Protein AF-A0AAV2C612-F1 (afdb_monomer)

InterPro domains:
  IPR026960 Reverse transcriptase zinc-binding domain [PF13966] (334-428)

Foldseek 3Di:
DPVLDDDDDFDLDLVRLVVVVVVQVVCCVVVVDHDPQAPDEDEDDPPDDPVSQVVSCVSNVHHYDYQQDDDVRARPACDPPLCVNCVVLLVVLLVVLLVDQLQPDFLLRLLVCCVVPNVVSCLVVLLQFQRDPVSLVSSLVSSQQSSQDNGVPDRGDNLDDSLQQCDDLLNLHSVRDRSNLLSLLSLLLVLLCLVVPCPPPVVVVCCVPFPVPDDLLPTDQDDPHGRRSVSNNSSSVLQQQQKAKQDALQPPAFQQPGFHFLDVRTHHFAWDPPDDDPDTTVNVQADPPPRAGPLVVCVRTGDPVRSVRVNPRDYDPDRDDMDIFGSQDPVSDRDSVSSSVVVSVVVCVVPPDDDQPDGSVLSVQLCPQLAPSSLSVVLSCLSVQQDPQLVNCVVVVNDDDQAQPQQSPDGGGLCCLQQVPPQNVLLCVVLPLPDPSVVLVPDDSNVSSCCLRPVPPDDSLSSNLSSLSSVLSSVLSVCCRPVVDDRHNVVSNVVSVVVSVVSCVVPPPPPPPPDPPDDDDDDDDDDDDPPDDDDPDWDDDDDDPPDDPPDPDDDDDDTDDD

Secondary structure (DSSP, 8-state):
-BTTB------SSHHHHHHHHHHHHHHHHHHS----TTT-EE---TTS-HHHHHHHHHHHT-EE--TT-EETTEESS--S-HHHHTHHHHHHHHHHHHHS-GGG--HHHHHHHIIIIITTTTHHHHHHS---HHHHHHHHHHHHHHHH-SSTTS-----S-HHHHHS-GGGTS--PPPHHHHHHHHHHHHHHHHHH-TTSHHHHHHHHHH-SSS-TTT----TT--HHHHHHHHHHHHHHHHEEEE-SS-SS-BTTTS--B--SS-BPPPBPTT------BGGGGB-TTT--B-HHHHHHHB-HHHHHHHHTSPPPSS-PPPEEEETTSTTS---HHHHHHHHHHHHHHHSPPP--S--HHHHHHHHT-SS-HHHHHHHHHHHTT-S--HHHHHHTTSSS--B-TTT--SB--HHIIIIISHHHHHHHHHTT----HHHHTTS-HHHHHHIIIIIS---HHHHHHHHHHHHHHHHHHHHHHHH-----HHHHHHHHHHHHHHHHHHHS---------PPP---------------TT-------TT--TT--PPPPP-----

Sequence (562 aa):
MFADDTYLFIRASVPECAHLLHVFEEYGLTSGQQVNLQKSTICTSANVEDHEKESLANYLGVKEVGLQDKYLGLPVQVQRSKTRTFRFLEDGLAARIRSWKSKSMSLAAKETVIKSVGSASTIYAMSAFRIPATSCRRMNSQLSRFWWANQDKEKGIHWLSWPEVCHSKFEGGLGFRDFDRFNIALLAKQAWRLLQMPDSPIAVLYKARYHPSTSILTSEVGSRASWAWQGILEGRDLLARGLRWRIGNGAVVRILTDKWLPSSPPSSPSLLPTASMSYTFVSELICPQSHSWKVAVLQDLFTVESVELILSIPLPNQLIPDKLVWHYSVSGEYTVKTGYQLLSSELNRTHPPRDLPYDKRFWKFLWQLPVPPKLRVFCWRVARGFLPVRAVLHYKRLVDDNVCPICSNGIESILHSFLHCRVAVELWELAGFGLRRARLSSLSHADCWKTLFFECRLSKTDVANVVFLCWRVWKSRFWAIHKFIQYRGPTLLRQFQAQVEEWRAATSPLTLHQGPRGQGRQVPASRSGRDGLCPDRGVLVRFDGAWRQGSGGGIGLCWFLS

Radius of gyration: 32.16 Å; Cα contacts (8 Å, |Δi|>4): 637; chains: 1; bounding box: 73×76×90 Å

Structure (mmCIF, N/CA/C/O backbone):
data_AF-A0AAV2C612-F1
#
_entry.id   AF-A0AAV2C612-F1
#
loop_
_atom_site.group_PDB
_atom_site.id
_atom_site.type_symbol
_atom_site.label_atom_id
_atom_site.label_alt_id
_atom_site.label_comp_id
_atom_site.label_asym_id
_atom_site.label_entity_id
_atom_site.label_seq_id
_atom_site.pdbx_PDB_ins_code
_atom_site.Cartn_x
_atom_site.Cartn_y
_atom_site.Cartn_z
_atom_site.occupancy
_atom_site.B_iso_or_equiv
_atom_site.auth_seq_id
_atom_site.auth_comp_id
_atom_site.auth_asym_id
_atom_site.auth_atom_id
_atom_site.pdbx_PDB_model_num
ATOM 1 N N . MET A 1 1 ? -9.765 -15.614 -27.256 1.00 57.78 1 MET A N 1
ATOM 2 C CA . MET A 1 1 ? -10.663 -16.599 -26.635 1.00 57.78 1 MET A CA 1
ATOM 3 C C . MET A 1 1 ? -10.269 -16.753 -25.178 1.00 57.78 1 MET A C 1
ATOM 5 O O . MET A 1 1 ? -9.087 -16.928 -24.887 1.00 57.78 1 MET A O 1
ATOM 9 N N . PHE A 1 2 ? -11.223 -16.596 -24.274 1.00 69.62 2 PHE A N 1
ATOM 10 C CA . PHE A 1 2 ? -11.098 -16.915 -22.861 1.00 69.62 2 PHE A CA 1
ATOM 11 C C . PHE A 1 2 ? -12.313 -17.763 -22.490 1.00 69.62 2 PHE A C 1
ATOM 13 O O . PHE A 1 2 ? -13.411 -17.230 -22.410 1.00 69.62 2 PHE A O 1
ATOM 20 N N . ALA A 1 3 ? -12.112 -19.070 -22.302 1.00 79.94 3 ALA A N 1
ATOM 21 C CA . ALA A 1 3 ? -13.213 -20.035 -22.258 1.00 79.94 3 ALA A CA 1
ATOM 22 C C . ALA A 1 3 ? -14.129 -19.882 -23.494 1.00 79.94 3 ALA A C 1
ATOM 24 O O . ALA A 1 3 ? -13.630 -19.966 -24.615 1.00 79.94 3 ALA A O 1
ATOM 25 N N . ASP A 1 4 ? -15.421 -19.643 -23.293 1.00 81.00 4 ASP A N 1
ATOM 26 C CA . ASP A 1 4 ? -16.437 -19.408 -24.323 1.00 81.00 4 ASP A CA 1
ATOM 27 C C . ASP A 1 4 ? -16.433 -17.970 -24.877 1.00 81.00 4 ASP A C 1
ATOM 29 O O . ASP A 1 4 ? -16.807 -17.745 -26.030 1.00 81.00 4 ASP A O 1
ATOM 33 N N . ASP A 1 5 ? -15.933 -16.996 -24.114 1.00 80.81 5 ASP A N 1
ATOM 34 C CA . ASP A 1 5 ? -15.857 -15.598 -24.539 1.00 80.81 5 ASP A CA 1
ATOM 35 C C . ASP A 1 5 ? -14.760 -15.399 -25.606 1.00 80.81 5 ASP A C 1
ATOM 37 O O . ASP A 1 5 ? -13.557 -15.566 -25.360 1.00 80.81 5 ASP A O 1
ATOM 41 N N . THR A 1 6 ? -15.149 -14.999 -26.820 1.00 83.44 6 THR A N 1
ATOM 42 C CA . THR A 1 6 ? -14.219 -14.824 -27.950 1.00 83.44 6 THR A CA 1
ATOM 43 C C . THR A 1 6 ? -14.375 -13.468 -28.629 1.00 83.44 6 THR A C 1
ATOM 45 O O . THR A 1 6 ? -15.478 -13.022 -28.913 1.00 83.44 6 THR A O 1
ATOM 48 N N . TYR A 1 7 ? -13.234 -12.832 -28.921 1.00 84.44 7 TYR A N 1
ATOM 49 C CA . TYR A 1 7 ? -13.148 -11.662 -29.791 1.00 84.44 7 TYR A CA 1
ATOM 50 C C . TYR A 1 7 ? -12.640 -12.056 -31.165 1.00 84.44 7 TYR A C 1
ATOM 52 O O . TYR A 1 7 ? -11.578 -12.674 -31.268 1.00 84.44 7 TYR A O 1
ATOM 60 N N . LEU A 1 8 ? -13.361 -11.621 -32.192 1.00 86.44 8 LEU A N 1
ATOM 61 C CA . LEU A 1 8 ? -12.973 -11.761 -33.586 1.00 86.44 8 LEU A CA 1
ATOM 62 C C . LEU A 1 8 ? -12.850 -10.371 -34.201 1.00 86.44 8 LEU A C 1
ATOM 64 O O . LEU A 1 8 ? -13.658 -9.483 -33.928 1.00 86.44 8 LEU A O 1
ATOM 68 N N . PHE A 1 9 ? -11.814 -10.188 -35.011 1.00 85.56 9 PHE A N 1
ATOM 69 C CA . PHE A 1 9 ? -11.597 -8.969 -35.774 1.00 85.56 9 PHE A CA 1
ATOM 70 C C . PHE A 1 9 ? -11.763 -9.321 -37.243 1.00 85.56 9 PHE A C 1
ATOM 72 O O . PHE A 1 9 ? -10.976 -10.095 -37.779 1.00 85.56 9 PHE A O 1
ATOM 79 N N . ILE A 1 10 ? -12.785 -8.750 -37.868 1.00 87.56 10 ILE A N 1
ATOM 80 C CA . ILE A 1 10 ? -13.056 -8.900 -39.295 1.00 87.56 10 ILE A CA 1
ATOM 81 C C . ILE A 1 10 ? -13.090 -7.521 -39.946 1.00 87.56 10 ILE A C 1
ATOM 83 O O . ILE A 1 10 ? -13.303 -6.502 -39.277 1.00 87.56 10 ILE A O 1
ATOM 87 N N . ARG A 1 11 ? -12.862 -7.472 -41.257 1.00 87.44 11 ARG A N 1
ATOM 88 C CA . ARG A 1 11 ? -13.084 -6.245 -42.021 1.00 87.44 11 ARG A CA 1
ATOM 89 C C . ARG A 1 11 ? -14.590 -5.962 -42.052 1.00 87.44 11 ARG A C 1
ATOM 91 O O . ARG A 1 11 ? -15.393 -6.879 -42.159 1.00 87.44 11 ARG A O 1
ATOM 98 N N . ALA A 1 12 ? -14.965 -4.689 -41.933 1.00 86.81 12 ALA A N 1
ATOM 99 C CA . ALA A 1 12 ? -16.363 -4.266 -41.958 1.00 86.81 12 ALA A CA 1
ATOM 100 C C . ALA A 1 12 ? -16.926 -4.378 -43.385 1.00 86.81 12 ALA A C 1
ATOM 102 O O . ALA A 1 12 ? -16.916 -3.409 -44.139 1.00 86.81 12 ALA A O 1
ATOM 103 N N . SER A 1 13 ? -17.335 -5.581 -43.783 1.00 87.38 13 SER A N 1
ATOM 104 C CA . SER A 1 13 ? -17.983 -5.843 -45.065 1.00 87.38 13 SER A CA 1
ATOM 105 C C . SER A 1 13 ? -18.916 -7.051 -44.962 1.00 87.38 13 SER A C 1
ATOM 107 O O . SER A 1 13 ? -18.655 -8.004 -44.229 1.00 87.38 13 SER A O 1
ATOM 109 N N . VAL A 1 14 ? -20.009 -7.023 -45.726 1.00 87.38 14 VAL A N 1
ATOM 110 C CA . VAL A 1 14 ? -20.994 -8.116 -45.754 1.00 87.38 14 VAL A CA 1
ATOM 111 C C . VAL A 1 14 ? -20.377 -9.462 -46.176 1.00 87.38 14 VAL A C 1
ATOM 113 O O . VAL A 1 14 ? -20.682 -10.458 -45.521 1.00 87.38 14 VAL A O 1
ATOM 116 N N . PRO A 1 15 ? -19.473 -9.541 -47.180 1.00 90.06 15 PRO A N 1
ATOM 117 C CA . PRO A 1 15 ? -18.833 -10.809 -47.543 1.00 90.06 15 PRO A CA 1
ATOM 118 C C . PRO A 1 15 ? -18.033 -11.445 -46.400 1.00 90.06 15 PRO A C 1
ATOM 120 O O . PRO A 1 15 ? -18.066 -12.658 -46.224 1.00 90.06 15 PRO A O 1
ATOM 123 N N . GLU A 1 16 ? -17.353 -10.634 -45.588 1.00 90.75 16 GLU A N 1
ATOM 124 C CA . GLU A 1 16 ? -16.584 -11.117 -44.434 1.00 90.75 16 GLU A CA 1
ATOM 125 C C . GLU A 1 16 ? -17.510 -11.604 -43.318 1.00 90.75 16 GLU A C 1
ATOM 127 O O . GLU A 1 16 ? -17.260 -12.644 -42.711 1.00 90.75 16 GLU A O 1
ATOM 132 N N . CYS A 1 17 ? -18.625 -10.906 -43.083 1.00 89.94 17 CYS A N 1
ATOM 133 C CA . CYS A 1 17 ? -19.666 -11.377 -42.171 1.00 89.94 17 CYS A CA 1
ATOM 134 C C . CYS A 1 17 ? -20.277 -12.705 -42.637 1.00 89.94 17 CYS A C 1
ATOM 136 O O . CYS A 1 17 ? -20.484 -13.597 -41.817 1.00 89.94 17 CYS A O 1
ATOM 138 N N . ALA A 1 18 ? -20.533 -12.861 -43.939 1.00 89.81 18 ALA A N 1
ATOM 139 C CA . ALA A 1 18 ? -21.042 -14.103 -44.519 1.00 89.81 18 ALA A CA 1
ATOM 140 C C . ALA A 1 18 ? -20.060 -15.259 -44.321 1.00 89.81 18 ALA A C 1
ATOM 142 O O . ALA A 1 18 ? -20.448 -16.337 -43.874 1.00 89.81 18 ALA A O 1
ATOM 143 N N . HIS A 1 19 ? -18.779 -15.009 -44.589 1.00 92.50 19 HIS A N 1
ATOM 144 C CA . HIS A 1 19 ? -17.732 -15.994 -44.371 1.00 92.50 19 HIS A CA 1
ATOM 145 C C . HIS A 1 19 ? -17.621 -16.384 -42.892 1.00 92.50 19 HIS A C 1
ATOM 147 O O . HIS A 1 19 ? -17.532 -17.565 -42.572 1.00 92.50 19 HIS A O 1
ATOM 153 N N . LEU A 1 20 ? -17.709 -15.415 -41.977 1.00 91.38 20 LEU A N 1
ATOM 154 C CA . LEU A 1 20 ? -17.686 -15.678 -40.540 1.00 91.38 20 LEU A CA 1
ATOM 155 C C . LEU A 1 20 ? -18.855 -16.566 -40.086 1.00 91.38 20 LEU A C 1
ATOM 157 O O . LEU A 1 20 ? -18.646 -17.492 -39.306 1.00 91.38 20 LEU A O 1
ATOM 161 N N . LEU A 1 21 ? -20.071 -16.306 -40.576 1.00 90.94 21 LEU A N 1
ATOM 162 C CA . LEU A 1 21 ? -21.240 -17.137 -40.269 1.00 90.94 21 LEU A CA 1
ATOM 163 C C . LEU A 1 21 ? -21.072 -18.564 -40.797 1.00 90.94 21 LEU A C 1
ATOM 165 O O . LEU A 1 21 ? -21.394 -19.508 -40.081 1.00 90.94 21 LEU A O 1
ATOM 169 N N . HIS A 1 22 ? -20.509 -18.722 -41.995 1.00 92.25 22 HIS A N 1
ATOM 170 C CA . HIS A 1 22 ? -20.200 -20.040 -42.544 1.00 92.25 22 HIS A CA 1
ATOM 171 C C . HIS A 1 22 ? -19.180 -20.798 -41.681 1.00 92.25 22 HIS A C 1
ATOM 173 O O . HIS A 1 22 ? -19.389 -21.964 -41.359 1.00 92.25 22 HIS A O 1
ATOM 179 N N . VAL A 1 23 ? -18.125 -20.120 -41.215 1.00 92.31 23 VAL A N 1
ATOM 180 C CA . VAL A 1 23 ? -17.146 -20.705 -40.282 1.00 92.31 23 VAL A CA 1
ATOM 181 C C . VAL A 1 23 ? -17.810 -21.123 -38.967 1.00 92.31 23 VAL A C 1
ATOM 183 O O . VAL A 1 23 ? -17.477 -22.171 -38.416 1.00 92.31 23 VAL A O 1
ATOM 186 N N . PHE A 1 24 ? -18.756 -20.338 -38.445 1.00 91.56 24 PHE A N 1
ATOM 187 C CA . PHE A 1 24 ? -19.507 -20.717 -37.245 1.00 91.56 24 PHE A CA 1
ATOM 188 C C . PHE A 1 24 ? -20.418 -21.922 -37.465 1.00 91.56 24 PHE A C 1
ATOM 190 O O . PHE A 1 24 ? -20.547 -22.747 -36.560 1.00 91.56 24 PHE A O 1
ATOM 197 N N . GLU A 1 25 ? -21.033 -22.035 -38.638 1.00 92.06 25 GLU A N 1
ATOM 198 C CA . GLU A 1 25 ? -21.850 -23.187 -39.010 1.00 92.06 25 GLU A CA 1
ATOM 199 C C . GLU A 1 25 ? -20.997 -24.455 -39.117 1.00 92.06 25 GLU A C 1
ATOM 201 O O . GLU A 1 25 ? -21.299 -25.453 -38.465 1.00 92.06 25 GLU A O 1
ATOM 206 N N . GLU A 1 26 ? -19.883 -24.402 -39.848 1.00 93.81 26 GLU A N 1
ATOM 207 C CA . GLU A 1 26 ? -18.945 -25.521 -39.983 1.00 93.81 26 GLU A CA 1
ATOM 208 C C . GLU A 1 26 ? -18.367 -25.940 -38.623 1.00 93.81 26 GLU A C 1
ATOM 210 O O . GLU A 1 26 ? -18.325 -27.127 -38.277 1.00 93.81 26 GLU A O 1
ATOM 215 N N . TYR A 1 27 ? -17.989 -24.962 -37.796 1.00 90.62 27 TYR A N 1
ATOM 216 C CA . TYR A 1 27 ? -17.569 -25.208 -36.422 1.00 90.62 27 TYR A CA 1
ATOM 217 C C . TYR A 1 27 ? -18.672 -25.884 -35.606 1.00 90.62 27 TYR A C 1
ATOM 219 O O . TYR A 1 27 ? -18.392 -26.807 -34.841 1.00 90.62 27 TYR A O 1
ATOM 227 N N . GLY A 1 28 ? -19.925 -25.460 -35.755 1.00 92.00 28 GLY A N 1
ATOM 228 C CA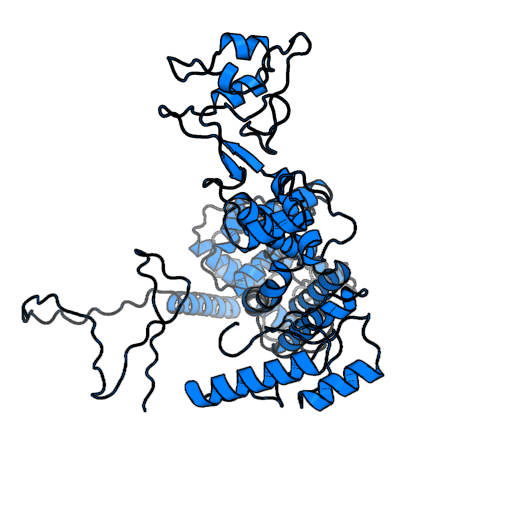 . GLY A 1 28 ? -21.035 -26.051 -35.019 1.00 92.00 28 GLY A CA 1
ATOM 229 C C . GLY A 1 28 ? -21.360 -27.475 -35.456 1.00 92.00 28 GLY A C 1
ATOM 230 O O . GLY A 1 28 ? -21.591 -28.334 -34.605 1.00 92.00 28 GLY A O 1
ATOM 231 N N . LEU A 1 29 ? -21.282 -27.755 -36.757 1.00 93.62 29 LEU A N 1
ATOM 232 C CA . LEU A 1 29 ? -21.449 -29.099 -37.316 1.00 93.62 29 LEU A CA 1
ATOM 233 C C . LEU A 1 29 ? -20.353 -30.062 -36.840 1.00 93.62 29 LEU A C 1
ATOM 235 O O . LEU A 1 29 ? -20.634 -31.229 -36.574 1.00 93.62 29 LEU A O 1
ATOM 239 N N . THR A 1 30 ? -19.116 -29.582 -36.709 1.00 93.88 30 THR A N 1
ATOM 240 C CA . THR A 1 30 ? -17.966 -30.411 -36.310 1.00 93.88 30 THR A CA 1
ATOM 241 C C . THR A 1 30 ? -17.824 -30.570 -34.796 1.00 93.88 30 THR A C 1
ATOM 243 O O . THR A 1 30 ? -17.480 -31.651 -34.322 1.00 93.88 30 THR A O 1
ATOM 246 N N . SER A 1 31 ? -18.082 -29.515 -34.020 1.00 92.69 31 SER A N 1
ATOM 247 C CA . SER A 1 31 ? -17.894 -29.509 -32.560 1.00 92.69 31 SER A CA 1
ATOM 248 C C . SER A 1 31 ? -19.154 -29.844 -31.757 1.00 92.69 31 SER A C 1
ATOM 250 O O . SER A 1 31 ? -19.051 -30.147 -30.568 1.00 92.69 31 SER A O 1
ATOM 252 N N . GLY A 1 32 ? -20.340 -29.743 -32.367 1.00 92.69 32 GLY A N 1
ATOM 253 C CA . GLY A 1 32 ? -21.632 -29.813 -31.677 1.00 92.69 32 GLY A CA 1
ATOM 254 C C . GLY A 1 32 ? -21.976 -28.566 -30.848 1.00 92.69 32 GLY A C 1
ATOM 255 O O . GLY A 1 32 ? -22.965 -28.574 -30.116 1.00 92.69 32 GLY A O 1
ATOM 256 N N . GLN A 1 33 ? -21.173 -27.499 -30.918 1.00 89.12 33 GLN A N 1
ATOM 257 C CA . GLN A 1 33 ? -21.408 -26.242 -30.200 1.00 89.12 33 GLN A CA 1
ATOM 258 C C . GLN A 1 33 ? -22.124 -25.211 -31.084 1.00 89.12 33 GLN A C 1
ATOM 260 O O . GLN A 1 33 ? -22.044 -25.258 -32.303 1.00 89.12 33 GLN A O 1
ATOM 265 N N . GLN A 1 34 ? -22.817 -24.240 -30.485 1.00 89.50 34 GLN A N 1
ATOM 266 C CA . GLN A 1 34 ? -23.463 -23.152 -31.228 1.00 89.50 34 GLN A CA 1
ATOM 267 C C . GLN A 1 34 ? -23.100 -21.788 -30.650 1.00 89.50 34 GLN A C 1
ATOM 269 O O . GLN A 1 34 ? -23.034 -21.603 -29.432 1.00 89.50 34 GLN A O 1
ATOM 274 N N . VAL A 1 35 ? -22.905 -20.812 -31.537 1.00 88.06 35 VAL A N 1
ATOM 275 C CA . VAL A 1 35 ? -22.674 -19.419 -31.151 1.00 88.06 35 VAL A CA 1
ATOM 276 C C . VAL A 1 35 ? -23.979 -18.806 -30.651 1.00 88.06 35 VAL A C 1
ATOM 278 O O . VAL A 1 35 ? -25.000 -18.813 -31.335 1.00 88.06 35 VAL A O 1
ATOM 281 N N . ASN A 1 36 ? -23.947 -18.227 -29.452 1.00 88.56 36 ASN A N 1
ATOM 282 C CA . ASN A 1 36 ? -25.102 -17.539 -28.889 1.00 88.56 36 ASN A CA 1
ATOM 283 C C . ASN A 1 36 ? -25.198 -16.101 -29.424 1.00 88.56 36 ASN A C 1
ATOM 285 O O . ASN A 1 36 ? -24.760 -15.160 -28.762 1.00 88.56 36 ASN A O 1
ATOM 289 N N . LEU A 1 37 ? -25.824 -15.929 -30.591 1.00 85.44 37 LEU A N 1
ATOM 290 C CA . LEU A 1 37 ? -25.986 -14.622 -31.247 1.00 85.44 37 LEU A CA 1
ATOM 291 C C . LEU A 1 37 ? -26.717 -13.578 -30.381 1.00 85.44 37 LEU A C 1
ATOM 293 O O . LEU A 1 37 ? -26.475 -12.384 -30.519 1.00 85.44 37 LEU A O 1
ATOM 297 N N . GLN A 1 38 ? -27.561 -14.008 -29.434 1.00 84.75 38 GLN A N 1
ATOM 298 C CA . GLN A 1 38 ? -28.262 -13.099 -28.516 1.00 84.75 38 GLN A CA 1
ATOM 299 C C . GLN A 1 38 ? -27.338 -12.480 -27.459 1.00 84.75 38 GLN A C 1
ATOM 301 O O . GLN A 1 38 ? -27.621 -11.388 -26.957 1.00 84.75 38 GLN A O 1
ATOM 306 N N . LYS A 1 39 ? -26.268 -13.190 -27.085 1.00 83.88 39 LYS A N 1
ATOM 307 C CA . LYS A 1 39 ? -25.209 -12.693 -26.195 1.00 83.88 39 LYS A CA 1
ATOM 308 C C . LYS A 1 39 ? -24.057 -12.057 -26.970 1.00 83.88 39 LYS A C 1
ATOM 310 O O . LYS A 1 39 ? -23.332 -11.249 -26.395 1.00 83.88 39 LYS A O 1
ATOM 315 N N . SER A 1 40 ? -23.878 -12.431 -28.234 1.00 87.62 40 SER A N 1
ATOM 316 C CA . SER A 1 40 ? -22.876 -11.852 -29.118 1.00 87.62 40 SER A CA 1
ATOM 317 C C . SER A 1 40 ? -23.245 -10.434 -29.523 1.00 87.62 40 SER A C 1
ATOM 319 O O . SER A 1 40 ? -24.411 -10.057 -29.645 1.00 87.62 40 SER A O 1
ATOM 321 N N . THR A 1 41 ? -22.209 -9.642 -29.751 1.00 87.44 41 THR A N 1
ATOM 322 C CA . THR A 1 41 ? -22.353 -8.247 -30.118 1.00 87.44 41 THR A CA 1
ATOM 323 C C . THR A 1 41 ? -21.332 -7.840 -31.164 1.00 87.44 41 THR A C 1
ATOM 325 O O . THR A 1 41 ? -20.235 -8.400 -31.229 1.00 87.44 41 THR A O 1
ATOM 328 N N . ILE A 1 42 ? -21.689 -6.844 -31.976 1.00 87.00 42 ILE A N 1
ATOM 329 C CA . ILE A 1 42 ? -20.767 -6.208 -32.917 1.00 87.00 42 ILE A CA 1
ATOM 330 C C . ILE A 1 42 ? -20.404 -4.806 -32.436 1.00 87.00 42 ILE A C 1
ATOM 332 O O . ILE A 1 42 ? -21.238 -4.051 -31.934 1.00 87.00 42 ILE A O 1
ATOM 336 N N . CYS A 1 43 ? -19.132 -4.462 -32.620 1.00 82.62 43 CYS A N 1
ATOM 337 C CA . CYS A 1 43 ? -18.627 -3.115 -32.439 1.00 82.62 43 CYS A CA 1
ATOM 338 C C . CYS A 1 43 ? -17.808 -2.723 -33.668 1.00 82.62 43 CYS A C 1
ATOM 340 O O . CYS A 1 43 ? -16.924 -3.465 -34.097 1.00 82.62 43 CYS A O 1
ATOM 342 N N . THR A 1 44 ? -18.103 -1.559 -34.234 1.00 80.50 44 THR A N 1
ATOM 343 C CA . THR A 1 44 ? -17.481 -1.063 -35.463 1.00 80.50 44 THR A CA 1
ATOM 344 C C . THR A 1 44 ? -16.564 0.124 -35.178 1.00 80.50 44 THR A C 1
ATOM 346 O O . THR A 1 44 ? -16.628 0.776 -34.130 1.00 80.50 44 THR A O 1
ATOM 349 N N . SER A 1 45 ? -15.651 0.401 -36.110 1.00 77.75 45 SER A N 1
ATOM 350 C CA . SER A 1 45 ? -14.784 1.574 -36.000 1.00 77.75 45 SER A CA 1
ATOM 351 C C . SER A 1 45 ? -15.580 2.866 -36.216 1.00 77.75 45 SER A C 1
ATOM 353 O O . SER A 1 45 ? -16.614 2.870 -36.877 1.00 77.75 45 SER A O 1
ATOM 355 N N . ALA A 1 46 ? -15.055 3.991 -35.723 1.00 74.62 46 ALA A N 1
ATOM 356 C CA . ALA A 1 46 ? -15.674 5.304 -35.923 1.00 74.62 46 ALA A CA 1
ATOM 357 C C . ALA A 1 46 ? -15.741 5.749 -37.399 1.00 74.62 46 ALA A C 1
ATOM 359 O O . ALA A 1 46 ? -16.404 6.737 -37.687 1.00 74.62 46 ALA A O 1
ATOM 360 N N . ASN A 1 47 ? -15.050 5.045 -38.301 1.00 82.00 47 ASN A N 1
ATOM 361 C CA . ASN A 1 47 ? -15.005 5.355 -39.728 1.00 82.00 47 ASN A CA 1
ATOM 362 C C . ASN A 1 47 ? -16.088 4.626 -40.540 1.00 82.00 47 ASN A C 1
ATOM 364 O O . ASN A 1 47 ? -16.158 4.840 -41.741 1.00 82.00 47 ASN A O 1
ATOM 368 N N . VAL A 1 48 ? -16.863 3.732 -39.918 1.00 84.00 48 VAL A N 1
ATOM 369 C CA . VAL A 1 48 ? -17.988 3.048 -40.573 1.00 84.00 48 VAL A CA 1
ATOM 370 C C . VAL A 1 48 ? -19.215 3.950 -40.467 1.00 84.00 48 VAL A C 1
ATOM 372 O O . VAL A 1 48 ? -19.457 4.516 -39.392 1.00 84.00 48 VAL A O 1
ATOM 375 N N . GLU A 1 49 ? -19.971 4.102 -41.549 1.00 86.12 49 GLU A N 1
ATOM 376 C CA . GLU A 1 49 ? -21.189 4.916 -41.540 1.00 86.12 49 GLU A CA 1
ATOM 377 C C . GLU A 1 49 ? -22.315 4.219 -40.769 1.00 86.12 49 GLU A C 1
ATOM 379 O O . GLU A 1 49 ? -22.393 2.994 -40.743 1.00 86.12 49 GLU A O 1
ATOM 384 N N . ASP A 1 50 ? -23.207 4.981 -40.129 1.00 84.56 50 ASP A N 1
ATOM 385 C CA . ASP A 1 50 ? -24.243 4.405 -39.254 1.00 84.56 50 ASP A CA 1
ATOM 386 C C . ASP A 1 50 ? -25.166 3.421 -39.996 1.00 84.56 50 ASP A C 1
ATOM 388 O O . ASP A 1 50 ? -25.512 2.374 -39.452 1.00 84.56 50 ASP A O 1
ATOM 392 N N . HIS A 1 51 ? -25.466 3.692 -41.270 1.00 86.44 51 HIS A N 1
ATOM 393 C CA . HIS A 1 51 ? -26.268 2.799 -42.109 1.00 86.44 51 HIS A CA 1
ATOM 394 C C . HIS A 1 51 ? -25.569 1.449 -42.377 1.00 86.44 51 HIS A C 1
ATOM 396 O O . HIS A 1 51 ? -26.212 0.396 -42.414 1.00 86.44 51 HIS A O 1
ATOM 402 N N . GLU A 1 52 ? -24.240 1.453 -42.528 1.00 86.31 52 GLU A N 1
ATOM 403 C CA . GLU A 1 52 ? -23.447 0.235 -42.715 1.00 86.31 52 GLU A CA 1
ATOM 404 C C . GLU A 1 52 ? -23.360 -0.565 -41.414 1.00 86.31 52 GLU A C 1
ATOM 406 O O . GLU A 1 52 ? -23.410 -1.793 -41.446 1.00 86.31 52 GLU A O 1
ATOM 411 N N . LYS A 1 53 ? -23.265 0.102 -40.256 1.00 87.12 53 LYS A N 1
ATOM 412 C CA . LYS A 1 53 ? -23.232 -0.576 -38.947 1.00 87.12 53 LYS A CA 1
ATOM 413 C C . LYS A 1 53 ? -24.498 -1.378 -38.705 1.00 87.12 53 LYS A C 1
ATOM 415 O O . LYS A 1 53 ? -24.407 -2.556 -38.360 1.00 87.12 53 LYS A O 1
ATOM 420 N N . GLU A 1 54 ? -25.650 -0.752 -38.929 1.00 86.25 54 GLU A N 1
ATOM 421 C CA . GLU A 1 54 ? -26.950 -1.394 -38.766 1.00 86.25 54 GLU A CA 1
ATOM 422 C C . GLU A 1 54 ? -27.105 -2.558 -39.753 1.00 86.25 54 GLU A C 1
ATOM 424 O O . GLU A 1 54 ? -27.512 -3.653 -39.366 1.00 86.25 54 GLU A O 1
ATOM 429 N N . SER A 1 55 ? -26.673 -2.367 -41.003 1.00 88.06 55 SER A N 1
ATOM 430 C CA . SER A 1 55 ? -26.677 -3.423 -42.022 1.00 88.06 55 SER A CA 1
ATOM 431 C C . SER A 1 55 ? -25.830 -4.634 -41.612 1.00 88.06 55 SER A C 1
ATOM 433 O O . SER A 1 55 ? -26.292 -5.770 -41.708 1.00 88.06 55 SER A O 1
ATOM 435 N N . LEU A 1 56 ? -24.610 -4.414 -41.108 1.00 90.56 56 LEU A N 1
ATOM 436 C CA . LEU A 1 56 ? -23.713 -5.485 -40.654 1.00 90.56 56 LEU A CA 1
ATOM 437 C C . LEU A 1 56 ? -24.245 -6.194 -39.400 1.00 90.56 56 LEU A C 1
ATOM 439 O O . LEU A 1 56 ? -24.156 -7.418 -39.302 1.00 90.56 56 LEU A O 1
ATOM 443 N N . ALA A 1 57 ? -24.810 -5.445 -38.449 1.00 89.19 57 ALA A N 1
ATOM 444 C CA . ALA A 1 57 ? -25.407 -6.000 -37.235 1.00 89.19 57 ALA A CA 1
ATOM 445 C C . ALA A 1 57 ? -26.622 -6.882 -37.555 1.00 89.19 57 ALA A C 1
ATOM 447 O O . ALA A 1 57 ? -26.700 -8.018 -37.080 1.00 89.19 57 ALA A O 1
ATOM 448 N N . ASN A 1 58 ? -27.513 -6.391 -38.421 1.00 88.75 58 ASN A N 1
ATOM 449 C CA . ASN A 1 58 ? -28.682 -7.130 -38.890 1.00 88.75 58 ASN A CA 1
ATOM 450 C C . ASN A 1 58 ? -28.276 -8.392 -39.654 1.00 88.75 58 ASN A C 1
ATOM 452 O O . ASN A 1 58 ? -28.841 -9.455 -39.409 1.00 88.75 58 ASN A O 1
ATOM 456 N N . TYR A 1 59 ? -27.264 -8.300 -40.521 1.00 89.06 59 TYR A N 1
ATOM 457 C CA . TYR A 1 59 ? -26.768 -9.448 -41.279 1.00 89.06 59 TYR A CA 1
ATOM 458 C C . TYR A 1 59 ? -26.204 -10.551 -40.372 1.00 89.06 59 TYR A C 1
ATOM 460 O O . TYR A 1 59 ? -26.468 -11.731 -40.582 1.00 89.06 59 TYR A O 1
ATOM 468 N N . LEU A 1 60 ? -25.449 -10.178 -39.336 1.00 89.00 60 LEU A N 1
ATOM 469 C CA . LEU A 1 60 ? -24.906 -11.122 -38.355 1.00 89.00 60 LEU A CA 1
ATOM 470 C C . LEU A 1 60 ? -25.949 -11.625 -37.341 1.00 89.00 60 LEU A C 1
ATOM 472 O O . LEU A 1 60 ? -25.660 -12.556 -36.591 1.00 89.00 60 LEU A O 1
ATOM 476 N N . GLY A 1 61 ? -27.130 -11.003 -37.272 1.00 88.06 61 GLY A N 1
ATOM 477 C CA . GLY A 1 61 ? -28.153 -11.318 -36.273 1.00 88.06 61 GLY A CA 1
ATOM 478 C C . GLY A 1 61 ? -27.740 -10.968 -34.838 1.00 88.06 61 GLY A C 1
ATOM 479 O O . GLY A 1 61 ? -28.210 -11.600 -33.891 1.00 88.06 61 GLY A O 1
ATOM 480 N N . VAL A 1 62 ? -26.849 -9.987 -34.662 1.00 89.00 62 VAL A N 1
ATOM 481 C CA . VAL A 1 62 ? -26.323 -9.566 -33.352 1.00 89.00 62 VAL A CA 1
ATOM 482 C C . VAL A 1 62 ? -26.698 -8.123 -33.049 1.00 89.00 62 VAL A C 1
ATOM 484 O O . VAL A 1 62 ? -26.967 -7.323 -33.942 1.00 89.00 62 VAL A O 1
ATOM 487 N N . LYS A 1 63 ? -26.675 -7.753 -31.767 1.00 84.56 63 LYS A N 1
ATOM 488 C CA . LYS A 1 63 ? -26.896 -6.357 -31.377 1.00 84.56 63 LYS A CA 1
ATOM 489 C C . LYS A 1 63 ? -25.652 -5.526 -31.668 1.00 84.56 63 LYS A C 1
ATOM 491 O O . LYS A 1 63 ? -24.548 -5.888 -31.250 1.00 84.56 63 LYS A O 1
ATOM 496 N N . GLU A 1 64 ? -25.844 -4.382 -32.318 1.00 78.81 64 GLU A N 1
ATOM 497 C CA . GLU A 1 64 ? -24.842 -3.326 -32.283 1.00 78.81 64 GLU A CA 1
ATOM 498 C C . GLU A 1 64 ? -24.794 -2.751 -30.867 1.00 78.81 64 GLU A C 1
ATOM 500 O O . GLU A 1 64 ? -25.811 -2.360 -30.285 1.00 78.81 64 GLU A O 1
ATOM 505 N N . VAL A 1 65 ? -23.597 -2.694 -30.299 1.00 72.12 65 VAL A N 1
ATOM 506 C CA . VAL A 1 65 ? -23.355 -2.010 -29.029 1.00 72.12 65 VAL A CA 1
ATOM 507 C C . VAL A 1 65 ? -22.309 -0.947 -29.236 1.00 72.12 65 VAL A C 1
ATOM 509 O O . VAL A 1 65 ? -21.260 -1.142 -29.855 1.00 72.12 65 VAL A O 1
ATOM 512 N N . GLY A 1 66 ? -22.590 0.201 -28.630 1.00 64.19 66 GLY A N 1
ATOM 513 C CA . GLY A 1 66 ? -21.619 1.268 -28.545 1.00 64.19 66 GLY A CA 1
ATOM 514 C C . GLY A 1 66 ? -20.361 0.829 -27.791 1.00 64.19 66 GLY A C 1
ATOM 515 O O . GLY A 1 66 ? -20.341 -0.124 -27.015 1.00 64.19 66 GLY A O 1
ATOM 516 N N . LEU A 1 67 ? -19.313 1.635 -27.941 1.00 60.44 67 LEU A N 1
ATOM 517 C CA . LEU A 1 67 ? -17.976 1.484 -27.349 1.00 60.44 67 LEU A CA 1
ATOM 518 C C . LEU A 1 67 ? -17.921 1.493 -25.797 1.00 60.44 67 LEU A C 1
ATOM 520 O O . LEU A 1 67 ? -16.878 1.816 -25.229 1.00 60.44 67 LEU A O 1
ATOM 524 N N . GLN A 1 68 ? -19.036 1.271 -25.096 1.00 59.44 68 GLN A N 1
ATOM 525 C CA . GLN A 1 68 ? -19.130 1.217 -23.629 1.00 59.44 68 GLN A CA 1
ATOM 526 C C . GLN A 1 68 ? -19.244 -0.206 -23.082 1.00 59.44 68 GLN A C 1
ATOM 528 O O . GLN A 1 68 ? -19.238 -0.379 -21.859 1.00 59.44 68 GLN A O 1
ATOM 533 N N . ASP A 1 69 ? -19.303 -1.202 -23.963 1.00 69.31 69 ASP A N 1
ATOM 534 C CA . ASP A 1 69 ? -19.342 -2.593 -23.553 1.00 69.31 69 ASP A CA 1
ATOM 535 C C . ASP A 1 69 ? -18.037 -3.059 -22.913 1.00 69.31 69 ASP A C 1
ATOM 537 O O . ASP A 1 69 ? -16.959 -2.457 -23.055 1.00 69.31 69 ASP A O 1
ATOM 541 N N . LYS A 1 70 ? -18.174 -4.121 -22.121 1.00 75.62 70 LYS A N 1
ATOM 542 C CA . LYS A 1 70 ? -17.084 -4.695 -21.345 1.00 75.62 70 LYS A CA 1
ATOM 543 C C . LYS A 1 70 ? -16.826 -6.120 -21.774 1.00 75.62 70 LYS A C 1
ATOM 545 O O . LYS A 1 70 ? -17.753 -6.905 -21.901 1.00 75.62 70 LYS A O 1
ATOM 550 N N . TYR A 1 71 ? -15.553 -6.467 -21.820 1.00 79.88 71 TYR A N 1
ATOM 551 C CA . TYR A 1 71 ? -15.094 -7.834 -21.968 1.00 79.88 71 TYR A CA 1
ATOM 552 C C . TYR A 1 71 ? -14.297 -8.241 -20.745 1.00 79.88 71 TYR A C 1
ATOM 554 O O . TYR A 1 71 ? -13.421 -7.497 -20.291 1.00 79.88 71 TYR A O 1
ATOM 562 N N . LEU A 1 72 ? -14.659 -9.384 -20.160 1.00 81.12 72 LEU A N 1
ATOM 563 C CA . LEU A 1 72 ? -14.129 -9.852 -18.875 1.00 81.12 72 LEU A CA 1
ATOM 564 C C . LEU A 1 72 ? -14.216 -8.783 -17.764 1.00 81.12 72 LEU A C 1
ATOM 566 O O . LEU A 1 72 ? -13.431 -8.764 -16.823 1.00 81.12 72 LEU A O 1
ATOM 570 N N . GLY A 1 73 ? -15.174 -7.855 -17.864 1.00 82.00 73 GLY A N 1
ATOM 571 C CA . GLY A 1 73 ? -15.351 -6.755 -16.912 1.00 82.00 73 GLY A CA 1
ATOM 572 C C . GLY A 1 73 ? -14.477 -5.515 -17.151 1.00 82.00 73 GLY A C 1
ATOM 573 O O . GLY A 1 73 ? -14.522 -4.596 -16.328 1.00 82.00 73 GLY A O 1
ATOM 574 N N . LEU A 1 74 ? -13.726 -5.441 -18.255 1.00 86.50 74 LEU A N 1
ATOM 575 C CA . LEU A 1 74 ? -12.944 -4.266 -18.664 1.00 86.50 74 LEU A CA 1
ATOM 576 C C . LEU A 1 74 ? -13.514 -3.603 -19.916 1.00 86.50 74 LEU A C 1
ATOM 578 O O . LEU A 1 74 ? -14.049 -4.298 -20.770 1.00 86.50 74 LEU A O 1
ATOM 582 N N . PRO A 1 75 ? -13.385 -2.272 -20.052 1.00 84.25 75 PRO A N 1
ATOM 583 C CA . PRO A 1 75 ? -13.837 -1.574 -21.248 1.00 84.25 75 PRO A CA 1
ATOM 584 C C . PRO A 1 75 ? -13.045 -2.042 -22.472 1.00 84.25 75 PRO A C 1
ATOM 586 O O . PRO A 1 75 ? -11.813 -2.061 -22.444 1.00 84.25 75 PRO A O 1
ATOM 589 N N . VAL A 1 76 ? -13.758 -2.364 -23.548 1.00 78.38 76 VAL A N 1
ATOM 590 C CA . VAL A 1 76 ? -13.167 -2.830 -24.816 1.00 78.38 76 VAL A CA 1
ATOM 591 C C . VAL A 1 76 ? -12.379 -1.709 -25.485 1.00 78.38 76 VAL A C 1
ATOM 593 O O . VAL A 1 76 ? -11.244 -1.898 -25.919 1.00 78.38 76 VAL A O 1
ATOM 596 N N . GLN A 1 77 ? -12.946 -0.501 -25.484 1.00 75.50 77 GLN A N 1
ATOM 597 C CA . GLN A 1 77 ? -12.283 0.701 -25.963 1.00 75.50 77 GLN A CA 1
ATOM 598 C C . GLN A 1 77 ? -12.353 1.810 -24.918 1.00 75.50 77 GLN A C 1
ATOM 600 O O . GLN A 1 77 ? -13.401 2.132 -24.360 1.00 75.50 77 GLN A O 1
ATOM 605 N N . VAL A 1 78 ? -11.212 2.452 -24.675 1.00 78.69 78 VAL A N 1
ATOM 606 C CA . VAL A 1 78 ? -11.145 3.575 -23.742 1.00 78.69 78 VAL A CA 1
ATOM 607 C C . VAL A 1 78 ? -11.482 4.873 -24.476 1.00 78.69 78 VAL A C 1
ATOM 609 O O . VAL A 1 78 ? -10.648 5.425 -25.197 1.00 78.69 78 VAL A O 1
ATOM 612 N N . GLN A 1 79 ? -12.686 5.397 -24.248 1.00 75.62 79 GLN A N 1
ATOM 613 C CA . GLN A 1 79 ? -13.218 6.590 -24.922 1.00 75.62 79 GLN A CA 1
ATOM 614 C C . GLN A 1 79 ? -12.439 7.879 -24.592 1.00 75.62 79 GLN A C 1
ATOM 616 O O . GLN A 1 79 ? -11.564 7.883 -23.722 1.00 75.62 79 GLN A O 1
ATOM 621 N N . ARG A 1 80 ? -12.768 9.004 -25.255 1.00 77.12 80 ARG A N 1
ATOM 622 C CA . ARG A 1 80 ? -12.195 10.333 -24.936 1.00 77.12 80 ARG A CA 1
ATOM 623 C C . ARG A 1 80 ? -12.381 10.678 -23.453 1.00 77.12 80 ARG A C 1
ATOM 625 O O . ARG A 1 80 ? -11.430 11.063 -22.780 1.00 77.12 80 ARG A O 1
ATOM 632 N N . SER A 1 81 ? -13.582 10.449 -22.913 1.00 83.69 81 SER A N 1
ATOM 633 C CA . SER A 1 81 ? -13.846 10.614 -21.480 1.00 83.69 81 SER A CA 1
ATOM 634 C C . SER A 1 81 ? -13.422 9.375 -20.685 1.00 83.69 81 SER A C 1
ATOM 636 O O . SER A 1 81 ? -14.185 8.418 -20.501 1.00 83.69 81 SER A O 1
ATOM 638 N N . LYS A 1 82 ? -12.192 9.407 -20.165 1.00 88.19 82 LYS A N 1
ATOM 639 C CA . LYS A 1 82 ? -11.631 8.341 -19.316 1.00 88.19 82 LYS A CA 1
ATOM 640 C C . LYS A 1 82 ? -12.436 8.161 -18.027 1.00 88.19 82 LYS A C 1
ATOM 642 O O . LYS A 1 82 ? -12.759 7.041 -17.647 1.00 88.19 82 LYS A O 1
ATOM 647 N N . THR A 1 83 ? -12.850 9.265 -17.406 1.00 87.69 83 THR A N 1
ATOM 648 C CA . THR A 1 83 ? -13.680 9.257 -16.189 1.00 87.69 83 THR A CA 1
ATOM 649 C C . THR A 1 83 ? -15.035 8.583 -16.421 1.00 87.69 83 THR A C 1
ATOM 651 O O . THR A 1 83 ? -15.515 7.863 -15.551 1.00 87.69 83 THR A O 1
ATOM 654 N N . ARG A 1 84 ? -15.661 8.777 -17.594 1.00 87.25 84 ARG A N 1
ATOM 655 C CA . ARG A 1 84 ? -16.903 8.066 -17.947 1.00 87.25 84 ARG A CA 1
ATOM 656 C C . ARG A 1 84 ? -16.640 6.574 -18.140 1.00 87.25 84 ARG A C 1
ATOM 658 O O . ARG A 1 84 ? -17.372 5.765 -17.584 1.00 87.25 84 ARG A O 1
ATOM 665 N N . THR A 1 85 ? -15.566 6.234 -18.854 1.00 86.88 85 THR A N 1
ATOM 666 C CA . THR A 1 85 ? -15.177 4.843 -19.143 1.00 86.88 85 THR A CA 1
ATOM 667 C C . THR A 1 85 ? -14.997 4.021 -17.861 1.00 86.88 85 THR A C 1
ATOM 669 O O . THR A 1 85 ? -15.472 2.895 -17.782 1.00 86.88 85 THR A O 1
ATOM 672 N N . PHE A 1 86 ? -14.356 4.582 -16.829 1.00 90.88 86 PHE A N 1
ATOM 673 C CA . PHE A 1 86 ? -14.063 3.866 -15.578 1.00 90.88 86 PHE A CA 1
ATOM 674 C C . PHE A 1 86 ? -15.099 4.069 -14.464 1.00 90.88 86 PHE A C 1
ATOM 676 O O . PHE A 1 86 ? -14.903 3.572 -13.353 1.00 90.88 86 PHE A O 1
ATOM 683 N N . ARG A 1 87 ? -16.229 4.735 -14.743 1.00 91.12 87 ARG A N 1
ATOM 684 C CA . ARG A 1 87 ? -17.282 4.986 -13.744 1.00 91.12 87 ARG A CA 1
ATOM 685 C C . ARG A 1 87 ? -17.827 3.696 -13.126 1.00 91.12 87 ARG A C 1
ATOM 687 O O . ARG A 1 87 ? -18.122 3.667 -11.938 1.00 91.12 87 ARG A O 1
ATOM 694 N N . PHE A 1 88 ? -17.847 2.600 -13.884 1.00 90.31 88 PHE A N 1
ATOM 695 C CA . PHE A 1 88 ? -18.285 1.303 -13.369 1.00 90.31 88 PHE A CA 1
ATOM 696 C C . PHE A 1 88 ? -17.475 0.795 -12.164 1.00 90.31 88 PHE A C 1
ATOM 698 O O . PHE A 1 88 ? -18.000 0.010 -11.378 1.00 90.31 88 PHE A O 1
ATOM 705 N N . LEU A 1 89 ? -16.210 1.211 -12.012 1.00 93.38 89 LEU A N 1
ATOM 706 C CA . LEU A 1 89 ? -15.408 0.876 -10.833 1.00 93.38 89 LEU A CA 1
ATOM 707 C C . LEU A 1 89 ? -15.907 1.639 -9.606 1.00 93.38 89 LEU A C 1
ATOM 709 O O . LEU A 1 89 ? -16.041 1.049 -8.536 1.00 93.38 89 LEU A O 1
ATOM 713 N N . GLU A 1 90 ? -16.224 2.927 -9.774 1.00 93.81 90 GLU A N 1
ATOM 714 C CA . GLU A 1 90 ? -16.816 3.762 -8.723 1.00 93.81 90 GLU A CA 1
ATOM 715 C C . GLU A 1 90 ? -18.176 3.201 -8.290 1.00 93.81 90 GLU A C 1
ATOM 717 O O . GLU A 1 90 ? -18.434 3.067 -7.092 1.00 93.81 90 GLU A O 1
ATOM 722 N N . ASP A 1 91 ? -19.024 2.835 -9.254 1.00 93.38 91 ASP A N 1
ATOM 723 C CA . ASP A 1 91 ? -20.368 2.310 -9.000 1.00 93.38 91 ASP A CA 1
ATOM 724 C C 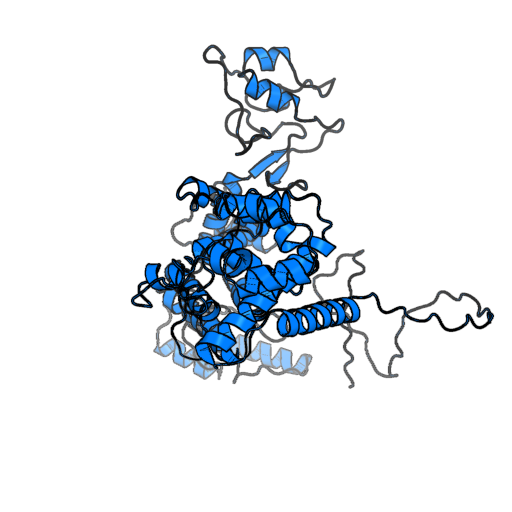. ASP A 1 91 ? -20.323 0.909 -8.384 1.00 93.38 91 ASP A C 1
ATOM 726 O O . ASP A 1 91 ? -21.043 0.625 -7.424 1.00 93.38 91 ASP A O 1
ATOM 730 N N . GLY A 1 92 ? -19.439 0.044 -8.886 1.00 92.25 92 GLY A N 1
ATOM 731 C CA . GLY A 1 92 ? -19.233 -1.302 -8.358 1.00 92.25 92 GLY A CA 1
ATOM 732 C C . GLY A 1 92 ? -18.655 -1.295 -6.943 1.00 92.25 92 GLY A C 1
ATOM 733 O O . GLY A 1 92 ? -19.057 -2.108 -6.107 1.00 92.25 92 GLY A O 1
ATOM 734 N N . LEU A 1 93 ? -17.741 -0.371 -6.632 1.00 93.50 93 LEU A N 1
ATOM 735 C CA . LEU A 1 93 ? -17.249 -0.180 -5.268 1.00 93.50 93 LEU A CA 1
ATOM 736 C C . LEU A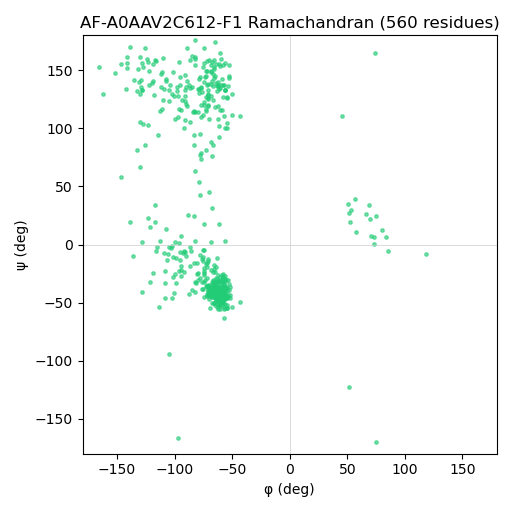 1 93 ? -18.363 0.344 -4.353 1.00 93.50 93 LEU A C 1
ATOM 738 O O . LEU A 1 93 ? -18.568 -0.201 -3.268 1.00 93.50 93 LEU A O 1
ATOM 742 N N . ALA A 1 94 ? -19.132 1.336 -4.807 1.00 92.31 94 ALA A N 1
ATOM 743 C CA . ALA A 1 94 ? -20.260 1.876 -4.056 1.00 92.31 94 ALA A CA 1
ATOM 744 C C . ALA A 1 94 ? -21.339 0.815 -3.780 1.00 92.31 94 ALA A C 1
ATOM 746 O O . ALA A 1 94 ? -21.865 0.757 -2.670 1.00 92.31 94 ALA A O 1
ATOM 747 N N . ALA A 1 95 ? -21.650 -0.047 -4.751 1.00 91.44 95 ALA A N 1
ATOM 748 C CA . ALA A 1 95 ? -22.600 -1.145 -4.584 1.00 91.44 95 ALA A CA 1
ATOM 749 C C . ALA A 1 95 ? -22.144 -2.136 -3.504 1.00 91.44 95 ALA A C 1
ATOM 751 O O . ALA A 1 95 ? -22.931 -2.490 -2.625 1.00 91.44 95 ALA A O 1
ATOM 752 N N . ARG A 1 96 ? -20.858 -2.509 -3.501 1.00 90.62 96 ARG A N 1
ATOM 753 C CA . ARG A 1 96 ? -20.283 -3.356 -2.444 1.00 90.62 96 ARG A CA 1
ATOM 754 C C . ARG A 1 96 ? -20.345 -2.673 -1.083 1.00 90.62 96 ARG A C 1
ATOM 756 O O . ARG A 1 96 ? -20.811 -3.288 -0.132 1.00 90.62 96 ARG A O 1
ATOM 763 N N . ILE A 1 97 ? -19.972 -1.396 -0.997 1.00 89.75 97 ILE A N 1
ATOM 764 C CA . ILE A 1 97 ? -20.065 -0.624 0.250 1.00 89.75 97 ILE A CA 1
ATOM 765 C C . ILE A 1 97 ? -21.503 -0.600 0.781 1.00 89.75 97 ILE A C 1
ATOM 767 O O . ILE A 1 97 ? -21.704 -0.809 1.972 1.00 89.75 97 ILE A O 1
ATOM 771 N N . ARG A 1 98 ? -22.502 -0.399 -0.089 1.00 87.12 98 ARG A N 1
ATOM 772 C CA . ARG A 1 98 ? -23.926 -0.430 0.294 1.00 87.12 98 ARG A CA 1
ATOM 773 C C . ARG A 1 98 ? -24.375 -1.795 0.814 1.00 87.12 98 ARG A C 1
ATOM 775 O O . ARG A 1 98 ? -25.240 -1.844 1.679 1.00 87.12 98 ARG A O 1
ATOM 782 N N . SER A 1 99 ? -23.799 -2.887 0.308 1.00 86.88 99 SER A N 1
ATOM 783 C CA . SER A 1 99 ? -24.101 -4.241 0.794 1.00 86.88 99 SER A CA 1
ATOM 784 C C . SER A 1 99 ? -23.530 -4.525 2.190 1.00 86.88 99 SER A C 1
ATOM 786 O O . SER A 1 99 ? -23.990 -5.434 2.880 1.00 86.88 99 SER A O 1
ATOM 788 N N . TRP A 1 100 ? -22.534 -3.753 2.634 1.00 86.94 100 TRP A N 1
ATOM 789 C CA . TRP A 1 100 ? -21.934 -3.917 3.952 1.00 86.94 100 TRP A CA 1
ATOM 790 C C . TRP A 1 100 ? -22.794 -3.215 5.001 1.00 86.94 100 TRP A C 1
ATOM 792 O O . TRP A 1 100 ? -22.887 -1.990 5.018 1.00 86.94 100 TRP A O 1
ATOM 802 N N . LYS A 1 101 ? -23.391 -3.992 5.911 1.00 72.88 101 LYS A N 1
ATOM 803 C CA . LYS A 1 101 ? -24.171 -3.478 7.048 1.00 72.88 101 LYS A CA 1
ATOM 804 C C . LYS A 1 101 ? -23.251 -2.739 8.024 1.00 72.88 101 LYS A C 1
ATOM 806 O O . LYS A 1 101 ? -22.745 -3.324 8.983 1.00 72.88 101 LYS A O 1
ATOM 811 N N . SER A 1 102 ? -22.998 -1.453 7.786 1.00 66.81 102 SER A N 1
ATOM 812 C CA . SER A 1 102 ? -22.006 -0.686 8.548 1.00 66.81 102 SER A CA 1
ATOM 813 C C . SER A 1 102 ? -22.372 -0.576 10.030 1.00 66.81 102 SER A C 1
ATOM 815 O O . SER A 1 102 ? -21.470 -0.568 10.871 1.00 66.81 102 SER A O 1
ATOM 817 N N . LYS A 1 103 ? -23.676 -0.595 10.347 1.00 60.19 103 LYS A N 1
ATOM 818 C CA . LYS A 1 103 ? -24.234 -0.540 11.708 1.00 60.19 103 LYS A CA 1
ATOM 819 C C . LYS A 1 103 ? -23.869 -1.745 12.587 1.00 60.19 103 LYS A C 1
ATOM 821 O O . LYS A 1 103 ? -23.771 -1.595 13.801 1.00 60.19 103 LYS A O 1
ATOM 826 N N . SER A 1 104 ? -23.644 -2.929 12.011 1.00 72.62 104 SER A N 1
ATOM 827 C CA . SER A 1 104 ? -23.307 -4.149 12.769 1.00 72.62 104 SER A CA 1
ATOM 828 C C . SER A 1 104 ? -21.810 -4.474 12.772 1.00 72.62 104 SER A C 1
ATOM 830 O O . SER A 1 104 ? -21.397 -5.494 13.323 1.00 72.62 104 SER A O 1
ATOM 832 N N . MET A 1 105 ? -20.974 -3.640 12.148 1.00 83.88 105 MET A N 1
ATOM 833 C CA . MET A 1 105 ? -19.554 -3.930 11.973 1.00 83.88 105 MET A CA 1
ATOM 834 C C . MET A 1 105 ? -18.686 -3.187 12.982 1.00 83.88 105 MET A C 1
ATOM 836 O O . MET A 1 105 ? -18.696 -1.961 13.077 1.00 83.88 105 MET A O 1
ATOM 840 N N . SER A 1 106 ? -17.827 -3.935 13.676 1.00 86.31 106 SER A N 1
ATOM 841 C CA . SER A 1 106 ? -16.716 -3.327 14.409 1.00 86.31 106 SER A CA 1
ATOM 842 C C . SER A 1 106 ? -15.739 -2.635 13.447 1.00 86.31 106 SER A C 1
ATOM 844 O O . SER A 1 106 ? -15.606 -3.037 12.290 1.00 86.31 106 SER A O 1
ATOM 846 N N . LEU A 1 107 ? -14.980 -1.645 13.932 1.00 88.75 107 LEU A N 1
ATOM 847 C CA . LEU A 1 107 ? -13.927 -1.003 13.130 1.00 88.75 107 LEU A CA 1
ATOM 848 C C . LEU A 1 107 ? -12.910 -2.017 12.582 1.00 88.75 107 LEU A C 1
ATOM 850 O O . LEU A 1 107 ? -12.477 -1.896 11.444 1.00 88.75 107 LEU A O 1
ATOM 854 N N . ALA A 1 108 ? -12.574 -3.060 13.347 1.00 89.00 108 ALA A N 1
ATOM 855 C CA . ALA A 1 108 ? -11.696 -4.122 12.860 1.00 89.00 108 ALA A CA 1
ATOM 856 C C . ALA A 1 108 ? -12.323 -4.908 11.694 1.00 89.00 108 ALA A C 1
ATOM 858 O O . ALA A 1 108 ? -11.638 -5.214 10.724 1.00 89.00 108 ALA A O 1
ATOM 859 N N . ALA A 1 109 ? -13.631 -5.181 11.743 1.00 90.06 109 ALA A N 1
ATOM 860 C CA . ALA A 1 109 ? -14.336 -5.819 10.632 1.00 90.06 109 ALA A CA 1
ATOM 861 C C . ALA A 1 109 ? -14.366 -4.914 9.389 1.00 90.06 109 ALA A C 1
ATOM 863 O O . ALA A 1 109 ? -14.143 -5.394 8.277 1.00 90.06 109 ALA A O 1
ATOM 864 N N . LYS A 1 110 ? -14.572 -3.599 9.565 1.00 91.81 110 LYS A N 1
ATOM 865 C CA . LYS A 1 110 ? -14.481 -2.629 8.462 1.00 91.81 110 LYS A CA 1
ATOM 866 C C . LYS A 1 110 ? -13.091 -2.618 7.834 1.00 91.81 110 LYS A C 1
ATOM 868 O O . LYS A 1 110 ? -12.984 -2.612 6.613 1.00 91.81 110 LYS A O 1
ATOM 873 N N . GLU A 1 111 ? -12.037 -2.656 8.653 1.00 92.94 111 GLU A N 1
ATOM 874 C CA . GLU A 1 111 ? -10.650 -2.706 8.176 1.00 92.94 111 GLU A CA 1
ATOM 875 C C . GLU A 1 111 ? -10.437 -3.926 7.274 1.00 92.94 111 GLU A C 1
ATOM 877 O O . GLU A 1 111 ? -9.897 -3.792 6.173 1.00 92.94 111 GLU A O 1
ATOM 882 N N . THR A 1 112 ? -10.900 -5.095 7.725 1.00 91.81 112 THR A N 1
ATOM 883 C CA . THR A 1 112 ? -10.808 -6.348 6.971 1.00 91.81 112 THR A CA 1
ATOM 884 C C . THR A 1 112 ? -11.511 -6.231 5.626 1.00 91.81 112 THR A C 1
ATOM 886 O O . THR A 1 112 ? -10.875 -6.467 4.604 1.00 91.81 112 THR A O 1
ATOM 889 N N . VAL A 1 113 ? -12.778 -5.812 5.601 1.00 92.62 113 VAL A N 1
ATOM 890 C CA . VAL A 1 113 ? -13.582 -5.777 4.369 1.00 92.62 113 VAL A CA 1
ATOM 891 C C . VAL A 1 113 ? -13.086 -4.721 3.373 1.00 92.62 113 VAL A C 1
ATOM 893 O O . VAL A 1 113 ? -13.038 -4.986 2.170 1.00 92.62 113 VAL A O 1
ATOM 896 N N . ILE A 1 114 ? -12.630 -3.556 3.848 1.00 93.94 114 ILE A N 1
ATOM 897 C CA . ILE A 1 114 ? -11.988 -2.552 2.984 1.00 93.94 114 ILE A CA 1
ATOM 898 C C . ILE A 1 114 ? -10.774 -3.162 2.279 1.00 93.94 114 ILE A C 1
ATOM 900 O O . ILE A 1 114 ? -10.618 -2.991 1.072 1.00 93.94 114 ILE A O 1
ATOM 904 N N . LYS A 1 115 ? -9.923 -3.889 3.010 1.00 91.19 115 LYS A N 1
ATOM 905 C CA . LYS A 1 115 ? -8.688 -4.460 2.458 1.00 91.19 115 LYS A CA 1
ATOM 906 C C . LYS A 1 115 ? -8.932 -5.668 1.561 1.00 91.19 115 LYS A C 1
ATOM 908 O O . LYS A 1 115 ? -8.308 -5.755 0.506 1.00 91.19 115 LYS A O 1
ATOM 913 N N . SER A 1 116 ? -9.789 -6.597 1.981 1.00 89.44 116 SER A N 1
ATOM 914 C CA . SER A 1 116 ? -9.999 -7.869 1.285 1.00 89.44 116 SER A CA 1
ATOM 915 C C . SER A 1 116 ? -10.959 -7.757 0.108 1.00 89.44 116 SER A C 1
ATOM 917 O O . SER A 1 116 ? -10.775 -8.464 -0.874 1.00 89.44 116 SER A O 1
ATOM 919 N N . VAL A 1 117 ? -11.953 -6.867 0.181 1.00 87.81 117 VAL A N 1
ATOM 920 C CA . VAL A 1 117 ? -12.989 -6.728 -0.852 1.00 87.81 117 VAL A CA 1
ATOM 921 C C . VAL A 1 117 ? -12.881 -5.382 -1.556 1.00 87.81 117 VAL A C 1
ATOM 923 O O . VAL A 1 117 ? -12.762 -5.341 -2.779 1.00 87.81 117 VAL A O 1
ATOM 926 N N . GLY A 1 118 ? -12.882 -4.279 -0.800 1.00 88.44 118 GLY A N 1
ATOM 927 C CA . GLY A 1 118 ? -12.886 -2.924 -1.362 1.00 88.44 118 GLY A CA 1
ATOM 928 C C . GLY A 1 118 ? -11.697 -2.681 -2.288 1.00 88.44 118 GLY A C 1
ATOM 929 O O . GLY A 1 118 ? -11.867 -2.512 -3.495 1.00 88.44 118 GLY A O 1
ATOM 930 N N . SER A 1 119 ? -10.485 -2.742 -1.736 1.00 86.69 119 SER A N 1
ATOM 931 C CA . SER A 1 119 ? -9.250 -2.549 -2.496 1.00 86.69 119 SER A CA 1
ATOM 932 C C . SER A 1 119 ? -8.990 -3.652 -3.520 1.00 86.69 119 SER A C 1
ATOM 934 O O . SER A 1 119 ? -8.366 -3.374 -4.536 1.00 86.69 119 SER A O 1
ATOM 936 N N . ALA A 1 120 ? -9.433 -4.889 -3.271 1.00 88.88 120 ALA A N 1
ATOM 937 C CA . ALA A 1 120 ? -9.200 -6.003 -4.189 1.00 88.88 120 ALA A CA 1
ATOM 938 C C . ALA A 1 120 ? -10.044 -5.900 -5.466 1.00 88.88 120 ALA A C 1
ATOM 940 O O . ALA A 1 120 ? -9.564 -6.215 -6.552 1.00 88.88 120 ALA A O 1
ATOM 941 N N . SER A 1 121 ? -11.274 -5.394 -5.347 1.00 88.44 121 SER A N 1
ATOM 942 C CA . SER A 1 121 ? -12.229 -5.323 -6.455 1.00 88.44 121 SER A CA 1
ATOM 943 C C . SER A 1 121 ? -11.806 -4.425 -7.621 1.00 88.44 121 SER A C 1
ATOM 945 O O . SER A 1 121 ? -12.318 -4.580 -8.726 1.00 88.44 121 SER A O 1
ATOM 947 N N . THR A 1 122 ? -10.870 -3.503 -7.394 1.00 92.00 122 THR A N 1
ATOM 948 C CA . THR A 1 122 ? -10.359 -2.584 -8.419 1.00 92.00 122 THR A CA 1
ATOM 949 C C . THR A 1 122 ? -9.031 -3.041 -9.024 1.00 92.00 122 THR A C 1
ATOM 951 O O . THR A 1 122 ? -8.618 -2.487 -10.043 1.00 92.00 122 THR A O 1
ATOM 954 N N . ILE A 1 123 ? -8.366 -4.051 -8.436 1.00 94.19 123 ILE A N 1
ATOM 955 C CA . ILE A 1 123 ? -7.016 -4.490 -8.833 1.00 94.19 123 ILE A CA 1
ATOM 956 C C . ILE A 1 123 ? -6.977 -4.882 -10.303 1.00 94.19 123 ILE A C 1
ATOM 958 O O . ILE A 1 123 ? -6.059 -4.473 -11.005 1.00 94.19 123 ILE A O 1
ATOM 962 N N . TYR A 1 124 ? -7.965 -5.650 -10.765 1.00 93.00 124 TYR A N 1
ATOM 963 C CA . TYR A 1 124 ? -7.991 -6.168 -12.130 1.00 93.00 124 TYR A CA 1
ATOM 964 C C . TYR A 1 124 ? -7.895 -5.038 -13.165 1.00 93.00 124 TYR A C 1
ATOM 966 O O . TYR A 1 124 ? -6.937 -4.992 -13.934 1.00 93.00 124 TYR A O 1
ATOM 974 N N . ALA A 1 125 ? -8.782 -4.043 -13.084 1.00 94.00 125 ALA A N 1
ATOM 975 C CA . ALA A 1 125 ? -8.742 -2.874 -13.959 1.00 94.00 125 ALA A CA 1
ATOM 976 C C . ALA A 1 125 ? -7.501 -1.993 -13.751 1.00 94.00 125 ALA A C 1
ATOM 978 O O . ALA A 1 125 ? -6.868 -1.591 -14.725 1.00 94.00 125 ALA A O 1
ATOM 979 N N . MET A 1 126 ? -7.109 -1.732 -12.500 1.00 96.06 126 MET A N 1
ATOM 980 C CA . MET A 1 126 ? -5.922 -0.924 -12.180 1.00 96.06 126 MET A CA 1
ATOM 981 C C . MET A 1 126 ? -4.606 -1.583 -12.612 1.00 96.06 126 MET A C 1
ATOM 983 O O . MET A 1 126 ? -3.588 -0.912 -12.745 1.00 96.06 126 MET A O 1
ATOM 987 N N . SER A 1 127 ? -4.592 -2.897 -12.808 1.00 95.31 127 SER A N 1
ATOM 988 C CA . SER A 1 127 ? -3.418 -3.609 -13.309 1.00 95.31 127 SER A CA 1
ATOM 989 C C . SER A 1 127 ? -3.247 -3.522 -14.822 1.00 95.31 127 SER A C 1
ATOM 991 O O . SER A 1 127 ? -2.155 -3.816 -15.303 1.00 95.31 127 SER A O 1
ATOM 993 N N . ALA A 1 128 ? -4.296 -3.126 -15.549 1.00 92.88 128 ALA A N 1
ATOM 994 C CA . ALA A 1 128 ? -4.303 -3.018 -17.005 1.00 92.88 128 ALA A CA 1
ATOM 995 C C . ALA A 1 128 ? -4.310 -1.559 -17.484 1.00 92.88 128 ALA A C 1
ATOM 997 O O . ALA A 1 128 ? -3.719 -1.243 -18.513 1.00 92.88 128 ALA A O 1
ATOM 998 N N . PHE A 1 129 ? -4.957 -0.661 -16.735 1.00 94.88 129 PHE A N 1
ATOM 999 C CA . PHE A 1 129 ? -5.149 0.729 -17.136 1.00 94.88 129 PHE A CA 1
ATOM 1000 C C . PHE A 1 129 ? -4.793 1.714 -16.032 1.00 94.88 129 PHE A C 1
ATOM 1002 O O . PHE A 1 129 ? -4.998 1.456 -14.841 1.00 94.88 129 PHE A O 1
ATOM 1009 N N . ARG A 1 130 ? -4.356 2.908 -16.441 1.00 96.25 130 ARG A N 1
ATOM 1010 C CA . ARG A 1 130 ? -4.317 4.063 -15.550 1.00 96.25 130 ARG A CA 1
ATOM 1011 C C . ARG A 1 130 ? -5.731 4.575 -15.302 1.00 96.25 130 ARG A C 1
ATOM 1013 O O . ARG A 1 130 ? -6.410 5.049 -16.206 1.00 96.25 130 ARG A O 1
ATOM 1020 N N . ILE A 1 131 ? -6.202 4.482 -14.071 1.00 96.00 131 ILE A N 1
ATOM 1021 C CA . ILE A 1 131 ? -7.484 5.041 -13.662 1.00 96.00 131 ILE A CA 1
ATOM 1022 C C . ILE A 1 131 ? -7.308 6.548 -13.436 1.00 96.00 131 ILE A C 1
ATOM 1024 O O . ILE A 1 131 ? -6.349 6.944 -12.771 1.00 96.00 131 ILE A O 1
ATOM 1028 N N . PRO A 1 132 ? -8.214 7.402 -13.950 1.00 95.81 132 PRO A N 1
ATOM 1029 C CA . PRO A 1 132 ? -8.133 8.842 -13.742 1.00 95.81 132 PRO A CA 1
ATOM 1030 C C . PRO A 1 132 ? -8.038 9.210 -12.259 1.00 95.81 132 PRO A C 1
ATOM 1032 O O . PRO A 1 132 ? -8.806 8.708 -11.434 1.00 95.81 132 PRO A O 1
ATOM 1035 N N . ALA A 1 133 ? -7.156 10.154 -11.923 1.00 94.75 133 ALA A N 1
ATOM 1036 C CA . ALA A 1 133 ? -6.950 10.597 -10.543 1.00 94.75 133 ALA A CA 1
ATOM 1037 C C . ALA A 1 133 ? -8.247 11.105 -9.878 1.00 94.75 133 ALA A C 1
ATOM 1039 O O . ALA A 1 133 ? -8.450 10.959 -8.672 1.00 94.75 133 ALA A O 1
ATOM 1040 N N . THR A 1 134 ? -9.169 11.684 -10.653 1.00 95.81 134 THR A N 1
ATOM 1041 C CA . THR A 1 134 ? -10.521 12.059 -10.199 1.00 95.81 134 THR A CA 1
ATOM 1042 C C . THR A 1 134 ? -11.323 10.850 -9.714 1.00 95.81 134 THR A C 1
ATOM 1044 O O . THR A 1 134 ? -11.873 10.897 -8.613 1.00 95.81 134 THR A O 1
ATOM 1047 N N . SER A 1 135 ? -11.343 9.759 -10.479 1.00 95.94 135 SER A N 1
ATOM 1048 C CA . SER A 1 135 ? -11.993 8.500 -10.106 1.00 95.94 135 SER A CA 1
ATOM 1049 C C . SER A 1 135 ? -11.325 7.849 -8.895 1.00 95.94 135 SER A C 1
ATOM 1051 O O . SER A 1 135 ? -12.015 7.456 -7.953 1.00 95.94 135 SER A O 1
ATOM 1053 N N . CYS A 1 136 ? -9.988 7.823 -8.841 1.00 96.56 136 CYS A N 1
ATOM 1054 C CA . CYS A 1 136 ? -9.243 7.353 -7.666 1.00 96.56 136 CYS A CA 1
ATOM 1055 C C . CYS A 1 136 ? -9.626 8.131 -6.397 1.00 96.56 136 CYS A C 1
ATOM 1057 O O . CYS A 1 136 ? -9.943 7.529 -5.369 1.00 96.56 136 CYS A O 1
ATOM 1059 N N . ARG A 1 137 ? -9.680 9.470 -6.471 1.00 95.81 137 ARG A N 1
ATOM 1060 C CA . ARG A 1 137 ? -10.108 10.332 -5.354 1.00 95.81 137 ARG A CA 1
ATOM 1061 C C . ARG A 1 137 ? -11.544 10.048 -4.915 1.00 95.81 137 ARG A C 1
ATOM 1063 O O . ARG A 1 137 ? -11.806 9.991 -3.713 1.00 95.81 137 ARG A O 1
ATOM 1070 N N . ARG A 1 138 ? -12.469 9.827 -5.854 1.00 96.25 138 ARG A N 1
ATOM 1071 C CA . ARG A 1 138 ? -13.863 9.469 -5.538 1.00 96.25 138 ARG A CA 1
ATOM 1072 C C . ARG A 1 138 ? -13.959 8.121 -4.828 1.00 96.25 138 ARG A C 1
ATOM 1074 O O . ARG A 1 138 ? -14.602 8.050 -3.783 1.00 96.25 138 ARG A O 1
ATOM 1081 N N . MET A 1 139 ? -13.271 7.091 -5.317 1.00 95.94 139 MET A N 1
ATOM 1082 C CA . MET A 1 139 ? -13.236 5.771 -4.671 1.00 95.94 139 MET A CA 1
ATOM 1083 C C . MET A 1 139 ? -12.601 5.825 -3.272 1.00 95.94 139 MET A C 1
ATOM 1085 O O . MET A 1 139 ? -13.154 5.281 -2.317 1.00 95.94 139 MET A O 1
ATOM 1089 N N . ASN A 1 140 ? -11.490 6.553 -3.113 1.00 96.12 140 ASN A N 1
ATOM 1090 C CA . ASN A 1 140 ? -10.883 6.815 -1.805 1.00 96.12 140 ASN A CA 1
ATOM 1091 C C . ASN A 1 140 ? -11.875 7.508 -0.852 1.00 96.12 140 ASN A C 1
ATOM 1093 O O . ASN A 1 140 ? -11.983 7.141 0.317 1.00 96.12 140 ASN A O 1
ATOM 1097 N N . SER A 1 141 ? -12.642 8.486 -1.348 1.00 94.69 141 SER A N 1
ATOM 1098 C CA . SER A 1 141 ? -13.673 9.178 -0.565 1.00 94.69 141 SER A CA 1
ATOM 1099 C C . SER A 1 141 ? -14.802 8.238 -0.129 1.00 94.69 141 SER A C 1
ATOM 1101 O O . SER A 1 141 ? -15.232 8.306 1.022 1.00 94.69 141 SER A O 1
ATOM 1103 N N . GLN A 1 142 ? -15.251 7.328 -1.000 1.00 93.81 142 GLN A N 1
ATOM 1104 C CA . GLN A 1 142 ? -16.251 6.313 -0.651 1.00 93.81 142 GLN A CA 1
ATOM 1105 C C . GLN A 1 142 ? -15.760 5.404 0.490 1.00 93.81 142 GLN A C 1
ATOM 1107 O O . GLN A 1 142 ? -16.477 5.228 1.477 1.00 93.81 142 GLN A O 1
ATOM 1112 N N . LEU A 1 143 ? -14.525 4.889 0.405 1.00 94.00 143 LEU A N 1
ATOM 1113 C CA . LEU A 1 143 ? -13.925 4.075 1.472 1.00 94.00 143 LEU A CA 1
ATOM 1114 C C . LEU A 1 143 ? -13.747 4.863 2.774 1.00 94.00 143 LEU A C 1
ATOM 1116 O O . LEU A 1 143 ? -14.037 4.343 3.849 1.00 94.00 143 LEU A O 1
ATOM 1120 N N . SER A 1 144 ? -13.323 6.124 2.677 1.00 94.12 144 SER A N 1
ATOM 1121 C CA . SER A 1 144 ? -13.167 7.021 3.825 1.00 94.12 144 SER A CA 1
ATOM 1122 C C . SER A 1 144 ? -14.487 7.254 4.552 1.00 94.12 144 SER A C 1
ATOM 1124 O O . SER A 1 144 ? -14.560 7.095 5.771 1.00 94.12 144 SER A O 1
ATOM 1126 N N . ARG A 1 145 ? -15.562 7.545 3.810 1.00 92.06 145 ARG A N 1
ATOM 1127 C CA . ARG A 1 145 ? -16.909 7.702 4.377 1.00 92.06 145 ARG A CA 1
ATOM 1128 C C . ARG A 1 145 ? -17.382 6.419 5.053 1.00 92.06 145 ARG A C 1
ATOM 1130 O O . ARG A 1 145 ? -17.864 6.477 6.178 1.00 92.06 145 ARG A O 1
ATOM 1137 N N . PHE A 1 146 ? -17.201 5.265 4.410 1.00 91.50 146 PHE A N 1
ATOM 1138 C CA . PHE A 1 146 ? -17.575 3.975 4.995 1.00 91.50 146 PHE A CA 1
ATOM 1139 C C . PHE A 1 146 ? -16.793 3.660 6.281 1.00 91.50 146 PHE A C 1
ATOM 1141 O O . PHE A 1 146 ? -17.377 3.212 7.274 1.00 91.50 146 PHE A O 1
ATOM 1148 N N . TRP A 1 147 ? -15.481 3.914 6.277 1.00 92.50 147 TRP A N 1
ATOM 1149 C CA . TRP A 1 147 ? -14.608 3.699 7.428 1.00 92.50 147 TRP A CA 1
ATOM 1150 C C . TRP A 1 147 ? -15.073 4.506 8.644 1.00 92.50 147 TRP A C 1
ATOM 1152 O O . TRP A 1 147 ? -15.227 3.942 9.730 1.00 92.50 147 TRP A O 1
ATOM 1162 N N . TRP A 1 148 ? -15.351 5.797 8.449 1.00 91.00 148 TRP A N 1
ATOM 1163 C CA . TRP A 1 148 ? -15.727 6.703 9.533 1.00 91.00 148 TRP A CA 1
ATOM 1164 C C . TRP A 1 148 ? -17.210 6.668 9.913 1.00 91.00 148 TRP A C 1
ATOM 1166 O O . TRP A 1 148 ? -17.547 7.145 10.994 1.00 91.00 148 TRP A O 1
ATOM 1176 N N . ALA A 1 149 ? -18.092 6.106 9.080 1.00 87.38 149 ALA A N 1
ATOM 1177 C CA . ALA A 1 149 ? -19.523 6.002 9.375 1.00 87.38 149 ALA A CA 1
ATOM 1178 C C . ALA A 1 149 ? -19.790 5.251 10.693 1.00 87.38 149 ALA A C 1
ATOM 1180 O O . ALA A 1 149 ? -19.187 4.210 10.949 1.00 87.38 149 ALA A O 1
ATOM 1181 N N . ASN A 1 150 ? -20.722 5.736 11.513 1.00 72.81 150 ASN A N 1
ATOM 1182 C CA . ASN A 1 150 ? -21.157 5.037 12.730 1.00 72.81 150 ASN A CA 1
ATOM 1183 C C . ASN A 1 150 ? -22.482 4.280 12.531 1.00 72.81 150 ASN A C 1
ATOM 1185 O O . ASN A 1 150 ? -22.717 3.289 13.218 1.00 72.81 150 ASN A O 1
ATOM 1189 N N . GLN A 1 151 ? -23.317 4.710 11.578 1.00 64.62 151 GLN A N 1
ATOM 1190 C CA . GLN A 1 151 ? -24.576 4.068 11.194 1.00 64.62 151 GLN A CA 1
ATOM 1191 C C . GLN A 1 151 ? -24.774 4.131 9.678 1.00 64.62 151 GLN A C 1
ATOM 1193 O O . GLN A 1 151 ? -24.174 4.967 8.994 1.00 64.62 151 GLN A O 1
ATOM 1198 N N . ASP A 1 152 ? -25.649 3.268 9.159 1.00 57.91 152 ASP A N 1
ATOM 1199 C CA . ASP A 1 152 ? -26.047 3.314 7.757 1.00 57.91 152 ASP A CA 1
ATOM 1200 C C . ASP A 1 152 ? -26.742 4.662 7.485 1.00 57.91 152 ASP A C 1
ATOM 1202 O O . ASP A 1 152 ? -27.773 4.956 8.082 1.00 57.91 152 ASP A O 1
ATOM 1206 N N . LYS A 1 153 ? -26.170 5.463 6.570 1.00 56.88 153 LYS A N 1
ATOM 1207 C CA . LYS A 1 153 ? -26.626 6.796 6.099 1.00 56.88 153 LYS A CA 1
ATOM 1208 C C . LYS A 1 153 ? -26.198 8.033 6.912 1.00 56.88 153 LYS A C 1
ATOM 1210 O O . LYS A 1 153 ? -26.400 9.141 6.420 1.00 56.88 153 LYS A O 1
ATOM 1215 N N . GLU A 1 154 ? -25.531 7.898 8.059 1.00 64.38 154 GLU A N 1
ATOM 1216 C CA . GLU A 1 154 ? -25.003 9.059 8.803 1.00 64.38 154 GLU A CA 1
ATOM 1217 C C . GLU A 1 154 ? -23.576 9.440 8.374 1.00 64.38 154 GLU A C 1
ATOM 1219 O O . GLU A 1 154 ? -22.711 8.584 8.155 1.00 64.38 154 GLU A O 1
ATOM 1224 N N . LYS A 1 155 ? -23.297 10.751 8.299 1.00 71.94 155 LYS A N 1
ATOM 1225 C CA . LYS A 1 155 ? -21.929 11.255 8.113 1.00 71.94 155 LYS A CA 1
ATOM 1226 C C . LYS A 1 155 ? -21.134 11.009 9.395 1.00 71.94 155 LYS A C 1
ATOM 1228 O O . LYS A 1 155 ? -21.346 11.663 10.409 1.00 71.94 155 LYS A O 1
ATOM 1233 N N . GLY A 1 156 ? -20.207 10.061 9.336 1.00 81.50 156 GLY A N 1
ATOM 1234 C CA . GLY A 1 156 ? -19.273 9.795 10.423 1.00 81.50 156 GLY A CA 1
ATOM 1235 C C . GLY A 1 156 ? -18.258 10.918 10.644 1.00 81.50 156 GLY A C 1
ATOM 1236 O O . GLY A 1 156 ? -17.911 11.652 9.717 1.00 81.50 156 GLY A O 1
ATOM 1237 N N . ILE A 1 157 ? -17.737 11.028 11.868 1.00 88.69 157 ILE A N 1
ATOM 1238 C CA . ILE A 1 157 ? -16.691 12.004 12.199 1.00 88.69 157 ILE A CA 1
ATOM 1239 C C . ILE A 1 157 ? -15.357 11.530 11.614 1.00 88.69 157 ILE A C 1
ATOM 1241 O O . ILE A 1 157 ? -14.833 10.478 11.987 1.00 88.69 157 ILE A O 1
ATOM 1245 N N . HIS A 1 158 ? -14.775 12.340 10.731 1.00 91.12 158 HIS A N 1
ATOM 1246 C CA . HIS A 1 158 ? -13.430 12.123 10.206 1.00 91.12 158 HIS A CA 1
ATOM 1247 C C . HIS A 1 158 ? -12.390 12.561 11.247 1.00 91.12 158 HIS A C 1
ATOM 1249 O O . HIS A 1 158 ? -12.030 13.738 11.360 1.00 91.12 158 HIS A O 1
ATOM 1255 N N . TRP A 1 159 ? -11.919 11.602 12.044 1.00 91.69 159 TRP A N 1
ATOM 1256 C CA . TRP A 1 159 ? -10.940 11.872 13.099 1.00 91.69 159 TRP A CA 1
ATOM 1257 C C . TRP A 1 159 ? -9.540 12.160 12.557 1.00 91.69 159 TRP A C 1
ATOM 1259 O O . TRP A 1 159 ? -8.852 13.020 13.099 1.00 91.69 159 TRP A O 1
ATOM 1269 N N . LEU A 1 160 ? -9.160 11.477 11.474 1.00 90.75 160 LEU A N 1
ATOM 1270 C CA . LEU A 1 160 ? -7.914 11.669 10.731 1.00 90.75 160 LEU A CA 1
ATOM 1271 C C . LEU A 1 160 ? -8.204 11.847 9.241 1.00 90.75 160 LEU A C 1
ATOM 1273 O O . LEU A 1 160 ? -9.223 11.359 8.732 1.00 90.75 160 LEU A O 1
ATOM 1277 N N . SER A 1 161 ? -7.281 12.498 8.537 1.00 90.56 161 SER A N 1
ATOM 1278 C CA . SER A 1 161 ? -7.345 12.590 7.079 1.00 90.56 161 SER A CA 1
ATOM 1279 C C . SER A 1 161 ? -7.164 11.206 6.435 1.00 90.56 161 SER A C 1
ATOM 1281 O O . SER A 1 161 ? -6.507 10.322 6.985 1.00 90.56 161 SER A O 1
ATOM 1283 N N . TRP A 1 162 ? -7.755 10.980 5.256 1.00 92.06 162 TRP A N 1
ATOM 1284 C CA . TRP A 1 162 ? -7.609 9.690 4.563 1.00 92.06 162 TRP A CA 1
ATOM 1285 C C . TRP A 1 162 ? -6.147 9.336 4.227 1.00 92.06 162 TRP A C 1
ATOM 1287 O O . TRP A 1 162 ? -5.776 8.181 4.449 1.00 92.06 162 TRP A O 1
ATOM 1297 N N . PRO A 1 163 ? -5.293 10.282 3.773 1.00 89.31 163 PRO A N 1
ATOM 1298 C CA . PRO A 1 163 ? -3.868 10.017 3.587 1.00 89.31 163 PRO A CA 1
ATOM 1299 C C . PRO A 1 163 ? -3.182 9.509 4.859 1.00 89.31 163 PRO A C 1
ATOM 1301 O O . PRO A 1 163 ? -2.454 8.521 4.786 1.00 89.31 163 PRO A O 1
ATOM 1304 N N . GLU A 1 164 ? -3.492 10.090 6.025 1.00 88.44 164 GLU A N 1
ATOM 1305 C CA . GLU A 1 164 ? -2.922 9.636 7.298 1.00 88.44 164 GLU A CA 1
ATOM 1306 C C . GLU A 1 164 ? -3.346 8.208 7.660 1.00 88.44 164 GLU A C 1
ATOM 1308 O O . GLU A 1 164 ? -2.547 7.406 8.143 1.00 88.44 164 GLU A O 1
ATOM 1313 N N . VAL A 1 165 ? -4.607 7.857 7.395 1.00 91.88 165 VAL A N 1
ATOM 1314 C CA . VAL A 1 165 ? -5.108 6.489 7.603 1.00 91.88 165 VAL A CA 1
ATOM 1315 C C . VAL A 1 165 ? -4.427 5.496 6.649 1.00 91.88 165 VAL A C 1
ATOM 1317 O O . VAL A 1 165 ? -4.220 4.333 7.007 1.00 91.88 165 VAL A O 1
ATOM 1320 N N . CYS A 1 166 ? -4.043 5.936 5.449 1.00 91.69 166 CYS A N 1
ATOM 1321 C CA . CYS A 1 166 ? -3.363 5.109 4.452 1.00 91.69 166 CYS A CA 1
ATOM 1322 C C . CYS A 1 166 ? -1.879 4.844 4.761 1.00 91.69 166 CYS A C 1
ATOM 1324 O O . CYS A 1 166 ? -1.306 3.935 4.153 1.00 91.69 166 CYS A O 1
ATOM 1326 N N . HIS A 1 167 ? -1.248 5.570 5.696 1.00 88.38 167 HIS A N 1
ATOM 1327 C CA . HIS A 1 167 ? 0.125 5.257 6.112 1.00 88.38 167 HIS A CA 1
ATOM 1328 C C . HIS A 1 167 ? 0.252 3.817 6.598 1.00 88.38 167 HIS A C 1
ATOM 1330 O O . HIS A 1 167 ? -0.718 3.185 7.032 1.00 88.38 167 HIS A O 1
ATOM 1336 N N . SER A 1 168 ? 1.469 3.281 6.531 1.00 89.06 168 SER A N 1
ATOM 1337 C CA . SER A 1 168 ? 1.708 1.920 6.982 1.00 89.06 168 SER A CA 1
ATOM 1338 C C . SER A 1 168 ? 1.370 1.770 8.467 1.00 89.06 168 SER A C 1
ATOM 1340 O O . SER A 1 168 ? 1.461 2.712 9.256 1.00 89.06 168 SER A O 1
ATOM 1342 N N . LYS A 1 169 ? 1.018 0.547 8.878 1.00 90.88 169 LYS A N 1
ATOM 1343 C CA . LYS A 1 169 ? 0.799 0.243 10.298 1.00 90.88 169 LYS A CA 1
ATOM 1344 C C . LYS A 1 169 ? 2.019 0.571 11.158 1.00 90.88 169 LYS A C 1
ATOM 1346 O O . LYS A 1 169 ? 1.843 0.937 12.310 1.00 90.88 169 LYS A O 1
ATOM 1351 N N . PHE A 1 170 ? 3.224 0.483 10.596 1.00 87.81 170 PHE A N 1
ATOM 1352 C CA . PHE A 1 170 ? 4.482 0.803 11.276 1.00 87.81 170 PHE A CA 1
ATOM 1353 C C . PHE A 1 170 ? 4.758 2.309 11.387 1.00 87.81 170 PHE A C 1
ATOM 1355 O O . PHE A 1 170 ? 5.685 2.695 12.084 1.00 87.81 170 PHE A O 1
ATOM 1362 N N . GLU A 1 171 ? 3.960 3.146 10.728 1.00 86.00 171 GLU A N 1
ATOM 1363 C CA . GLU A 1 171 ? 4.050 4.613 10.742 1.00 86.00 171 GLU A CA 1
ATOM 1364 C C . GLU A 1 171 ? 2.778 5.236 11.341 1.00 86.00 171 GLU A C 1
ATOM 1366 O O . GLU A 1 171 ? 2.468 6.399 11.111 1.00 86.00 171 GLU A O 1
ATOM 1371 N N . GLY A 1 172 ? 1.995 4.453 12.091 1.00 88.06 172 GLY A N 1
ATOM 1372 C CA . GLY A 1 172 ? 0.806 4.947 12.785 1.00 88.06 172 GLY A CA 1
ATOM 1373 C C . GLY A 1 172 ? -0.451 5.099 11.929 1.00 88.06 172 GLY A C 1
ATOM 1374 O O . GLY A 1 172 ? -1.423 5.684 12.407 1.00 88.06 172 GLY A O 1
ATOM 1375 N N . GLY A 1 173 ? -0.478 4.558 10.709 1.00 91.75 173 GLY A N 1
ATOM 1376 C CA . GLY A 1 173 ? -1.700 4.415 9.910 1.00 91.75 173 GLY A CA 1
ATOM 1377 C C . GLY A 1 173 ? -2.332 3.021 10.022 1.00 91.75 173 GLY A C 1
ATOM 1378 O O . GLY A 1 173 ? -1.984 2.214 10.887 1.00 91.75 173 GLY A O 1
ATOM 1379 N N . LEU A 1 174 ? -3.269 2.713 9.122 1.00 92.69 174 LEU A N 1
ATOM 1380 C CA . LEU A 1 174 ? -3.913 1.397 9.006 1.00 92.69 174 LEU A CA 1
ATOM 1381 C C . LEU A 1 174 ? -3.425 0.593 7.800 1.00 92.69 174 LEU A C 1
ATOM 1383 O O . LEU A 1 174 ? -3.741 -0.594 7.686 1.00 92.69 174 LEU A O 1
ATOM 1387 N N . GLY A 1 175 ? -2.637 1.192 6.911 1.00 91.12 175 GLY A N 1
ATOM 1388 C CA . GLY A 1 175 ? -2.152 0.563 5.686 1.00 91.12 175 GLY A CA 1
ATOM 1389 C C . GLY A 1 175 ? -3.264 0.320 4.670 1.00 91.12 175 GLY A C 1
ATOM 1390 O O . GLY A 1 175 ? -3.255 -0.710 3.992 1.00 91.12 175 GLY A O 1
ATOM 1391 N N . PHE A 1 176 ? -4.257 1.212 4.608 1.00 93.88 176 PHE A N 1
ATOM 1392 C CA . PHE A 1 176 ? -5.151 1.269 3.454 1.00 93.88 176 PHE A CA 1
ATOM 1393 C C . PHE A 1 176 ? -4.388 1.763 2.228 1.00 93.88 176 PHE A C 1
ATOM 1395 O O . PHE A 1 176 ? -3.417 2.509 2.332 1.00 93.88 176 PHE A O 1
ATOM 1402 N N . ARG A 1 177 ? -4.803 1.285 1.057 1.00 92.50 177 ARG A N 1
ATOM 1403 C CA . ARG A 1 177 ? -4.161 1.630 -0.206 1.00 92.50 177 ARG A CA 1
ATOM 1404 C C . ARG A 1 177 ? -4.848 2.853 -0.780 1.00 92.50 177 ARG A C 1
ATOM 1406 O O . ARG A 1 177 ? -6.051 2.823 -1.019 1.00 92.50 177 ARG A O 1
ATOM 1413 N N . ASP A 1 178 ? -4.069 3.890 -1.027 1.00 94.00 178 ASP A N 1
ATOM 1414 C CA . ASP A 1 178 ? -4.493 5.002 -1.854 1.00 94.00 178 ASP A CA 1
ATOM 1415 C C . ASP A 1 178 ? -4.557 4.541 -3.312 1.00 94.00 178 ASP A C 1
ATOM 1417 O O . ASP A 1 178 ? -3.554 4.082 -3.862 1.00 94.00 178 ASP A O 1
ATOM 1421 N N . PHE A 1 179 ? -5.739 4.625 -3.923 1.00 96.00 179 PHE A N 1
ATOM 1422 C CA . PHE A 1 179 ? -5.974 4.027 -5.237 1.00 96.00 179 PHE A CA 1
ATOM 1423 C C . PHE A 1 179 ? -5.091 4.590 -6.347 1.00 96.00 179 PHE A C 1
ATOM 1425 O O . PHE A 1 179 ? -4.732 3.845 -7.254 1.00 96.00 179 PHE A O 1
ATOM 1432 N N . ASP A 1 180 ? -4.713 5.864 -6.268 1.00 95.25 180 ASP A N 1
ATOM 1433 C CA . ASP A 1 180 ? -3.901 6.498 -7.300 1.00 95.25 180 ASP A CA 1
ATOM 1434 C C . ASP A 1 180 ? -2.469 5.946 -7.305 1.00 95.25 180 ASP A C 1
ATOM 1436 O O . ASP A 1 180 ? -2.016 5.356 -8.288 1.00 95.25 180 ASP A O 1
ATOM 1440 N N . ARG A 1 181 ? -1.799 6.000 -6.149 1.00 95.38 181 ARG A N 1
ATOM 1441 C CA . ARG A 1 181 ? -0.453 5.429 -5.977 1.00 95.38 181 ARG A CA 1
ATOM 1442 C C . ARG A 1 181 ? -0.436 3.917 -6.164 1.00 95.38 181 ARG A C 1
ATOM 1444 O O . ARG A 1 181 ? 0.518 3.355 -6.702 1.00 95.38 181 ARG A O 1
ATOM 1451 N N . PHE A 1 182 ? -1.489 3.237 -5.721 1.00 96.50 182 PHE A N 1
ATOM 1452 C CA . PHE A 1 182 ? -1.606 1.792 -5.875 1.00 96.50 182 PHE A CA 1
ATOM 1453 C C . PHE A 1 182 ? -1.757 1.375 -7.341 1.00 96.50 182 PHE A C 1
ATOM 1455 O O . PHE A 1 182 ? -1.157 0.383 -7.749 1.00 96.50 182 PHE A O 1
ATOM 1462 N N . ASN A 1 183 ? -2.480 2.154 -8.145 1.00 97.94 183 ASN A N 1
ATOM 1463 C CA . ASN A 1 183 ? -2.608 1.931 -9.578 1.00 97.94 183 ASN A CA 1
ATOM 1464 C C . ASN A 1 183 ? -1.267 2.099 -10.311 1.00 97.94 183 ASN A C 1
ATOM 1466 O O . ASN A 1 183 ? -0.900 1.206 -11.070 1.00 97.94 183 ASN A O 1
ATOM 1470 N N . ILE A 1 184 ? -0.486 3.144 -10.011 1.00 98.12 184 ILE A N 1
ATOM 1471 C CA . ILE A 1 184 ? 0.868 3.314 -10.577 1.00 98.12 184 ILE A CA 1
ATOM 1472 C C . ILE A 1 184 ? 1.772 2.128 -10.199 1.00 98.12 184 ILE A C 1
ATOM 1474 O O . ILE A 1 184 ? 2.462 1.573 -11.052 1.00 98.12 184 ILE A O 1
ATOM 1478 N N . ALA A 1 185 ? 1.734 1.674 -8.941 1.00 98.06 185 ALA A N 1
ATOM 1479 C CA . ALA A 1 185 ? 2.517 0.516 -8.499 1.00 98.06 185 ALA A CA 1
ATOM 1480 C C . ALA A 1 185 ? 2.097 -0.804 -9.183 1.00 98.06 185 ALA A C 1
ATOM 1482 O O . ALA A 1 185 ? 2.925 -1.685 -9.422 1.00 98.06 185 ALA A O 1
ATOM 1483 N N . LEU A 1 186 ? 0.815 -0.968 -9.521 1.00 98.19 186 LEU A N 1
ATOM 1484 C CA . LEU A 1 186 ? 0.346 -2.112 -10.308 1.00 98.19 186 LEU A CA 1
ATOM 1485 C C . LEU A 1 186 ? 0.846 -2.044 -11.757 1.00 98.19 186 LEU A C 1
ATOM 1487 O O . LEU A 1 186 ? 1.327 -3.049 -12.279 1.00 98.19 186 LEU A O 1
ATOM 1491 N N . LEU A 1 187 ? 0.795 -0.869 -12.383 1.00 98.38 187 LEU A N 1
ATOM 1492 C CA . LEU A 1 187 ? 1.272 -0.659 -13.754 1.00 98.38 187 LEU A CA 1
ATOM 1493 C C . LEU A 1 187 ? 2.791 -0.835 -13.861 1.00 98.38 187 LEU A C 1
ATOM 1495 O O . LEU A 1 187 ? 3.280 -1.462 -14.799 1.00 98.38 187 LEU A O 1
ATOM 1499 N N . ALA A 1 188 ? 3.536 -0.413 -12.841 1.00 98.31 188 ALA A N 1
ATOM 1500 C CA . ALA A 1 188 ? 4.960 -0.699 -12.715 1.00 98.31 188 ALA A CA 1
ATOM 1501 C C . ALA A 1 188 ? 5.250 -2.210 -12.673 1.00 98.31 188 ALA A C 1
ATOM 1503 O O . ALA A 1 188 ? 6.249 -2.659 -13.226 1.00 98.31 188 ALA A O 1
ATOM 1504 N N . LYS A 1 189 ? 4.361 -3.045 -12.109 1.00 97.88 189 LYS A N 1
ATOM 1505 C CA . LYS A 1 189 ? 4.528 -4.508 -12.194 1.00 97.88 189 LYS A CA 1
ATOM 1506 C C . LYS A 1 189 ? 4.399 -5.018 -13.632 1.00 97.88 189 LYS A C 1
ATOM 1508 O O . LYS A 1 189 ? 5.084 -5.981 -13.971 1.00 97.88 189 LYS A O 1
ATOM 1513 N N . GLN A 1 190 ? 3.562 -4.397 -14.464 1.00 96.94 190 GLN A N 1
ATOM 1514 C CA . GLN A 1 190 ? 3.478 -4.747 -15.886 1.00 96.94 190 GLN A CA 1
ATOM 1515 C C . GLN A 1 190 ? 4.729 -4.303 -16.637 1.00 96.94 190 GLN A C 1
ATOM 1517 O O . GLN A 1 190 ? 5.332 -5.124 -17.318 1.00 96.94 190 GLN A O 1
ATOM 1522 N N . ALA A 1 191 ? 5.188 -3.066 -16.433 1.00 97.19 191 ALA A N 1
ATOM 1523 C CA . ALA A 1 191 ? 6.448 -2.595 -17.009 1.00 97.19 191 ALA A CA 1
ATOM 1524 C C . ALA A 1 191 ? 7.636 -3.499 -16.611 1.00 97.19 191 ALA A C 1
ATOM 1526 O O . ALA A 1 191 ? 8.477 -3.824 -17.444 1.00 97.19 191 ALA A O 1
ATOM 1527 N N . TRP A 1 192 ? 7.660 -4.002 -15.370 1.00 97.50 192 TRP A N 1
ATOM 1528 C CA . TRP A 1 192 ? 8.682 -4.943 -14.896 1.00 97.50 192 TRP A CA 1
ATOM 1529 C C . TRP A 1 192 ? 8.628 -6.270 -15.651 1.00 97.50 192 TRP A C 1
ATOM 1531 O O . TRP A 1 192 ? 9.665 -6.824 -15.995 1.00 97.50 192 TRP A O 1
ATOM 1541 N N . ARG A 1 193 ? 7.424 -6.782 -15.936 1.00 96.06 193 ARG A N 1
ATOM 1542 C CA . ARG A 1 193 ? 7.249 -8.006 -16.730 1.00 96.06 193 ARG A CA 1
ATOM 1543 C C . ARG A 1 193 ? 7.731 -7.821 -18.164 1.00 96.06 193 ARG A C 1
ATOM 1545 O O . ARG A 1 193 ? 8.415 -8.705 -18.656 1.00 96.06 193 ARG A O 1
ATOM 1552 N N . LEU A 1 194 ? 7.419 -6.687 -18.794 1.00 95.44 194 LEU A N 1
ATOM 1553 C CA . LEU A 1 194 ? 7.904 -6.375 -20.142 1.00 95.44 194 LEU A CA 1
ATOM 1554 C C . LEU A 1 194 ? 9.436 -6.281 -20.184 1.00 95.44 194 LEU A C 1
ATOM 1556 O O . LEU A 1 194 ? 10.048 -6.728 -21.146 1.00 95.44 194 LEU A O 1
ATOM 1560 N N . LEU A 1 195 ? 10.051 -5.749 -19.123 1.00 94.25 195 LEU A N 1
ATOM 1561 C CA . LEU A 1 195 ? 11.505 -5.652 -18.999 1.00 94.25 195 LEU A CA 1
ATOM 1562 C C . LEU A 1 195 ? 12.178 -7.018 -18.774 1.00 94.25 195 LEU A C 1
ATOM 1564 O O . LEU A 1 195 ? 13.211 -7.290 -19.372 1.00 94.25 195 LEU A O 1
ATOM 1568 N N . GLN A 1 196 ? 11.624 -7.862 -17.897 1.00 93.62 196 GLN A N 1
ATOM 1569 C CA . GLN A 1 196 ? 12.241 -9.142 -17.512 1.00 93.62 196 GLN A CA 1
ATOM 1570 C C . GLN A 1 196 ? 11.881 -10.311 -18.440 1.00 93.62 196 GLN A C 1
ATOM 1572 O O . GLN A 1 196 ? 12.553 -11.336 -18.406 1.00 93.62 196 GLN A O 1
ATOM 1577 N N . MET A 1 197 ? 10.808 -10.197 -19.229 1.00 94.44 197 MET A N 1
ATOM 1578 C CA . MET A 1 197 ? 10.329 -11.244 -20.141 1.00 94.44 197 MET A CA 1
ATOM 1579 C C . MET A 1 197 ? 10.087 -10.663 -21.545 1.00 94.44 197 MET A C 1
ATOM 1581 O O . MET A 1 197 ? 8.931 -10.587 -21.987 1.00 94.44 197 MET A O 1
ATOM 1585 N N . PRO A 1 198 ? 11.159 -10.239 -22.241 1.00 93.06 198 PRO A N 1
ATOM 1586 C CA . PRO A 1 198 ? 11.060 -9.583 -23.545 1.00 93.06 198 PRO A CA 1
ATOM 1587 C C . PRO A 1 198 ? 10.446 -10.482 -24.630 1.00 93.06 198 PRO A C 1
ATOM 1589 O O . PRO A 1 198 ? 9.798 -9.968 -25.537 1.00 93.06 198 PRO A O 1
ATOM 1592 N N . ASP A 1 199 ? 10.574 -11.804 -24.492 1.00 94.69 199 ASP A N 1
ATOM 1593 C CA . ASP A 1 199 ? 10.068 -12.787 -25.463 1.00 94.69 199 ASP A CA 1
ATOM 1594 C C . ASP A 1 199 ? 8.604 -13.182 -25.223 1.00 94.69 199 ASP A C 1
ATOM 1596 O O . ASP A 1 199 ? 8.026 -13.977 -25.963 1.00 94.69 199 ASP A O 1
ATOM 1600 N N . SER A 1 200 ? 7.969 -12.648 -24.174 1.00 95.50 200 SER A N 1
ATOM 1601 C CA . SER A 1 200 ? 6.544 -12.897 -23.956 1.00 95.50 200 SER A CA 1
ATOM 1602 C C . SER A 1 200 ? 5.712 -12.288 -25.098 1.00 95.50 200 SER A C 1
ATOM 1604 O O . SER A 1 200 ? 6.036 -11.190 -25.556 1.00 95.50 200 SER A O 1
ATOM 1606 N N . PRO A 1 201 ? 4.596 -12.915 -25.527 1.00 94.19 201 PRO A N 1
ATOM 1607 C CA . PRO A 1 201 ? 3.799 -12.410 -26.653 1.00 94.19 201 PRO A CA 1
ATOM 1608 C C . PRO A 1 201 ? 3.366 -10.950 -26.488 1.00 94.19 201 PRO A C 1
ATOM 1610 O O . PRO A 1 201 ? 3.372 -10.168 -27.436 1.00 94.19 201 PRO A O 1
ATOM 1613 N N . ILE A 1 202 ? 3.041 -10.557 -25.252 1.00 91.62 202 ILE A N 1
ATOM 1614 C CA . ILE A 1 202 ? 2.692 -9.177 -24.928 1.00 91.62 202 ILE A CA 1
ATOM 1615 C C . ILE A 1 202 ? 3.896 -8.238 -25.087 1.00 91.62 202 ILE A C 1
ATOM 1617 O O . ILE A 1 202 ? 3.741 -7.165 -25.658 1.00 91.62 202 ILE A O 1
ATOM 1621 N N . ALA A 1 203 ? 5.097 -8.627 -24.652 1.00 94.75 203 ALA A N 1
ATOM 1622 C CA . ALA A 1 203 ? 6.294 -7.804 -24.808 1.00 94.75 203 ALA A CA 1
ATOM 1623 C C . ALA A 1 203 ? 6.698 -7.638 -26.274 1.00 94.75 203 ALA A C 1
ATOM 1625 O O . ALA A 1 203 ? 6.970 -6.512 -26.692 1.00 94.75 203 ALA A O 1
ATOM 1626 N N . VAL A 1 204 ? 6.627 -8.708 -27.068 1.00 95.94 204 VAL A N 1
ATOM 1627 C CA . VAL A 1 204 ? 6.856 -8.653 -28.519 1.00 95.94 204 VAL A CA 1
ATOM 1628 C C . VAL A 1 204 ? 5.857 -7.705 -29.189 1.00 95.94 204 VAL A C 1
ATOM 1630 O O . VAL A 1 204 ? 6.261 -6.824 -29.949 1.00 95.94 204 VAL A O 1
ATOM 1633 N N . LEU A 1 205 ? 4.567 -7.811 -28.851 1.00 94.06 205 LEU A N 1
ATOM 1634 C CA . LEU A 1 205 ? 3.521 -6.936 -29.387 1.00 94.06 205 LEU A CA 1
ATOM 1635 C C . LEU A 1 205 ? 3.740 -5.462 -29.011 1.00 94.06 205 LEU A C 1
ATOM 1637 O O . LEU A 1 205 ? 3.663 -4.588 -29.876 1.00 94.06 205 LEU A O 1
ATOM 1641 N N . TYR A 1 206 ? 4.003 -5.167 -27.734 1.00 94.25 206 TYR A N 1
ATOM 1642 C CA . TYR A 1 206 ? 4.237 -3.793 -27.275 1.00 94.25 206 TYR A CA 1
ATOM 1643 C C . TYR A 1 206 ? 5.508 -3.201 -27.892 1.00 94.25 206 TYR A C 1
ATOM 1645 O O . TYR A 1 206 ? 5.481 -2.040 -28.306 1.00 94.25 206 TYR A O 1
ATOM 1653 N N . LYS A 1 207 ? 6.572 -4.000 -28.035 1.00 94.69 207 LYS A N 1
ATOM 1654 C CA . LYS A 1 207 ? 7.798 -3.590 -28.723 1.00 94.69 207 LYS A CA 1
ATOM 1655 C C . LYS A 1 207 ? 7.516 -3.236 -30.173 1.00 94.69 207 LYS A C 1
ATOM 1657 O O . LYS A 1 207 ? 7.775 -2.105 -30.565 1.00 94.69 207 LYS A O 1
ATOM 1662 N N . ALA A 1 208 ? 6.912 -4.144 -30.937 1.00 94.69 208 ALA A N 1
ATOM 1663 C CA . ALA A 1 208 ? 6.598 -3.914 -32.346 1.00 94.69 208 ALA A CA 1
ATOM 1664 C C . ALA A 1 208 ? 5.708 -2.677 -32.556 1.00 94.69 208 ALA A C 1
ATOM 1666 O O . ALA A 1 208 ? 5.921 -1.910 -33.491 1.00 94.69 208 ALA A O 1
ATOM 1667 N N . ARG A 1 209 ? 4.724 -2.462 -31.673 1.00 93.44 209 ARG A N 1
ATOM 1668 C CA . ARG A 1 209 ? 3.744 -1.381 -31.824 1.00 93.44 209 ARG A CA 1
ATOM 1669 C C . ARG A 1 209 ? 4.222 -0.017 -31.333 1.00 93.44 209 ARG A C 1
ATOM 1671 O O . ARG A 1 209 ? 3.866 0.988 -31.944 1.00 93.44 209 ARG A O 1
ATOM 1678 N N . TYR A 1 210 ? 4.917 0.040 -30.200 1.00 94.00 210 TYR A N 1
ATOM 1679 C CA . TYR A 1 210 ? 5.161 1.303 -29.493 1.00 94.00 210 TYR A CA 1
ATOM 1680 C C . TYR A 1 210 ? 6.631 1.672 -29.352 1.00 94.00 210 TYR A C 1
ATOM 1682 O O . TYR A 1 210 ? 6.931 2.851 -29.189 1.00 94.00 210 TYR A O 1
ATOM 1690 N N . HIS A 1 211 ? 7.544 0.704 -29.396 1.00 92.12 211 HIS A N 1
ATOM 1691 C CA . HIS A 1 211 ? 8.971 0.967 -29.219 1.00 92.12 211 HIS A CA 1
ATOM 1692 C C . HIS A 1 211 ? 9.846 0.016 -30.060 1.00 92.12 211 HIS A C 1
ATOM 1694 O O . HIS A 1 211 ? 10.683 -0.708 -29.517 1.00 92.12 211 HIS A O 1
ATOM 1700 N N . PRO A 1 212 ? 9.674 -0.014 -31.398 1.00 93.00 212 PRO A N 1
ATOM 1701 C CA . PRO A 1 212 ? 10.305 -1.025 -32.250 1.00 93.00 212 PRO A CA 1
ATOM 1702 C C . PRO A 1 212 ? 11.836 -0.937 -32.239 1.00 93.00 212 PRO A C 1
ATOM 1704 O O . PRO A 1 212 ? 12.514 -1.964 -32.236 1.00 93.00 212 PRO A O 1
ATOM 1707 N N . SER A 1 213 ? 12.372 0.284 -32.175 1.00 92.25 213 SER A N 1
ATOM 1708 C CA . SER A 1 213 ? 13.806 0.588 -32.207 1.00 92.25 213 SER A CA 1
ATOM 1709 C C . SER A 1 213 ? 14.396 0.970 -30.846 1.00 92.25 213 SER A C 1
ATOM 1711 O O . SER A 1 213 ? 15.599 1.200 -30.748 1.00 92.25 213 SER A O 1
ATOM 1713 N N . THR A 1 214 ? 13.587 1.043 -29.784 1.00 91.62 214 THR A N 1
ATOM 1714 C CA . THR A 1 214 ? 14.036 1.502 -28.461 1.00 91.62 214 THR A CA 1
ATOM 1715 C C . THR A 1 214 ? 13.729 0.487 -27.361 1.00 91.62 214 THR A C 1
ATOM 1717 O O . THR A 1 214 ? 13.002 -0.495 -27.539 1.00 91.62 214 THR A O 1
ATOM 1720 N N . SER A 1 215 ? 14.294 0.725 -26.177 1.00 91.00 215 SER A N 1
ATOM 1721 C CA . SER A 1 215 ? 13.940 -0.025 -24.972 1.00 91.00 215 SER A CA 1
ATOM 1722 C C . SER A 1 215 ? 12.664 0.535 -24.338 1.00 91.00 215 SER A C 1
ATOM 1724 O O . SER A 1 215 ? 12.338 1.706 -24.526 1.00 91.00 215 SER A O 1
ATOM 1726 N N . ILE A 1 216 ? 11.988 -0.262 -23.507 1.00 93.12 216 ILE A N 1
ATOM 1727 C CA . ILE A 1 216 ? 10.870 0.221 -22.678 1.00 93.12 216 ILE A CA 1
ATOM 1728 C C . ILE A 1 216 ? 11.289 1.353 -21.724 1.00 93.12 216 ILE A C 1
ATOM 1730 O O . ILE A 1 216 ? 10.491 2.222 -21.384 1.00 93.12 216 ILE A O 1
ATOM 1734 N N . LEU A 1 217 ? 12.547 1.365 -21.270 1.00 93.50 217 LEU A N 1
ATOM 1735 C CA . LEU A 1 217 ? 13.023 2.385 -20.336 1.00 93.50 217 LEU A CA 1
ATOM 1736 C C . LEU A 1 217 ? 13.148 3.751 -21.013 1.00 93.50 217 LEU A C 1
ATOM 1738 O O . LEU A 1 217 ? 12.837 4.762 -20.390 1.00 93.50 217 LEU A O 1
ATOM 1742 N N . THR A 1 218 ? 13.533 3.767 -22.288 1.00 92.19 218 THR A N 1
ATOM 1743 C CA . THR A 1 218 ? 13.774 4.983 -23.075 1.00 92.19 218 THR A CA 1
ATOM 1744 C C . THR A 1 218 ? 12.636 5.334 -24.031 1.00 92.19 218 THR A C 1
ATOM 1746 O O . THR A 1 218 ? 12.719 6.338 -24.725 1.00 92.19 218 THR A O 1
ATOM 1749 N N . SER A 1 219 ? 11.573 4.529 -24.092 1.00 91.94 219 SER A N 1
ATOM 1750 C CA . SER A 1 219 ? 10.455 4.771 -25.002 1.00 91.94 219 SER A CA 1
ATOM 1751 C C . SER A 1 219 ? 9.617 5.979 -24.589 1.00 91.94 219 SER A C 1
ATOM 1753 O O . SER A 1 219 ? 9.255 6.136 -23.415 1.00 91.94 219 SER A O 1
ATOM 1755 N N . GLU A 1 220 ? 9.232 6.771 -25.582 1.00 91.31 220 GLU A N 1
ATOM 1756 C CA . GLU A 1 220 ? 8.278 7.866 -25.443 1.00 91.31 220 GLU A CA 1
ATOM 1757 C C . GLU A 1 220 ? 6.835 7.391 -25.678 1.00 91.31 220 GLU A C 1
ATOM 1759 O O . GLU A 1 220 ? 6.578 6.270 -26.121 1.00 91.31 220 GLU A O 1
ATOM 1764 N N . VAL A 1 221 ? 5.861 8.247 -25.362 1.00 90.12 221 VAL A N 1
ATOM 1765 C CA . VAL A 1 221 ? 4.434 7.920 -25.505 1.00 90.12 221 VAL A CA 1
ATOM 1766 C C . VAL A 1 221 ? 4.053 7.698 -26.974 1.00 90.12 221 VAL A C 1
ATOM 1768 O O . VAL A 1 221 ? 3.344 6.740 -27.281 1.00 90.12 221 VAL A O 1
ATOM 1771 N N . GLY A 1 222 ? 4.541 8.551 -27.881 1.00 87.50 222 GLY A N 1
ATOM 1772 C CA . GLY A 1 222 ? 4.151 8.562 -29.293 1.00 87.50 222 GLY A CA 1
ATOM 1773 C C . GLY A 1 222 ? 2.746 9.140 -29.539 1.00 87.50 222 GLY A C 1
ATOM 1774 O O . GLY A 1 222 ? 1.929 9.282 -28.630 1.00 87.50 222 GLY A O 1
ATOM 1775 N N . SER A 1 223 ? 2.435 9.476 -30.794 1.00 81.81 223 SER A N 1
ATOM 1776 C CA . SER A 1 223 ? 1.204 10.202 -31.165 1.00 81.81 223 SER A CA 1
ATOM 1777 C C . SER A 1 223 ? -0.082 9.360 -31.125 1.00 81.81 223 SER A C 1
ATOM 1779 O O . SER A 1 223 ? -1.167 9.896 -30.913 1.00 81.81 223 SER A O 1
ATOM 1781 N N . ARG A 1 224 ? 0.014 8.034 -31.303 1.00 83.75 224 ARG A N 1
ATOM 1782 C CA . ARG A 1 224 ? -1.131 7.092 -31.346 1.00 83.75 224 ARG A CA 1
ATOM 1783 C C . ARG A 1 224 ? -1.102 6.065 -30.206 1.00 83.75 224 ARG A C 1
ATOM 1785 O O . ARG A 1 224 ? -1.483 4.903 -30.373 1.00 83.75 224 ARG A O 1
ATOM 1792 N N . ALA A 1 225 ? -0.618 6.489 -29.042 1.00 88.88 225 ALA A N 1
ATOM 1793 C CA . ALA A 1 225 ? -0.508 5.652 -27.853 1.00 88.88 225 ALA A CA 1
ATOM 1794 C C . ALA A 1 225 ? -1.877 5.155 -27.366 1.00 88.88 225 ALA A C 1
ATOM 1796 O O . ALA A 1 225 ? -2.833 5.927 -27.270 1.00 88.88 225 ALA A O 1
ATOM 1797 N N . SER A 1 226 ? -1.972 3.876 -26.988 1.00 90.69 226 SER A N 1
ATOM 1798 C CA . SER A 1 226 ? -3.158 3.420 -26.258 1.00 90.69 226 SER A CA 1
ATOM 1799 C C . SER A 1 226 ? -3.116 3.919 -24.816 1.00 90.69 226 SER A C 1
ATOM 1801 O O . SER A 1 226 ? -2.054 4.156 -24.243 1.00 90.69 226 SER A O 1
ATOM 1803 N N . TRP A 1 227 ? -4.290 4.013 -24.192 1.00 91.31 227 TRP A N 1
ATOM 1804 C CA . TRP A 1 227 ? -4.392 4.369 -22.777 1.00 91.31 227 TRP A CA 1
ATOM 1805 C C . TRP A 1 227 ? -3.702 3.348 -21.854 1.00 91.31 227 TRP A C 1
ATOM 1807 O O . TRP A 1 227 ? -3.151 3.714 -20.819 1.00 91.31 227 TRP A O 1
ATOM 1817 N N . ALA A 1 228 ? -3.702 2.067 -22.240 1.00 92.19 228 ALA A N 1
ATOM 1818 C CA . ALA A 1 228 ? -2.958 1.027 -21.532 1.00 92.19 228 ALA A CA 1
ATOM 1819 C C . ALA A 1 228 ? -1.445 1.286 -21.598 1.00 92.19 228 ALA A C 1
ATOM 1821 O O . ALA A 1 228 ? -0.785 1.284 -20.561 1.00 92.19 228 ALA A O 1
ATOM 1822 N N . TRP A 1 229 ? -0.912 1.588 -22.791 1.00 94.62 229 TRP A N 1
ATOM 1823 C CA . TRP A 1 229 ? 0.508 1.905 -22.974 1.00 94.62 229 TRP A CA 1
ATOM 1824 C C . TRP A 1 229 ? 0.942 3.129 -22.166 1.00 94.62 229 TRP A C 1
ATOM 1826 O O . TRP A 1 229 ? 1.929 3.062 -21.441 1.00 94.62 229 TRP A O 1
ATOM 1836 N N . GLN A 1 230 ? 0.162 4.212 -22.213 1.00 95.00 230 GLN A N 1
ATOM 1837 C CA . GLN A 1 230 ? 0.418 5.410 -21.406 1.00 95.00 230 GLN A CA 1
ATOM 1838 C C . GLN A 1 230 ? 0.506 5.082 -19.909 1.00 95.00 230 GLN A C 1
ATOM 1840 O O . GLN A 1 230 ? 1.441 5.505 -19.236 1.00 95.00 230 GLN A O 1
ATOM 1845 N N . GLY A 1 231 ? -0.411 4.252 -19.399 1.00 95.88 231 GLY A N 1
ATOM 1846 C CA . GLY A 1 231 ? -0.358 3.801 -18.010 1.00 95.88 231 GLY A CA 1
ATOM 1847 C C . GLY A 1 231 ? 0.875 2.950 -17.688 1.00 95.88 231 GLY A C 1
ATOM 1848 O O . GLY A 1 231 ? 1.471 3.104 -16.622 1.00 95.88 231 GLY A O 1
ATOM 1849 N N . ILE A 1 232 ? 1.290 2.066 -18.599 1.00 96.81 232 ILE A N 1
ATOM 1850 C CA . ILE A 1 232 ? 2.523 1.282 -18.439 1.00 96.81 232 ILE A CA 1
ATOM 1851 C C . ILE A 1 232 ? 3.745 2.206 -18.378 1.00 96.81 232 ILE A C 1
ATOM 1853 O O . ILE A 1 232 ? 4.617 1.969 -17.543 1.00 96.81 232 ILE A O 1
ATOM 1857 N N . LEU A 1 233 ? 3.790 3.272 -19.184 1.00 97.00 233 LEU A N 1
ATOM 1858 C CA . LEU A 1 233 ? 4.871 4.262 -19.152 1.00 97.00 233 LEU A CA 1
ATOM 1859 C C . LEU A 1 233 ? 4.935 5.029 -17.821 1.00 97.00 233 LEU A C 1
ATOM 1861 O O . LEU A 1 233 ? 6.023 5.171 -17.265 1.00 97.00 233 LEU A O 1
ATOM 1865 N N . GLU A 1 234 ? 3.795 5.404 -17.232 1.00 96.94 234 GLU A N 1
ATOM 1866 C CA . GLU A 1 234 ? 3.772 5.962 -15.866 1.00 96.94 234 GLU A CA 1
ATOM 1867 C C . GLU A 1 234 ? 4.324 4.960 -14.830 1.00 96.94 234 GLU A C 1
ATOM 1869 O O . GLU A 1 234 ? 5.072 5.311 -13.913 1.00 96.94 234 GLU A O 1
ATOM 1874 N N . GLY A 1 235 ? 3.983 3.675 -14.974 1.00 97.56 235 GLY A N 1
ATOM 1875 C CA . GLY A 1 235 ? 4.550 2.601 -14.157 1.00 97.56 235 GLY A CA 1
ATOM 1876 C C . GLY A 1 235 ? 6.061 2.427 -14.363 1.00 97.56 235 GLY A C 1
ATOM 1877 O O . GLY A 1 235 ? 6.804 2.203 -13.404 1.00 97.56 235 GLY A O 1
ATOM 1878 N N . ARG A 1 236 ? 6.537 2.563 -15.601 1.00 97.12 236 ARG A N 1
ATOM 1879 C CA . ARG A 1 236 ? 7.959 2.545 -15.968 1.00 97.12 236 ARG A CA 1
ATOM 1880 C C . ARG A 1 236 ? 8.714 3.707 -15.328 1.00 97.12 236 ARG A C 1
ATOM 1882 O O . ARG A 1 236 ? 9.824 3.483 -14.855 1.00 97.12 236 ARG A O 1
ATOM 1889 N N . ASP A 1 237 ? 8.116 4.891 -15.206 1.00 97.12 237 ASP A N 1
ATOM 1890 C CA . A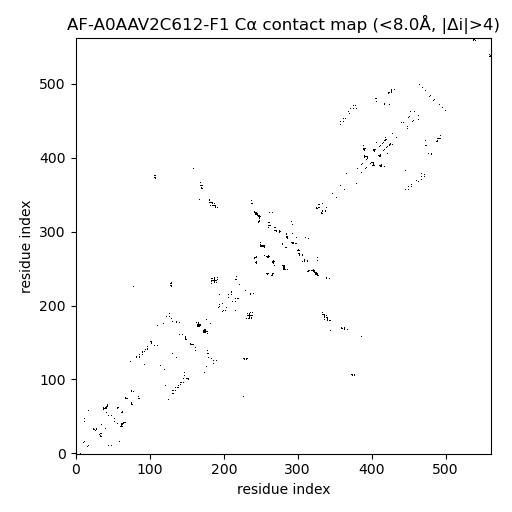SP A 1 237 ? 8.733 6.037 -14.512 1.00 97.12 237 ASP A CA 1
ATOM 1891 C C . ASP A 1 237 ? 8.925 5.760 -13.014 1.00 97.12 237 ASP A C 1
ATOM 1893 O O . ASP A 1 237 ? 9.927 6.140 -12.404 1.00 97.12 237 ASP A O 1
ATOM 1897 N N . LEU A 1 238 ? 7.984 5.040 -12.391 1.00 97.38 238 LEU A N 1
ATOM 1898 C CA . LEU A 1 238 ? 8.194 4.502 -11.046 1.00 97.38 238 LEU A CA 1
ATOM 1899 C C . LEU A 1 238 ? 9.335 3.484 -11.005 1.00 97.38 238 LEU A C 1
ATOM 1901 O O . LEU A 1 238 ? 10.162 3.542 -10.094 1.00 97.38 238 LEU A O 1
ATOM 1905 N N . LEU A 1 239 ? 9.402 2.562 -11.966 1.00 96.19 239 LEU A N 1
ATOM 1906 C CA . LEU A 1 239 ? 10.491 1.589 -12.005 1.00 96.19 239 LEU A CA 1
ATOM 1907 C C . LEU A 1 239 ? 11.855 2.263 -12.141 1.00 96.19 239 LEU A C 1
ATOM 1909 O O . LEU A 1 239 ? 12.745 1.974 -11.349 1.00 96.19 239 LEU A O 1
ATOM 1913 N N . ALA A 1 240 ? 12.017 3.194 -13.079 1.00 95.69 240 ALA A N 1
ATOM 1914 C CA . ALA A 1 240 ? 13.285 3.872 -13.351 1.00 95.69 240 ALA A CA 1
ATOM 1915 C C . ALA A 1 240 ? 13.889 4.569 -12.114 1.00 95.69 240 ALA A C 1
ATOM 1917 O O . ALA A 1 240 ? 15.111 4.702 -11.996 1.00 95.69 240 ALA A O 1
ATOM 1918 N N . ARG A 1 241 ? 13.050 4.977 -11.153 1.00 95.19 241 ARG A N 1
ATOM 1919 C CA . ARG A 1 241 ? 13.492 5.538 -9.867 1.00 95.19 241 ARG A CA 1
ATOM 1920 C C . ARG A 1 241 ? 14.160 4.514 -8.948 1.00 95.19 241 ARG A C 1
ATOM 1922 O O . ARG A 1 241 ? 15.092 4.879 -8.243 1.00 95.19 241 ARG A O 1
ATOM 1929 N N . GLY A 1 242 ? 13.712 3.259 -8.963 1.00 95.69 242 GLY A N 1
ATOM 1930 C CA . GLY A 1 242 ? 14.222 2.194 -8.090 1.00 95.69 242 GLY A CA 1
ATOM 1931 C C . GLY A 1 242 ? 14.990 1.073 -8.791 1.00 95.69 242 GLY A C 1
ATOM 1932 O O . GLY A 1 242 ? 15.377 0.108 -8.133 1.00 95.69 242 GLY A O 1
ATOM 1933 N N . LEU A 1 243 ? 15.196 1.162 -10.105 1.00 96.88 243 LEU A N 1
ATOM 1934 C CA . LEU A 1 243 ? 16.061 0.252 -10.849 1.00 96.88 243 LEU A CA 1
ATOM 1935 C C . LEU A 1 243 ? 17.535 0.569 -10.581 1.00 96.88 243 LEU A C 1
ATOM 1937 O O . LEU A 1 243 ? 17.935 1.733 -10.542 1.00 96.88 243 LEU A O 1
ATOM 1941 N N . ARG A 1 244 ? 18.336 -0.488 -10.451 1.00 96.25 244 ARG A N 1
ATOM 1942 C CA . ARG A 1 244 ? 19.797 -0.426 -10.524 1.00 96.25 244 ARG A CA 1
ATOM 1943 C C . ARG A 1 244 ? 20.346 -1.638 -11.258 1.00 96.25 244 ARG A C 1
ATOM 1945 O O . ARG A 1 244 ? 19.720 -2.698 -11.258 1.00 96.25 244 ARG A O 1
ATOM 1952 N N . TRP A 1 245 ? 21.535 -1.511 -11.816 1.00 96.81 245 TRP A N 1
ATOM 1953 C CA . TRP A 1 245 ? 22.303 -2.642 -12.303 1.00 96.81 245 TRP A CA 1
ATOM 1954 C C . TRP A 1 245 ? 22.947 -3.388 -11.142 1.00 96.81 245 TRP A C 1
ATOM 1956 O O . TRP A 1 245 ? 23.514 -2.800 -10.220 1.00 96.81 245 TRP A O 1
ATOM 1966 N N . ARG A 1 246 ? 22.838 -4.711 -11.189 1.00 95.56 246 ARG A N 1
ATOM 1967 C CA . ARG A 1 246 ? 23.685 -5.626 -10.439 1.00 95.56 246 ARG A CA 1
ATOM 1968 C C . ARG A 1 246 ? 24.820 -6.035 -11.366 1.00 95.56 246 ARG A C 1
ATOM 1970 O O . ARG A 1 246 ? 24.554 -6.663 -12.391 1.00 95.56 246 ARG A O 1
ATOM 1977 N N . ILE A 1 247 ? 26.036 -5.656 -10.985 1.00 96.00 247 ILE A N 1
ATOM 1978 C CA . ILE A 1 247 ? 27.242 -5.904 -11.770 1.00 96.00 247 ILE A CA 1
ATOM 1979 C C . ILE A 1 247 ? 27.520 -7.407 -11.819 1.00 96.00 247 ILE A C 1
ATOM 1981 O O . ILE A 1 247 ? 27.566 -8.076 -10.785 1.00 96.00 247 ILE A O 1
ATOM 1985 N N . GLY A 1 248 ? 27.629 -7.919 -13.038 1.00 93.81 248 GLY A N 1
ATOM 1986 C CA . GLY A 1 248 ? 28.154 -9.230 -13.374 1.00 93.81 248 GLY A CA 1
ATOM 1987 C C . GLY A 1 248 ? 29.549 -9.057 -13.962 1.00 93.81 248 GLY A C 1
ATOM 1988 O O . GLY A 1 248 ? 30.518 -8.939 -13.219 1.00 93.81 248 GLY A O 1
ATOM 1989 N N . ASN A 1 249 ? 29.635 -8.988 -15.291 1.00 92.06 249 ASN A N 1
ATOM 1990 C CA . ASN A 1 249 ? 30.875 -8.726 -16.025 1.00 92.06 249 ASN A CA 1
ATOM 1991 C C . ASN A 1 249 ? 31.144 -7.229 -16.281 1.00 92.06 249 ASN A C 1
ATOM 1993 O O . ASN A 1 249 ? 32.236 -6.882 -16.724 1.00 92.06 249 ASN A O 1
ATOM 1997 N N . GLY A 1 250 ? 30.175 -6.345 -16.020 1.00 94.38 250 GLY A N 1
ATOM 1998 C CA . GLY A 1 250 ? 30.298 -4.895 -16.176 1.00 94.38 250 GLY A CA 1
ATOM 1999 C C . GLY A 1 250 ? 30.369 -4.404 -17.625 1.00 94.38 250 GLY A C 1
ATOM 2000 O O . GLY A 1 250 ? 30.620 -3.218 -17.840 1.00 94.38 250 GLY A O 1
ATOM 2001 N N . ALA A 1 251 ? 30.173 -5.283 -18.610 1.00 94.62 251 ALA A N 1
ATOM 2002 C CA . ALA A 1 251 ? 30.453 -5.003 -20.018 1.00 94.62 251 ALA A CA 1
ATOM 2003 C C . ALA A 1 251 ? 29.421 -4.076 -20.674 1.00 94.62 251 ALA A C 1
ATOM 2005 O O . ALA A 1 251 ? 29.715 -3.450 -21.689 1.00 94.62 251 ALA A O 1
ATOM 2006 N N . VAL A 1 252 ? 28.205 -3.995 -20.122 1.00 94.75 252 VAL A N 1
ATOM 2007 C CA . VAL A 1 252 ? 27.109 -3.192 -20.702 1.00 94.75 252 VAL A CA 1
ATOM 2008 C C . VAL A 1 252 ? 26.678 -2.025 -19.816 1.00 94.75 252 VAL A C 1
ATOM 2010 O O . VAL A 1 252 ? 25.799 -1.256 -20.205 1.00 94.75 252 VAL A O 1
ATOM 2013 N N . VAL A 1 253 ? 27.282 -1.882 -18.633 1.00 97.00 253 VAL A N 1
ATOM 2014 C CA . VAL A 1 253 ? 26.938 -0.843 -17.654 1.00 97.00 253 VAL A CA 1
ATOM 2015 C C . VAL A 1 253 ? 27.883 0.338 -17.816 1.00 97.00 253 VAL A C 1
ATOM 2017 O O . VAL A 1 253 ? 29.088 0.210 -17.591 1.00 97.00 253 VAL A O 1
ATOM 2020 N N . ARG A 1 254 ? 27.344 1.503 -18.180 1.00 96.94 254 ARG A N 1
ATOM 2021 C CA . ARG A 1 254 ? 28.114 2.747 -18.269 1.00 96.94 254 ARG A CA 1
ATOM 2022 C C . ARG A 1 254 ? 28.329 3.342 -16.889 1.00 96.94 254 ARG A C 1
ATOM 2024 O O . ARG A 1 254 ? 27.383 3.512 -16.121 1.00 96.94 254 ARG A O 1
ATOM 2031 N N . ILE A 1 255 ? 29.563 3.744 -16.612 1.00 97.19 255 ILE A N 1
ATOM 2032 C CA . ILE A 1 255 ? 29.998 4.102 -15.260 1.00 97.19 255 ILE A CA 1
ATOM 2033 C C . ILE A 1 255 ? 29.210 5.287 -14.690 1.00 97.19 255 ILE A C 1
ATOM 2035 O O . ILE A 1 255 ? 28.704 5.185 -13.578 1.00 97.19 255 ILE A O 1
ATOM 2039 N N . LEU A 1 256 ? 29.081 6.387 -15.439 1.00 95.31 256 LEU A N 1
ATOM 2040 C CA . LEU A 1 256 ? 28.521 7.647 -14.921 1.00 95.31 256 LEU A CA 1
ATOM 2041 C C . LEU A 1 256 ? 27.022 7.833 -15.184 1.00 95.31 256 LEU A C 1
ATOM 2043 O O . LEU A 1 256 ? 26.366 8.606 -14.486 1.00 95.31 256 LEU A O 1
ATOM 2047 N N . THR A 1 257 ? 26.473 7.145 -16.187 1.00 93.38 257 THR A N 1
ATOM 2048 C CA . THR A 1 257 ? 25.082 7.355 -16.632 1.00 93.38 257 THR A CA 1
ATOM 2049 C C . THR A 1 257 ? 24.113 6.325 -16.068 1.00 93.38 257 THR A C 1
ATOM 2051 O O . THR A 1 257 ? 22.963 6.660 -15.785 1.00 93.38 257 THR A O 1
ATOM 2054 N N . ASP A 1 258 ? 24.559 5.084 -15.871 1.00 96.00 258 ASP A N 1
ATOM 2055 C CA . ASP A 1 258 ? 23.704 4.024 -15.359 1.00 96.00 258 ASP A CA 1
ATOM 2056 C C . ASP A 1 258 ? 23.777 3.959 -13.824 1.00 96.00 258 ASP A C 1
ATOM 2058 O O . ASP A 1 258 ? 24.812 4.197 -13.210 1.00 96.00 258 ASP A O 1
ATOM 2062 N N . LYS A 1 259 ? 22.662 3.621 -13.168 1.00 97.06 259 LYS A N 1
ATOM 2063 C CA . LYS A 1 259 ? 22.612 3.478 -11.703 1.00 97.06 259 LYS A CA 1
ATOM 2064 C C . LYS A 1 259 ? 23.077 2.084 -11.317 1.00 97.06 259 LYS A C 1
ATOM 2066 O O . LYS A 1 259 ? 22.374 1.121 -11.618 1.00 97.06 259 LYS A O 1
ATOM 2071 N N . TRP A 1 260 ? 24.204 1.952 -10.631 1.00 96.88 260 TRP A N 1
ATOM 2072 C CA . TRP A 1 260 ? 24.729 0.643 -10.218 1.00 96.88 260 TRP A CA 1
ATOM 2073 C C . TRP A 1 260 ? 25.243 0.602 -8.775 1.00 96.88 260 TRP A C 1
ATOM 2075 O O . TRP A 1 260 ? 25.420 -0.490 -8.226 1.00 96.88 260 TRP A O 1
ATOM 2085 N N . LEU A 1 261 ? 25.365 1.754 -8.107 1.00 97.00 261 LEU A N 1
ATOM 2086 C CA . LEU A 1 261 ? 25.744 1.795 -6.699 1.00 97.00 261 LEU A CA 1
ATOM 2087 C C . LEU A 1 261 ? 24.594 1.342 -5.782 1.00 97.00 261 LEU A C 1
ATOM 2089 O O . LEU A 1 261 ? 23.420 1.631 -6.050 1.00 97.00 261 LEU A O 1
ATOM 2093 N N . PRO A 1 262 ? 24.896 0.641 -4.673 1.00 93.12 262 PRO A N 1
ATOM 2094 C CA . PRO A 1 262 ? 23.916 0.237 -3.667 1.00 93.12 262 PRO A CA 1
ATOM 2095 C C . PRO A 1 262 ? 23.523 1.392 -2.720 1.00 93.12 262 PRO A C 1
ATOM 2097 O O . PRO A 1 262 ? 23.371 1.191 -1.519 1.00 93.12 262 PRO A O 1
ATOM 2100 N N . SER A 1 263 ? 23.318 2.594 -3.254 1.00 93.94 263 SER A N 1
ATOM 2101 C CA . SER A 1 263 ? 22.831 3.777 -2.535 1.00 93.94 263 SER A CA 1
ATOM 2102 C C . SER A 1 263 ? 21.297 3.824 -2.491 1.00 93.94 263 SER A C 1
ATOM 2104 O O . SER A 1 263 ? 20.619 3.195 -3.303 1.00 93.94 263 SER A O 1
ATOM 2106 N N . SER A 1 264 ? 20.723 4.564 -1.534 1.00 90.44 264 SER A N 1
ATOM 2107 C CA . SER A 1 264 ? 19.273 4.797 -1.442 1.00 90.44 264 SER A CA 1
ATOM 2108 C C . SER A 1 264 ? 18.979 6.305 -1.461 1.00 90.44 264 SER A C 1
ATOM 2110 O O . SER A 1 264 ? 19.115 6.951 -0.418 1.00 90.44 264 SER A O 1
ATOM 2112 N N . PRO A 1 265 ? 18.518 6.877 -2.591 1.00 92.69 265 PRO A N 1
ATOM 2113 C CA . PRO A 1 265 ? 18.135 6.202 -3.839 1.00 92.69 265 PRO A CA 1
ATOM 2114 C C . PRO A 1 265 ? 19.338 5.655 -4.632 1.00 92.69 265 PRO A C 1
ATOM 2116 O O . PRO A 1 265 ? 20.443 6.161 -4.445 1.00 92.69 265 PRO A O 1
ATOM 2119 N N . PRO A 1 266 ? 19.130 4.663 -5.525 1.00 95.19 266 PRO A N 1
ATOM 2120 C CA . PRO A 1 266 ? 20.203 4.114 -6.352 1.00 95.19 266 PRO A CA 1
ATOM 2121 C C . PRO A 1 266 ? 20.784 5.180 -7.285 1.00 95.19 266 PRO A C 1
ATOM 2123 O O . PRO A 1 266 ? 20.036 5.929 -7.923 1.00 95.19 266 PRO A O 1
ATOM 2126 N N . SER A 1 267 ? 22.112 5.218 -7.393 1.00 96.56 267 SER A N 1
ATOM 2127 C CA . SER A 1 267 ? 22.857 6.245 -8.130 1.00 96.56 267 SER A CA 1
ATOM 2128 C C . SER A 1 267 ? 24.024 5.672 -8.944 1.00 96.56 267 SER A C 1
ATOM 2130 O O . SER A 1 267 ? 24.373 4.492 -8.830 1.00 96.56 267 SER A O 1
ATOM 2132 N N . SER A 1 268 ? 24.606 6.516 -9.795 1.00 96.25 268 SER A N 1
ATOM 2133 C CA . SER A 1 268 ? 25.963 6.356 -10.325 1.00 96.25 268 SER A CA 1
ATOM 2134 C C . SER A 1 268 ? 26.992 6.952 -9.342 1.00 96.25 268 SER A C 1
ATOM 2136 O O . SER A 1 268 ? 26.600 7.694 -8.432 1.00 96.25 268 SER A O 1
ATOM 2138 N N . PRO A 1 269 ? 28.282 6.589 -9.459 1.00 96.31 269 PRO A N 1
ATOM 2139 C CA . PRO A 1 269 ? 29.368 7.203 -8.697 1.00 96.31 269 PRO A CA 1
ATOM 2140 C C . PRO A 1 269 ? 29.599 8.672 -9.062 1.00 96.31 269 PRO A C 1
ATOM 2142 O O . PRO A 1 269 ? 29.362 9.092 -10.196 1.00 96.31 269 PRO A O 1
ATOM 2145 N N . SER A 1 270 ? 30.119 9.425 -8.094 1.00 95.25 270 SER A N 1
ATOM 2146 C CA . SER A 1 270 ? 30.535 10.820 -8.251 1.00 95.25 270 SER A CA 1
ATOM 2147 C C . SER A 1 270 ? 32.041 10.905 -8.488 1.00 95.25 270 SER A C 1
ATOM 2149 O O . SER A 1 270 ? 32.816 10.290 -7.753 1.00 95.25 270 SER A O 1
ATOM 2151 N N . LEU A 1 271 ? 32.454 11.681 -9.492 1.00 94.94 271 LEU A N 1
ATOM 2152 C CA . LEU A 1 271 ? 33.866 11.942 -9.781 1.00 94.94 271 LEU A CA 1
ATOM 2153 C C . LEU A 1 271 ? 34.480 12.923 -8.776 1.00 94.94 271 LEU A C 1
ATOM 2155 O O . LEU A 1 271 ? 33.788 13.796 -8.245 1.00 94.94 271 LEU A O 1
ATOM 2159 N N . LEU A 1 272 ? 35.792 12.820 -8.571 1.00 93.00 272 LEU A N 1
ATOM 2160 C CA . LEU A 1 272 ? 36.569 13.897 -7.962 1.00 93.00 272 LEU A CA 1
ATOM 2161 C C . LEU A 1 272 ? 36.600 15.115 -8.906 1.00 93.00 272 LEU A C 1
ATOM 2163 O O . LEU A 1 272 ? 36.661 14.933 -10.122 1.00 93.00 272 LEU A O 1
ATOM 2167 N N . PRO A 1 273 ? 36.624 16.359 -8.390 1.00 89.81 273 PRO A N 1
ATOM 2168 C CA . PRO A 1 273 ? 36.659 17.560 -9.233 1.00 89.81 273 PRO A CA 1
ATOM 2169 C C . PRO A 1 273 ? 37.851 17.624 -10.200 1.00 89.81 273 PRO A C 1
ATOM 2171 O O . PRO A 1 273 ? 37.762 18.251 -11.250 1.00 89.81 273 PRO A O 1
ATOM 2174 N N . THR A 1 274 ? 38.966 16.988 -9.839 1.00 86.62 274 THR A N 1
ATOM 2175 C CA . THR A 1 274 ? 40.213 16.937 -10.614 1.00 86.62 274 THR A CA 1
ATOM 2176 C C . THR A 1 274 ? 40.310 15.720 -11.534 1.00 86.62 274 THR A C 1
ATOM 2178 O O . THR A 1 274 ? 41.264 15.622 -12.303 1.00 86.62 274 THR A O 1
ATOM 2181 N N . ALA A 1 275 ? 39.368 14.777 -11.450 1.00 85.94 275 ALA A N 1
ATOM 2182 C CA . ALA A 1 275 ? 39.428 13.541 -12.217 1.00 85.94 275 ALA A CA 1
ATOM 2183 C C . ALA A 1 275 ? 39.027 13.771 -13.679 1.00 85.94 275 ALA A C 1
ATOM 2185 O O . ALA A 1 275 ? 38.013 14.403 -13.979 1.00 85.94 275 ALA A O 1
ATOM 2186 N N . SER A 1 276 ? 39.801 13.185 -14.592 1.00 84.56 276 SER A N 1
ATOM 2187 C CA . SER A 1 276 ? 39.446 13.070 -16.006 1.00 84.56 276 SER A CA 1
ATOM 2188 C C . SER A 1 276 ? 39.030 11.632 -16.298 1.00 84.56 276 SER A C 1
ATOM 2190 O O . SER A 1 276 ? 39.781 10.696 -16.020 1.00 84.56 276 SER A O 1
ATOM 2192 N N . MET A 1 277 ? 37.820 11.444 -16.830 1.00 87.25 277 MET A N 1
ATOM 2193 C CA . MET A 1 277 ? 37.262 10.114 -17.053 1.00 87.25 277 MET A CA 1
ATOM 2194 C C . MET A 1 277 ? 37.606 9.590 -18.448 1.00 87.25 277 MET A C 1
ATOM 2196 O O . MET A 1 277 ? 37.018 10.020 -19.437 1.00 87.25 277 MET A O 1
ATOM 2200 N N . SER A 1 278 ? 38.523 8.626 -18.516 1.00 88.75 278 SER A N 1
ATOM 2201 C CA . SER A 1 278 ? 38.872 7.904 -19.749 1.00 88.75 278 SER A CA 1
ATOM 2202 C C . SER A 1 278 ? 38.119 6.580 -19.926 1.00 88.75 278 SER A C 1
ATOM 2204 O O . SER A 1 278 ? 38.125 6.021 -21.019 1.00 88.75 278 SER A O 1
ATOM 2206 N N . TYR A 1 279 ? 37.456 6.087 -18.876 1.00 92.62 279 TYR A N 1
ATOM 2207 C CA . TYR A 1 279 ? 36.727 4.818 -18.890 1.00 92.62 279 TYR A CA 1
ATOM 2208 C C . TYR A 1 279 ? 35.242 5.029 -19.193 1.00 92.62 279 TYR A C 1
ATOM 2210 O O . TYR A 1 279 ? 34.626 5.994 -18.735 1.00 92.62 279 TYR A O 1
ATOM 2218 N N . THR A 1 280 ? 34.633 4.099 -19.923 1.00 95.12 280 THR A N 1
ATOM 2219 C CA . THR A 1 280 ? 33.210 4.163 -20.286 1.00 95.12 280 THR A CA 1
ATOM 2220 C C . THR A 1 280 ? 32.386 3.129 -19.524 1.00 95.12 280 THR A C 1
ATOM 2222 O O . THR A 1 280 ? 31.325 3.464 -18.981 1.00 95.12 280 THR A O 1
ATOM 2225 N N . PHE A 1 281 ? 32.866 1.886 -19.453 1.00 97.31 281 PHE A N 1
ATOM 2226 C CA . PHE A 1 281 ? 32.131 0.736 -18.923 1.00 97.31 281 PHE A CA 1
ATOM 2227 C C . PHE A 1 281 ? 32.721 0.206 -17.618 1.00 97.31 281 PHE A C 1
ATOM 2229 O O . PHE A 1 281 ? 33.933 0.205 -17.413 1.00 97.31 281 PHE A O 1
ATOM 2236 N N . VAL A 1 282 ? 31.857 -0.304 -16.735 1.00 96.44 282 VAL A N 1
ATOM 2237 C CA . VAL A 1 282 ? 32.257 -0.824 -15.415 1.00 96.44 282 VAL A CA 1
ATOM 2238 C C . VAL A 1 282 ? 33.278 -1.961 -15.531 1.00 96.44 282 VAL A C 1
ATOM 2240 O O . VAL A 1 282 ? 34.146 -2.079 -14.669 1.00 96.44 282 VAL A O 1
ATOM 2243 N N . SER A 1 283 ? 33.242 -2.745 -16.613 1.00 95.62 283 SER A N 1
ATOM 2244 C CA . SER A 1 283 ? 34.237 -3.785 -16.905 1.00 95.62 283 SER A CA 1
ATOM 2245 C C . SER A 1 283 ? 35.676 -3.266 -16.899 1.00 95.62 283 SER A C 1
ATOM 2247 O O . SER A 1 283 ? 36.590 -3.997 -16.530 1.00 95.62 283 SER A O 1
ATOM 2249 N N . GLU A 1 284 ? 35.901 -2.002 -17.264 1.00 96.38 284 GLU A N 1
ATOM 2250 C CA . GLU A 1 284 ? 37.238 -1.401 -17.310 1.00 96.38 284 GLU A CA 1
ATOM 2251 C C . GLU A 1 284 ? 37.796 -1.088 -15.911 1.00 96.38 284 GLU A C 1
ATOM 2253 O O . GLU A 1 284 ? 39.015 -1.009 -15.730 1.00 96.38 284 GLU A O 1
ATOM 2258 N N . LEU A 1 285 ? 36.919 -0.991 -14.905 1.00 95.75 285 LEU A N 1
ATOM 2259 C CA . LEU A 1 285 ? 37.266 -0.831 -13.489 1.00 95.75 285 LEU A CA 1
ATOM 2260 C C . LEU A 1 285 ? 37.535 -2.176 -12.788 1.00 95.75 285 LEU A C 1
ATOM 2262 O O . LEU A 1 285 ? 37.947 -2.197 -11.625 1.00 95.75 285 LEU A O 1
ATOM 2266 N N . ILE A 1 286 ? 37.310 -3.296 -13.481 1.00 94.69 286 ILE A N 1
ATOM 2267 C CA . ILE A 1 286 ? 37.493 -4.659 -12.974 1.00 94.69 286 ILE A CA 1
ATOM 2268 C C . ILE A 1 286 ? 38.782 -5.243 -13.563 1.00 94.69 286 ILE A C 1
ATOM 2270 O O . ILE A 1 286 ? 39.101 -5.059 -14.738 1.00 94.69 286 ILE A O 1
ATOM 2274 N N . CYS A 1 287 ? 39.565 -5.932 -12.736 1.00 92.12 287 CYS A N 1
ATOM 2275 C CA . CYS A 1 287 ? 40.741 -6.672 -13.174 1.00 92.12 287 CYS A CA 1
ATOM 2276 C C . CYS A 1 287 ? 40.316 -8.002 -13.833 1.00 92.12 287 CYS A C 1
ATOM 2278 O O . CYS A 1 287 ? 39.703 -8.828 -13.148 1.00 92.12 287 CYS A O 1
ATOM 2280 N N . PRO A 1 288 ? 40.646 -8.249 -15.118 1.00 85.56 288 PRO A N 1
ATOM 2281 C CA . PRO A 1 288 ? 40.204 -9.452 -15.830 1.00 85.56 288 PRO A CA 1
ATOM 2282 C C . PRO A 1 288 ? 40.705 -10.768 -15.226 1.00 85.56 288 PRO A C 1
ATOM 2284 O O . PRO A 1 288 ? 40.018 -11.776 -15.317 1.00 85.56 288 PRO A O 1
ATOM 2287 N N . GLN A 1 289 ? 41.896 -10.778 -14.619 1.00 84.81 289 GLN A N 1
ATOM 2288 C CA . GLN A 1 289 ? 42.525 -12.000 -14.106 1.00 84.81 289 GLN A CA 1
ATOM 2289 C C . GLN A 1 289 ? 42.085 -12.327 -12.678 1.00 84.81 289 GLN A C 1
ATOM 2291 O O . GLN A 1 289 ? 41.829 -13.482 -12.358 1.00 84.81 289 GLN A O 1
ATOM 2296 N N . SER A 1 290 ? 42.006 -11.316 -11.809 1.00 86.94 290 SER A N 1
ATOM 2297 C CA . SER A 1 290 ? 41.706 -11.505 -10.384 1.00 86.94 290 SER A CA 1
ATOM 2298 C C . SER A 1 290 ? 40.229 -11.327 -10.033 1.00 86.94 290 SER A C 1
ATOM 2300 O O . SER A 1 290 ? 39.865 -11.550 -8.881 1.00 86.94 290 SER A O 1
ATOM 2302 N N . HIS A 1 291 ? 39.388 -10.899 -10.986 1.00 88.25 291 HIS A N 1
ATOM 2303 C CA . HIS A 1 291 ? 37.969 -10.582 -10.763 1.00 88.25 291 HIS A CA 1
ATOM 2304 C C . HIS A 1 291 ? 37.762 -9.624 -9.574 1.00 88.25 291 HIS A C 1
ATOM 2306 O O . HIS A 1 291 ? 36.788 -9.710 -8.829 1.00 88.25 291 HIS A O 1
ATOM 2312 N N . SER A 1 292 ? 38.706 -8.699 -9.389 1.00 92.44 292 SER A N 1
ATOM 2313 C CA . SER A 1 292 ? 38.709 -7.723 -8.302 1.00 92.44 292 SER A CA 1
ATOM 2314 C C . SER A 1 292 ? 38.650 -6.300 -8.844 1.00 92.44 292 SER A C 1
ATOM 2316 O O . SER A 1 292 ? 39.059 -6.023 -9.972 1.00 92.44 292 SER A O 1
ATOM 2318 N N . TRP A 1 293 ? 38.147 -5.376 -8.030 1.00 96.12 293 TRP A N 1
ATOM 2319 C CA . TRP A 1 293 ? 38.147 -3.954 -8.356 1.00 96.12 293 TRP A CA 1
ATOM 2320 C C . TRP A 1 293 ? 39.577 -3.405 -8.458 1.00 96.12 293 TRP A C 1
ATOM 2322 O O . TRP A 1 293 ? 40.433 -3.723 -7.628 1.00 96.12 293 TRP A O 1
ATOM 2332 N N . LYS A 1 294 ? 39.837 -2.542 -9.446 1.00 96.06 294 LYS A N 1
ATOM 2333 C CA . LYS A 1 294 ? 41.103 -1.803 -9.581 1.00 96.06 294 LYS A CA 1
ATOM 2334 C C . LYS A 1 294 ? 41.141 -0.638 -8.585 1.00 96.06 294 LYS A C 1
ATOM 2336 O O . LYS A 1 294 ? 40.893 0.504 -8.954 1.00 96.06 294 LYS A O 1
ATOM 2341 N N . VAL A 1 295 ? 41.430 -0.935 -7.317 1.00 96.31 295 VAL A N 1
ATOM 2342 C CA . VAL A 1 295 ? 41.294 0.011 -6.189 1.00 96.31 295 VAL A CA 1
ATOM 2343 C C . VAL A 1 295 ? 42.003 1.349 -6.426 1.00 96.31 295 VAL A C 1
ATOM 2345 O O . VAL A 1 295 ? 41.379 2.383 -6.222 1.00 96.31 295 VAL A O 1
ATOM 2348 N N . ALA A 1 296 ? 43.248 1.341 -6.913 1.00 95.38 296 ALA A N 1
ATOM 2349 C CA . ALA A 1 296 ? 43.995 2.573 -7.188 1.00 95.38 296 ALA A CA 1
ATOM 2350 C C . ALA A 1 296 ? 43.272 3.470 -8.212 1.00 95.38 296 ALA A C 1
ATOM 2352 O O . ALA A 1 296 ? 43.033 4.642 -7.956 1.00 95.38 296 ALA A O 1
ATOM 2353 N N . VAL A 1 297 ? 42.797 2.878 -9.315 1.00 95.25 297 VAL A N 1
ATOM 2354 C CA . VAL A 1 297 ? 42.023 3.594 -10.343 1.00 95.25 297 VAL A CA 1
ATOM 2355 C C . VAL A 1 297 ? 40.730 4.169 -9.762 1.00 95.25 297 VAL A C 1
ATOM 2357 O O . VAL A 1 297 ? 40.337 5.277 -10.105 1.00 95.25 297 VAL A O 1
ATOM 2360 N N . LEU A 1 298 ? 40.054 3.437 -8.871 1.00 96.19 298 LEU A N 1
ATOM 2361 C CA . LEU A 1 298 ? 38.839 3.938 -8.226 1.00 96.19 298 LEU A CA 1
ATOM 2362 C C . LEU A 1 298 ? 39.120 5.153 -7.333 1.00 96.19 298 LEU A C 1
ATOM 2364 O O . LEU A 1 298 ? 38.342 6.103 -7.357 1.00 96.19 298 LEU A O 1
ATOM 2368 N N . GLN A 1 299 ? 40.211 5.112 -6.565 1.00 96.00 299 GLN A N 1
ATOM 2369 C CA . GLN A 1 299 ? 40.624 6.188 -5.657 1.00 96.00 299 GLN A CA 1
ATOM 2370 C C . GLN A 1 299 ? 41.041 7.459 -6.405 1.00 96.00 299 GLN A C 1
ATOM 2372 O O . GLN A 1 299 ? 40.765 8.552 -5.919 1.00 96.00 299 GLN A O 1
ATOM 2377 N N . ASP A 1 300 ? 41.628 7.323 -7.595 1.00 94.56 300 ASP A N 1
ATOM 2378 C CA . ASP A 1 300 ? 42.009 8.462 -8.439 1.00 94.56 300 ASP A CA 1
ATOM 2379 C C . ASP A 1 300 ? 40.805 9.126 -9.132 1.00 94.56 300 ASP A C 1
ATOM 2381 O O . ASP A 1 300 ? 40.860 10.300 -9.502 1.00 94.56 300 ASP A O 1
ATOM 2385 N N . LEU A 1 301 ? 39.710 8.382 -9.336 1.00 95.56 301 LEU A N 1
ATOM 2386 C CA . LEU A 1 301 ? 38.560 8.841 -10.122 1.00 95.56 301 LEU A CA 1
ATOM 2387 C C . LEU A 1 301 ? 37.384 9.338 -9.281 1.00 95.56 301 LEU A C 1
ATOM 2389 O O . LEU A 1 301 ? 36.741 10.317 -9.664 1.00 95.56 301 LEU A O 1
ATOM 2393 N N . PHE A 1 302 ? 37.047 8.657 -8.184 1.00 96.88 302 PHE A N 1
ATOM 2394 C CA . PHE A 1 302 ? 35.766 8.840 -7.494 1.00 96.88 302 PHE A CA 1
ATOM 2395 C C . PHE A 1 302 ? 35.916 9.380 -6.072 1.00 96.88 302 PHE A C 1
ATOM 2397 O O . PHE A 1 302 ? 36.948 9.214 -5.427 1.00 96.88 302 PHE A O 1
ATOM 2404 N N . THR A 1 303 ? 34.851 10.001 -5.553 1.00 96.75 303 THR A N 1
ATOM 2405 C CA . THR A 1 303 ? 34.814 10.424 -4.143 1.00 96.75 303 THR A CA 1
ATOM 2406 C C . THR A 1 303 ? 34.933 9.225 -3.202 1.00 96.75 303 THR A C 1
ATOM 2408 O O . THR A 1 303 ? 34.538 8.111 -3.556 1.00 96.75 303 THR A O 1
ATOM 2411 N N . VAL A 1 304 ? 35.417 9.456 -1.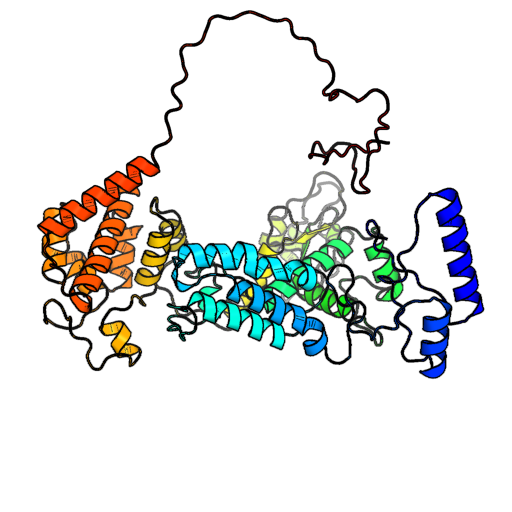979 1.00 96.50 304 VAL A N 1
ATOM 2412 C CA . VAL A 1 304 ? 35.604 8.399 -0.969 1.00 96.50 304 VAL A CA 1
ATOM 2413 C C . VAL A 1 304 ? 34.311 7.610 -0.743 1.00 96.50 304 VAL A C 1
ATOM 2415 O O . VAL A 1 304 ? 34.330 6.382 -0.773 1.00 96.50 304 VAL A O 1
ATOM 2418 N N . GLU A 1 305 ? 33.166 8.290 -0.647 1.00 96.56 305 GLU A N 1
ATOM 2419 C CA . GLU A 1 305 ? 31.858 7.650 -0.457 1.00 96.56 305 GLU A CA 1
ATOM 2420 C C . GLU A 1 305 ? 31.477 6.758 -1.647 1.00 96.56 305 GLU A C 1
ATOM 2422 O O . GLU A 1 305 ? 30.886 5.689 -1.479 1.00 96.56 305 GLU A O 1
ATOM 2427 N N . SER A 1 306 ? 31.816 7.183 -2.868 1.00 96.69 306 SER A N 1
ATOM 2428 C CA . SER A 1 306 ? 31.573 6.392 -4.076 1.00 96.69 306 SER A CA 1
ATOM 2429 C C . SER A 1 306 ? 32.472 5.157 -4.107 1.00 96.69 306 SER A C 1
ATOM 2431 O O . SER A 1 306 ? 31.984 4.069 -4.406 1.00 96.69 306 SER A O 1
ATOM 2433 N N . VAL A 1 307 ? 33.755 5.296 -3.757 1.00 97.62 307 VAL A N 1
ATOM 2434 C CA . VAL A 1 307 ? 34.706 4.176 -3.683 1.00 97.62 307 VAL A CA 1
ATOM 2435 C C . VAL A 1 307 ? 34.253 3.148 -2.649 1.00 97.62 307 VAL A C 1
ATOM 2437 O O . VAL A 1 307 ? 34.193 1.962 -2.968 1.00 97.62 307 VAL A O 1
ATOM 2440 N N . GLU A 1 308 ? 33.859 3.577 -1.449 1.00 97.44 308 GLU A N 1
ATOM 2441 C CA . GLU A 1 308 ? 33.335 2.684 -0.406 1.00 97.44 308 GLU A CA 1
ATOM 2442 C C . GLU A 1 308 ? 32.119 1.885 -0.894 1.00 97.44 308 GLU A C 1
ATOM 2444 O O . GLU A 1 308 ? 32.047 0.663 -0.722 1.00 97.44 308 GLU A O 1
ATOM 2449 N N . LEU A 1 309 ? 31.180 2.553 -1.571 1.00 97.50 309 LEU A N 1
ATOM 2450 C CA . LEU A 1 309 ? 30.012 1.895 -2.152 1.00 97.50 309 LEU A CA 1
ATOM 2451 C C . LEU A 1 309 ? 30.392 0.918 -3.268 1.00 97.50 309 LEU A C 1
ATOM 2453 O O . LEU A 1 309 ? 29.810 -0.166 -3.318 1.00 97.50 309 LEU A O 1
ATOM 2457 N N . ILE A 1 310 ? 31.349 1.258 -4.135 1.00 97.81 310 ILE A N 1
ATOM 2458 C CA . ILE A 1 310 ? 31.830 0.369 -5.205 1.00 97.81 310 ILE A CA 1
ATOM 2459 C C . ILE A 1 310 ? 32.474 -0.882 -4.605 1.00 97.81 310 ILE A C 1
ATOM 2461 O O . ILE A 1 310 ? 32.108 -1.997 -4.975 1.00 97.81 310 ILE A O 1
ATOM 2465 N N . LEU A 1 311 ? 33.373 -0.712 -3.634 1.00 97.12 311 LEU A N 1
ATOM 2466 C CA . LEU A 1 311 ? 34.074 -1.820 -2.981 1.00 97.12 311 LEU A CA 1
ATOM 2467 C C . LEU A 1 311 ? 33.128 -2.728 -2.180 1.00 97.12 311 LEU A C 1
ATOM 2469 O O . LEU A 1 311 ? 33.420 -3.908 -2.004 1.00 97.12 311 LEU A O 1
ATOM 2473 N N . SER A 1 312 ? 31.968 -2.219 -1.750 1.00 96.31 312 SER A N 1
ATOM 2474 C CA . SER A 1 312 ? 30.921 -3.034 -1.117 1.00 96.31 312 SER A CA 1
ATOM 2475 C C . SER A 1 312 ? 30.190 -3.982 -2.083 1.00 96.31 312 SER A C 1
ATOM 2477 O O . SER A 1 312 ? 29.450 -4.863 -1.635 1.00 96.31 312 SER A O 1
ATOM 2479 N N . ILE A 1 313 ? 30.358 -3.816 -3.402 1.00 95.38 313 ILE A N 1
ATOM 2480 C CA . ILE A 1 313 ? 29.727 -4.665 -4.417 1.00 95.38 313 ILE A CA 1
ATOM 2481 C C . ILE A 1 313 ? 30.581 -5.927 -4.611 1.00 95.38 313 ILE A C 1
ATOM 2483 O O . ILE A 1 313 ? 31.698 -5.828 -5.128 1.00 95.38 313 ILE A O 1
ATOM 2487 N N . PRO A 1 314 ? 30.064 -7.122 -4.264 1.00 92.00 314 PRO A N 1
ATOM 2488 C CA . PRO A 1 314 ? 30.778 -8.362 -4.520 1.00 92.00 314 PRO A CA 1
ATOM 2489 C C . PRO A 1 314 ? 30.794 -8.656 -6.022 1.00 92.00 314 PRO A C 1
ATOM 2491 O O . PRO A 1 314 ? 29.743 -8.658 -6.670 1.00 92.00 314 PRO A O 1
ATOM 2494 N N . LEU A 1 315 ? 31.982 -8.937 -6.556 1.00 92.56 315 LEU A N 1
ATOM 2495 C CA . LEU A 1 315 ? 32.150 -9.396 -7.929 1.00 92.56 315 LEU A CA 1
ATOM 2496 C C . LEU A 1 315 ? 32.001 -10.924 -7.986 1.00 92.56 315 LEU A C 1
ATOM 2498 O O . LEU A 1 315 ? 32.532 -11.629 -7.127 1.00 92.56 315 LEU A O 1
ATOM 2502 N N . PRO A 1 316 ? 31.246 -11.461 -8.955 1.00 86.94 316 PRO A N 1
ATOM 2503 C CA . PRO A 1 316 ? 31.086 -12.898 -9.095 1.00 86.94 316 PRO A CA 1
ATOM 2504 C C . PRO A 1 316 ? 32.380 -13.547 -9.611 1.00 86.94 316 PRO A C 1
ATOM 2506 O O . PRO A 1 316 ? 32.998 -13.087 -10.570 1.00 86.94 316 PRO A O 1
ATOM 2509 N N . ASN A 1 317 ? 32.747 -14.692 -9.028 1.00 83.06 317 ASN A N 1
ATOM 2510 C CA . ASN A 1 317 ? 33.885 -15.496 -9.501 1.00 83.06 317 ASN A CA 1
ATOM 2511 C C . ASN A 1 317 ? 33.648 -16.087 -10.905 1.00 83.06 317 ASN A C 1
ATOM 2513 O O . ASN A 1 317 ? 34.586 -16.507 -11.571 1.00 83.06 317 ASN A O 1
ATOM 2517 N N . GLN A 1 318 ? 32.391 -16.135 -11.354 1.00 83.00 318 GLN A N 1
ATOM 2518 C CA . GLN A 1 318 ? 32.000 -16.574 -12.690 1.00 83.00 318 GLN A CA 1
ATOM 2519 C C . GLN A 1 318 ? 31.558 -15.376 -13.532 1.00 83.00 318 GLN A C 1
ATOM 2521 O O . GLN A 1 318 ? 30.873 -14.481 -13.036 1.00 83.00 318 GLN A O 1
ATOM 2526 N N . LEU A 1 319 ? 31.893 -15.398 -14.824 1.00 82.19 319 LEU A N 1
ATOM 2527 C CA . LEU A 1 319 ? 31.441 -14.413 -15.807 1.00 82.19 319 LEU A CA 1
ATOM 2528 C C . LEU A 1 319 ? 29.933 -14.562 -16.055 1.00 82.19 319 LEU A C 1
ATOM 2530 O O . LEU A 1 319 ? 29.495 -15.295 -16.938 1.00 82.19 319 LEU A O 1
ATOM 2534 N N . ILE A 1 320 ? 29.137 -13.863 -15.250 1.00 91.50 320 ILE A N 1
ATOM 2535 C CA . ILE A 1 320 ? 27.686 -13.749 -15.420 1.00 91.50 320 ILE A CA 1
ATOM 2536 C C . ILE A 1 320 ? 27.332 -12.397 -16.053 1.00 91.50 320 ILE A C 1
ATOM 2538 O O . ILE A 1 320 ? 28.024 -11.408 -15.806 1.00 91.50 320 ILE A O 1
ATOM 2542 N N . PRO A 1 321 ? 26.260 -12.316 -16.857 1.00 93.56 321 PRO A N 1
ATOM 2543 C CA . PRO A 1 321 ? 25.840 -11.055 -17.452 1.00 93.56 321 PRO A CA 1
ATOM 2544 C C . PRO A 1 321 ? 25.311 -10.077 -16.396 1.00 93.56 321 PRO A C 1
ATOM 2546 O O . PRO A 1 321 ? 24.710 -10.477 -15.390 1.00 93.56 321 PRO A O 1
ATOM 2549 N N . ASP A 1 322 ? 25.492 -8.784 -16.660 1.00 94.94 322 ASP A N 1
ATOM 2550 C CA . ASP A 1 322 ? 24.879 -7.713 -15.875 1.00 94.94 322 ASP A CA 1
ATOM 2551 C C . ASP A 1 322 ? 23.348 -7.836 -15.883 1.00 94.94 322 ASP A C 1
ATOM 2553 O O . ASP A 1 322 ? 22.731 -8.181 -16.895 1.00 94.94 322 ASP A O 1
ATOM 2557 N N . LYS A 1 323 ? 22.702 -7.536 -14.749 1.00 94.00 323 LYS A N 1
ATOM 2558 C CA . LYS A 1 323 ? 21.238 -7.640 -14.628 1.00 94.00 323 LYS A CA 1
ATOM 2559 C C . LYS A 1 323 ? 20.628 -6.400 -13.991 1.00 94.00 323 LYS A C 1
ATOM 2561 O O . LYS A 1 323 ? 21.039 -5.989 -12.909 1.00 94.00 323 LYS A O 1
ATOM 2566 N N . LEU A 1 324 ? 19.566 -5.869 -14.596 1.00 94.81 324 LEU A N 1
ATOM 2567 C CA . LEU A 1 324 ? 18.711 -4.872 -13.952 1.00 94.81 324 LEU A CA 1
ATOM 2568 C C . LEU A 1 324 ? 17.884 -5.503 -12.830 1.00 94.81 324 LEU A C 1
ATOM 2570 O O . LEU A 1 324 ? 17.138 -6.465 -13.041 1.00 94.81 324 LEU A O 1
ATOM 2574 N N . VAL A 1 325 ? 17.992 -4.920 -11.641 1.00 96.44 325 VAL A N 1
ATOM 2575 C CA . VAL A 1 325 ? 17.301 -5.350 -10.427 1.00 96.44 325 VAL A CA 1
ATOM 2576 C C . VAL A 1 325 ? 16.542 -4.191 -9.789 1.00 96.44 325 VAL A C 1
ATOM 2578 O O . VAL A 1 325 ? 16.902 -3.020 -9.911 1.00 96.44 325 VAL A O 1
ATOM 2581 N N . TRP A 1 326 ? 15.481 -4.523 -9.066 1.00 97.69 326 TRP A N 1
ATOM 2582 C CA . TRP A 1 326 ? 14.765 -3.595 -8.207 1.00 97.69 326 TRP A CA 1
ATOM 2583 C C . TRP A 1 326 ? 15.508 -3.414 -6.878 1.00 97.69 326 TRP A C 1
ATOM 2585 O O . TRP A 1 326 ? 15.590 -4.346 -6.077 1.00 97.69 326 TRP A O 1
ATOM 2595 N N . HIS A 1 327 ? 16.025 -2.209 -6.625 1.00 96.25 327 HIS A N 1
ATOM 2596 C CA . HIS A 1 327 ? 16.876 -1.898 -5.471 1.00 96.25 327 HIS A CA 1
ATOM 2597 C C . HIS A 1 327 ? 16.186 -2.163 -4.121 1.00 96.25 327 HIS A C 1
ATOM 2599 O O . HIS A 1 327 ? 16.804 -2.688 -3.201 1.00 96.25 327 HIS A O 1
ATOM 2605 N N . TYR A 1 328 ? 14.886 -1.874 -4.005 1.00 95.31 328 TYR A N 1
ATOM 2606 C CA . TYR A 1 328 ? 14.144 -1.973 -2.738 1.00 95.31 328 TYR A CA 1
ATOM 2607 C C . TYR A 1 328 ? 13.643 -3.395 -2.409 1.00 95.31 328 TYR A C 1
ATOM 2609 O O . TYR A 1 328 ? 12.640 -3.556 -1.710 1.00 95.31 328 TYR A O 1
ATOM 2617 N N . SER A 1 329 ? 14.288 -4.434 -2.942 1.00 94.25 329 SER A N 1
ATOM 2618 C CA . SER A 1 329 ? 13.985 -5.843 -2.668 1.00 94.25 329 SER A CA 1
ATOM 2619 C C . SER A 1 329 ? 15.273 -6.653 -2.591 1.00 94.25 329 SER A C 1
ATOM 2621 O O . SER A 1 329 ? 16.113 -6.566 -3.480 1.00 94.25 329 SER A O 1
ATOM 2623 N N . VAL A 1 330 ? 15.396 -7.502 -1.568 1.00 90.69 330 VAL A N 1
ATOM 2624 C CA . VAL A 1 330 ? 16.570 -8.378 -1.379 1.00 90.69 330 VAL A CA 1
ATOM 2625 C C . VAL A 1 330 ? 16.756 -9.327 -2.568 1.00 90.69 330 VAL A C 1
ATOM 2627 O O . VAL A 1 330 ? 17.869 -9.551 -3.023 1.00 90.69 330 VAL A O 1
ATOM 2630 N N . SER A 1 331 ? 15.653 -9.838 -3.118 1.00 93.62 331 SER A N 1
ATOM 2631 C CA . SER A 1 331 ? 15.671 -10.700 -4.310 1.00 93.62 331 SER A CA 1
ATOM 2632 C C . SER A 1 331 ? 16.032 -9.964 -5.607 1.00 93.62 331 SER A C 1
ATOM 2634 O O . SER A 1 331 ? 16.272 -10.605 -6.626 1.00 93.62 331 SER A O 1
ATOM 2636 N N . GLY A 1 332 ? 16.012 -8.628 -5.605 1.00 94.88 332 GLY A N 1
ATOM 2637 C CA . GLY A 1 332 ? 16.073 -7.823 -6.822 1.00 94.88 332 GLY A CA 1
ATOM 2638 C C . GLY A 1 332 ? 14.782 -7.834 -7.650 1.00 94.88 332 GLY A C 1
ATOM 2639 O O . GLY A 1 332 ? 14.729 -7.178 -8.685 1.00 94.88 332 GLY A O 1
ATOM 2640 N N . GLU A 1 333 ? 13.730 -8.536 -7.214 1.00 97.06 333 GLU A N 1
ATOM 2641 C CA . GLU A 1 333 ? 12.443 -8.572 -7.911 1.00 97.06 333 GLU A CA 1
ATOM 2642 C C . GLU A 1 333 ? 11.523 -7.431 -7.477 1.00 97.06 333 GLU A C 1
ATOM 2644 O O . GLU A 1 333 ? 11.347 -7.153 -6.282 1.00 97.06 333 GLU A O 1
ATOM 2649 N N . TYR A 1 334 ? 10.861 -6.811 -8.454 1.00 98.12 334 TYR A N 1
ATOM 2650 C CA . TYR A 1 334 ? 9.842 -5.808 -8.182 1.00 98.12 334 TYR A CA 1
ATOM 2651 C C . TYR A 1 334 ? 8.575 -6.448 -7.603 1.00 98.12 334 TYR A C 1
ATOM 2653 O O . TYR A 1 334 ? 7.994 -7.382 -8.170 1.00 98.12 334 TYR A O 1
ATOM 2661 N N . THR A 1 335 ? 8.057 -5.864 -6.524 1.00 97.69 335 THR A N 1
ATOM 2662 C CA . THR A 1 335 ? 6.710 -6.153 -6.026 1.00 97.69 335 THR A CA 1
ATOM 2663 C C . THR A 1 335 ? 5.880 -4.876 -5.974 1.00 97.69 335 THR A C 1
ATOM 2665 O O . THR A 1 335 ? 6.390 -3.793 -5.693 1.00 97.69 335 THR A O 1
ATOM 2668 N N . VAL A 1 336 ? 4.565 -5.008 -6.163 1.00 96.69 336 VAL A N 1
ATOM 2669 C CA . VAL A 1 336 ? 3.627 -3.876 -6.038 1.00 96.69 336 VAL A CA 1
ATOM 2670 C C . VAL A 1 336 ? 3.739 -3.230 -4.651 1.00 96.69 336 VAL A C 1
ATOM 2672 O O . VAL A 1 336 ? 3.636 -2.017 -4.512 1.00 96.69 336 VAL A O 1
ATOM 2675 N N . LYS A 1 337 ? 4.008 -4.037 -3.614 1.00 94.38 337 LYS A N 1
ATOM 2676 C CA . LYS A 1 337 ? 4.224 -3.561 -2.243 1.00 94.38 337 LYS A CA 1
ATOM 2677 C C . LYS A 1 337 ? 5.421 -2.612 -2.156 1.00 94.38 337 LYS A C 1
ATOM 2679 O O . LYS A 1 337 ? 5.267 -1.519 -1.621 1.00 94.38 337 LYS A O 1
ATOM 2684 N N . THR A 1 338 ? 6.582 -3.015 -2.669 1.00 95.81 338 THR A N 1
ATOM 2685 C CA . THR A 1 338 ? 7.814 -2.214 -2.590 1.00 95.81 338 THR A CA 1
ATOM 2686 C C . THR A 1 338 ? 7.728 -0.958 -3.454 1.00 95.81 338 THR A C 1
ATOM 2688 O O . THR A 1 338 ? 8.170 0.101 -3.022 1.00 95.81 338 THR A O 1
ATOM 2691 N N . GLY A 1 339 ? 7.087 -1.023 -4.626 1.00 97.00 339 GLY A N 1
ATOM 2692 C CA . GLY A 1 339 ? 6.839 0.176 -5.433 1.00 97.00 339 GLY A CA 1
ATOM 2693 C C . GLY A 1 339 ? 5.855 1.155 -4.789 1.00 97.00 339 GLY A C 1
ATOM 2694 O O . GLY A 1 339 ? 6.092 2.360 -4.790 1.00 97.00 339 GLY A O 1
ATOM 2695 N N . TYR A 1 340 ? 4.783 0.653 -4.170 1.00 95.38 340 TYR A N 1
ATOM 2696 C CA . TYR A 1 340 ? 3.851 1.496 -3.419 1.00 95.38 340 TYR A CA 1
ATOM 2697 C C . TYR A 1 340 ? 4.521 2.156 -2.205 1.00 95.38 340 TYR A C 1
ATOM 2699 O O . TYR A 1 340 ? 4.226 3.306 -1.881 1.00 95.38 340 TYR A O 1
ATOM 2707 N N . GLN A 1 341 ? 5.428 1.444 -1.530 1.00 92.94 341 GLN A N 1
ATOM 2708 C CA . GLN A 1 341 ? 6.213 1.992 -0.422 1.00 92.94 341 GLN A CA 1
ATOM 2709 C C . GLN A 1 341 ? 7.131 3.123 -0.885 1.00 92.94 341 GLN A C 1
ATOM 2711 O O . GLN A 1 341 ? 7.166 4.146 -0.208 1.00 92.94 341 GLN A O 1
ATOM 2716 N N . LEU A 1 342 ? 7.790 2.984 -2.042 1.00 94.12 342 LEU A N 1
ATOM 2717 C CA . LEU A 1 342 ? 8.604 4.052 -2.628 1.00 94.12 342 LEU A CA 1
ATOM 2718 C C . LEU A 1 342 ? 7.771 5.323 -2.857 1.00 94.12 342 LEU A C 1
ATOM 2720 O O . LEU A 1 342 ? 8.070 6.353 -2.257 1.00 94.12 342 LEU A O 1
ATOM 2724 N N . LEU A 1 343 ? 6.655 5.218 -3.592 1.00 93.94 343 LEU A N 1
ATOM 2725 C CA . LEU A 1 343 ? 5.733 6.344 -3.823 1.00 93.94 343 LEU A CA 1
ATOM 2726 C C . LEU A 1 343 ? 5.227 6.976 -2.521 1.00 93.94 343 LEU A C 1
ATOM 2728 O O . LEU A 1 343 ? 5.041 8.187 -2.423 1.00 93.94 343 LEU A O 1
ATOM 2732 N N . SER A 1 344 ? 4.956 6.145 -1.516 1.00 89.31 344 SER A N 1
ATOM 2733 C CA . SER A 1 344 ? 4.472 6.624 -0.222 1.00 89.31 344 SER A CA 1
ATOM 2734 C C . SER A 1 344 ? 5.563 7.362 0.550 1.00 89.31 344 SER A C 1
ATOM 2736 O O . SER A 1 344 ? 5.278 8.388 1.156 1.00 89.31 344 SER A O 1
ATOM 2738 N N . SER A 1 345 ? 6.803 6.870 0.507 1.00 86.25 345 SER A N 1
ATOM 2739 C CA . SER A 1 345 ? 7.947 7.499 1.172 1.00 86.25 345 SER A CA 1
ATOM 2740 C C . SER A 1 345 ? 8.337 8.837 0.543 1.00 86.25 345 SER A C 1
ATOM 2742 O O . SER A 1 345 ? 8.654 9.775 1.267 1.00 86.25 345 SER A O 1
ATOM 2744 N N . GLU A 1 346 ? 8.248 8.959 -0.782 1.00 86.44 346 GLU A N 1
ATOM 2745 C CA . GLU A 1 346 ? 8.490 10.217 -1.494 1.00 86.44 346 GLU A CA 1
ATOM 2746 C C . GLU A 1 346 ? 7.434 11.264 -1.142 1.00 86.44 346 GLU A C 1
ATOM 2748 O O . GLU A 1 346 ? 7.782 12.397 -0.816 1.00 86.44 346 GLU A O 1
ATOM 2753 N N . LEU A 1 347 ? 6.154 10.873 -1.103 1.00 82.25 347 LEU A N 1
ATOM 2754 C CA . LEU A 1 347 ? 5.090 11.776 -0.668 1.00 82.25 347 LEU A CA 1
ATOM 2755 C C . LEU A 1 347 ? 5.297 12.231 0.780 1.00 82.25 347 LEU A C 1
ATOM 2757 O O . LEU A 1 347 ? 5.072 13.393 1.093 1.00 82.25 347 LEU A O 1
ATOM 2761 N N . ASN A 1 348 ? 5.755 11.337 1.658 1.00 78.75 348 ASN A N 1
ATOM 2762 C CA . ASN A 1 348 ? 6.080 11.700 3.035 1.00 78.75 348 ASN A CA 1
ATOM 2763 C C . ASN A 1 348 ? 7.290 12.647 3.119 1.00 78.75 348 ASN A C 1
ATOM 2765 O O . ASN A 1 348 ? 7.418 13.359 4.103 1.00 78.75 348 ASN A O 1
ATOM 2769 N N . ARG A 1 349 ? 8.192 12.674 2.129 1.00 79.62 349 ARG A N 1
ATOM 2770 C CA . ARG A 1 349 ? 9.278 13.668 2.088 1.00 79.62 349 ARG A CA 1
ATOM 2771 C C . ARG A 1 349 ? 8.772 15.046 1.673 1.00 79.62 349 ARG A C 1
ATOM 2773 O O . ARG A 1 349 ? 9.249 16.038 2.208 1.00 79.62 349 ARG A O 1
ATOM 2780 N N . THR A 1 350 ? 7.829 15.116 0.735 1.00 77.31 350 THR A N 1
ATOM 2781 C CA . THR A 1 350 ? 7.262 16.394 0.262 1.00 77.31 350 THR A CA 1
ATOM 2782 C C . THR A 1 350 ? 6.184 16.937 1.198 1.00 77.31 350 THR A C 1
ATOM 2784 O O . THR A 1 350 ? 6.028 18.144 1.349 1.00 77.31 350 THR A O 1
ATOM 2787 N N . HIS A 1 351 ? 5.435 16.042 1.835 1.00 73.94 351 HIS A N 1
ATOM 2788 C CA . HIS A 1 351 ? 4.374 16.332 2.789 1.00 73.94 351 HIS A CA 1
ATOM 2789 C C . HIS A 1 351 ? 4.569 15.439 4.015 1.00 73.94 351 HIS A C 1
ATOM 2791 O O . HIS A 1 351 ? 3.934 14.380 4.108 1.00 73.94 351 HIS A O 1
ATOM 2797 N N . PRO A 1 352 ? 5.473 15.824 4.934 1.00 69.50 352 PRO A N 1
ATOM 2798 C CA . PRO A 1 352 ? 5.729 15.038 6.124 1.00 69.50 352 PRO A CA 1
ATOM 2799 C C . PRO A 1 352 ? 4.430 14.814 6.896 1.00 69.50 352 PRO A C 1
ATOM 2801 O O . PRO A 1 352 ? 3.644 15.752 7.078 1.00 69.50 352 PRO A O 1
ATOM 2804 N N . PRO A 1 353 ? 4.158 13.566 7.323 1.00 67.12 353 PRO A N 1
ATOM 2805 C CA . PRO A 1 353 ? 3.058 13.326 8.235 1.00 67.12 353 PRO A CA 1
ATOM 2806 C C . PRO A 1 353 ? 3.275 14.157 9.495 1.00 67.12 353 PRO A C 1
ATOM 2808 O O . PRO A 1 353 ? 4.404 14.471 9.863 1.00 67.12 353 PRO A O 1
ATOM 2811 N N . ARG A 1 354 ? 2.178 14.480 10.183 1.00 69.50 354 ARG A N 1
ATOM 2812 C CA . ARG A 1 354 ? 2.251 15.129 11.492 1.00 69.50 354 ARG A CA 1
ATOM 2813 C C . ARG A 1 354 ? 3.218 14.353 12.384 1.00 69.50 354 ARG A C 1
ATOM 2815 O O . ARG A 1 354 ? 3.038 13.137 12.506 1.00 69.50 354 ARG A O 1
ATOM 2822 N N . ASP A 1 355 ? 4.172 15.053 13.002 1.00 66.75 355 ASP A N 1
ATOM 2823 C CA . ASP A 1 355 ? 5.166 14.434 13.876 1.00 66.75 355 ASP A CA 1
ATOM 2824 C C . ASP A 1 355 ? 4.471 13.548 14.902 1.00 66.75 355 ASP A C 1
ATOM 2826 O O . ASP A 1 355 ? 3.697 13.987 15.761 1.00 66.75 355 ASP A O 1
ATOM 2830 N N . LEU A 1 356 ? 4.692 12.250 14.729 1.00 72.50 356 LEU A N 1
ATOM 2831 C CA . LEU A 1 356 ? 4.225 11.240 15.645 1.00 72.50 356 LEU A CA 1
ATOM 2832 C C . LEU A 1 356 ? 5.330 11.015 16.665 1.00 72.50 356 LEU A C 1
ATOM 2834 O O . LEU A 1 356 ? 6.440 10.664 16.275 1.00 72.50 356 LEU A O 1
ATOM 2838 N N . PRO A 1 357 ? 5.027 11.086 17.965 1.00 81.00 357 PRO A N 1
ATOM 2839 C CA . PRO A 1 357 ? 6.024 10.883 19.012 1.00 81.00 357 PRO A CA 1
ATOM 2840 C C . PRO A 1 357 ? 6.413 9.398 19.188 1.00 81.00 357 PRO A C 1
ATOM 2842 O O . PRO A 1 357 ? 6.954 9.007 20.218 1.00 81.00 357 PRO A O 1
ATOM 2845 N N . TYR A 1 358 ? 6.119 8.544 18.199 1.00 87.75 358 TYR A N 1
ATOM 2846 C CA . TYR A 1 358 ? 6.303 7.097 18.265 1.00 87.75 358 TYR A CA 1
ATOM 2847 C C . TYR A 1 358 ? 7.085 6.575 17.062 1.00 87.75 358 TYR A C 1
ATOM 2849 O O . TYR A 1 358 ? 6.740 6.855 15.912 1.00 87.75 358 TYR A O 1
ATOM 2857 N N . ASP A 1 359 ? 8.085 5.736 17.334 1.00 88.69 359 ASP A N 1
ATOM 2858 C CA . ASP A 1 359 ? 8.903 5.092 16.311 1.00 88.69 359 ASP A CA 1
ATOM 2859 C C . ASP A 1 359 ? 8.237 3.829 15.717 1.00 88.69 359 ASP A C 1
ATOM 2861 O O . ASP A 1 359 ? 7.178 3.357 16.151 1.00 88.69 359 ASP A O 1
ATOM 2865 N N . LYS A 1 360 ? 8.883 3.230 14.707 1.00 88.62 360 LYS A N 1
ATOM 2866 C CA . LYS A 1 360 ? 8.393 1.996 14.064 1.00 88.62 360 LYS A CA 1
ATOM 2867 C C . LYS A 1 360 ? 8.292 0.814 15.039 1.00 88.62 360 LYS A C 1
ATOM 2869 O O . LYS A 1 360 ? 7.474 -0.085 14.815 1.00 88.62 360 LYS A O 1
ATOM 2874 N N . ARG A 1 361 ? 9.111 0.786 16.101 1.00 90.31 361 ARG A N 1
ATOM 2875 C CA . ARG A 1 361 ? 9.132 -0.298 17.099 1.00 90.31 361 ARG A CA 1
ATOM 2876 C C . ARG A 1 361 ? 7.886 -0.248 17.974 1.00 90.31 361 ARG A C 1
ATOM 2878 O O . ARG A 1 361 ? 7.246 -1.289 18.135 1.00 90.31 361 ARG A O 1
ATOM 2885 N N . PHE A 1 362 ? 7.490 0.939 18.428 1.00 91.44 362 PHE A N 1
ATOM 2886 C CA . PHE A 1 362 ? 6.247 1.147 19.170 1.00 91.44 362 PHE A CA 1
ATOM 2887 C C . PHE A 1 362 ? 5.031 0.645 18.383 1.00 91.44 362 PHE A C 1
ATOM 2889 O O . PHE A 1 362 ? 4.250 -0.173 18.874 1.00 91.44 362 PHE A O 1
ATOM 2896 N N . TRP A 1 363 ? 4.889 1.067 17.122 1.00 92.50 363 TRP A N 1
ATOM 2897 C CA . TRP A 1 363 ? 3.748 0.654 16.304 1.00 92.50 363 TRP A CA 1
ATOM 2898 C C . TRP A 1 363 ? 3.738 -0.849 16.029 1.00 92.50 363 TRP A C 1
ATOM 2900 O O . TRP A 1 363 ? 2.691 -1.492 16.133 1.00 92.50 363 TRP A O 1
ATOM 2910 N N . LYS A 1 364 ? 4.901 -1.434 15.709 1.00 92.19 364 LYS A N 1
ATOM 2911 C CA . LYS A 1 364 ? 5.035 -2.887 15.533 1.00 92.19 364 LYS A CA 1
ATOM 2912 C C . LYS A 1 364 ? 4.582 -3.631 16.787 1.00 92.19 364 LYS A C 1
ATOM 2914 O O . LYS A 1 364 ? 3.834 -4.599 16.664 1.00 92.19 364 LYS A O 1
ATOM 2919 N N . PHE A 1 365 ? 4.999 -3.167 17.962 1.00 91.81 365 PHE A N 1
ATOM 2920 C CA . PHE A 1 365 ? 4.599 -3.742 19.238 1.00 91.81 365 PHE A CA 1
ATOM 2921 C C . PHE A 1 365 ? 3.076 -3.660 19.446 1.00 91.81 365 PHE A C 1
ATOM 2923 O O . PHE A 1 365 ? 2.441 -4.695 19.653 1.00 91.81 365 PHE A O 1
ATOM 2930 N N . LEU A 1 366 ? 2.473 -2.474 19.288 1.00 93.06 366 LEU A N 1
ATOM 2931 C CA . LEU A 1 366 ? 1.030 -2.249 19.464 1.00 93.06 366 LEU A CA 1
ATOM 2932 C C . LEU A 1 366 ? 0.190 -3.184 18.581 1.00 93.06 366 LEU A C 1
ATOM 2934 O O . LEU A 1 366 ? -0.761 -3.815 19.049 1.00 93.06 366 LEU A O 1
ATOM 2938 N N . TRP A 1 367 ? 0.548 -3.323 17.302 1.00 93.06 367 TRP A N 1
ATOM 2939 C CA . TRP A 1 367 ? -0.194 -4.176 16.365 1.00 93.06 367 TRP A CA 1
ATOM 2940 C C . TRP A 1 367 ? -0.007 -5.681 16.599 1.00 93.06 367 TRP A C 1
ATOM 2942 O O . TRP A 1 367 ? -0.814 -6.472 16.096 1.00 93.06 367 TRP A O 1
ATOM 2952 N N . GLN A 1 368 ? 1.019 -6.076 17.355 1.00 92.31 368 GLN A N 1
ATOM 2953 C CA . GLN A 1 368 ? 1.321 -7.462 17.727 1.00 92.31 368 GLN A CA 1
ATOM 2954 C C . GLN A 1 368 ? 0.785 -7.856 19.111 1.00 92.31 368 GLN A C 1
ATOM 2956 O O . GLN A 1 368 ? 0.986 -8.996 19.528 1.00 92.31 368 GLN A O 1
ATOM 2961 N N . LEU A 1 369 ? 0.096 -6.955 19.820 1.00 92.44 369 LEU A N 1
ATOM 2962 C CA . LEU A 1 369 ? -0.473 -7.256 21.134 1.00 92.44 369 LEU A CA 1
ATOM 2963 C C . LEU A 1 369 ? -1.446 -8.451 21.079 1.00 92.44 369 LEU A C 1
ATOM 2965 O O . LEU A 1 369 ? -2.288 -8.510 20.169 1.00 92.44 369 LEU A O 1
ATOM 2969 N N . PRO A 1 370 ? -1.397 -9.377 22.060 1.00 92.31 370 PRO A N 1
ATOM 2970 C CA . PRO A 1 370 ? -2.254 -10.563 22.118 1.00 92.31 370 PRO A CA 1
ATOM 2971 C C . PRO A 1 370 ? -3.667 -10.219 22.628 1.00 92.31 370 PRO A C 1
ATOM 2973 O O . PRO A 1 370 ? -4.173 -10.788 23.588 1.00 92.31 370 PRO A O 1
ATOM 2976 N N . VAL A 1 371 ? -4.307 -9.250 21.977 1.00 93.62 371 VAL A N 1
ATOM 2977 C CA . VAL A 1 371 ? -5.662 -8.760 22.258 1.00 93.62 371 VAL A CA 1
ATOM 2978 C C . VAL A 1 371 ? -6.529 -8.868 20.998 1.00 93.62 371 VAL A C 1
ATOM 2980 O O . VAL A 1 371 ? -5.981 -8.894 19.886 1.00 93.62 371 VAL A O 1
ATOM 2983 N N . PRO A 1 372 ? -7.871 -8.865 21.126 1.00 93.19 372 PRO A N 1
ATOM 2984 C CA . PRO A 1 372 ? -8.769 -8.858 19.979 1.00 93.19 372 PRO A CA 1
ATOM 2985 C C . PRO A 1 372 ? -8.437 -7.721 18.998 1.00 93.19 372 PRO A C 1
ATOM 2987 O O . PRO A 1 372 ? -8.129 -6.610 19.443 1.00 93.19 372 PRO A O 1
ATOM 2990 N N . PRO A 1 373 ? -8.596 -7.911 17.673 1.00 92.38 373 PRO A N 1
ATOM 2991 C CA . PRO A 1 373 ? -8.298 -6.877 16.676 1.00 92.38 373 PRO A CA 1
ATOM 2992 C C . PRO A 1 373 ? -8.970 -5.521 16.948 1.00 92.38 373 PRO A C 1
ATOM 2994 O O . PRO A 1 373 ? -8.352 -4.471 16.771 1.00 92.38 373 PRO A O 1
ATOM 2997 N N . LYS A 1 374 ? -10.209 -5.527 17.466 1.00 91.69 374 LYS A N 1
ATOM 2998 C CA . LYS A 1 374 ? -10.931 -4.305 17.869 1.00 91.69 374 LYS A CA 1
ATOM 2999 C C . LYS A 1 374 ? -10.198 -3.496 18.946 1.00 91.69 374 LYS A C 1
ATOM 3001 O O . LYS A 1 374 ? -10.259 -2.270 18.918 1.00 91.69 374 LYS A O 1
ATOM 3006 N N . LEU A 1 375 ? -9.489 -4.163 19.862 1.00 94.44 375 LEU A N 1
ATOM 3007 C CA . LEU A 1 375 ? -8.724 -3.498 20.916 1.00 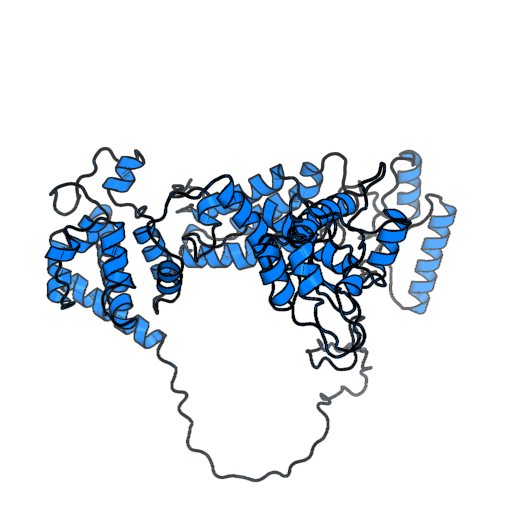94.44 375 LEU A CA 1
ATOM 3008 C C . LEU A 1 375 ? -7.423 -2.903 20.383 1.00 94.44 375 LEU A C 1
ATOM 3010 O O . LEU A 1 375 ? -7.044 -1.824 20.815 1.00 94.44 375 LEU A O 1
ATOM 3014 N N . ARG A 1 376 ? -6.795 -3.519 19.373 1.00 94.94 376 ARG A N 1
ATOM 3015 C CA . ARG A 1 376 ? -5.637 -2.913 18.691 1.00 94.94 376 ARG A CA 1
ATOM 3016 C C . ARG A 1 376 ? -6.022 -1.607 17.997 1.00 94.94 376 ARG A C 1
ATOM 3018 O O . ARG A 1 376 ? -5.317 -0.613 18.124 1.00 94.94 376 ARG A O 1
ATOM 3025 N N . VAL A 1 377 ? -7.177 -1.584 17.321 1.00 94.06 377 VAL A N 1
ATOM 3026 C CA . VAL A 1 377 ? -7.720 -0.348 16.731 1.00 94.06 377 VAL A CA 1
ATOM 3027 C C . VAL A 1 377 ? -8.032 0.680 17.821 1.00 94.06 377 VAL A C 1
ATOM 3029 O O . VAL A 1 377 ? -7.705 1.848 17.655 1.00 94.06 377 VAL A O 1
ATOM 3032 N N . PHE A 1 378 ? -8.609 0.272 18.954 1.00 94.88 378 PHE A N 1
ATOM 3033 C CA . PHE A 1 378 ? -8.814 1.165 20.100 1.00 94.88 378 PHE A CA 1
ATOM 3034 C C . PHE A 1 378 ? -7.496 1.773 20.614 1.00 94.88 378 PHE A C 1
ATOM 3036 O O . PHE A 1 378 ? -7.406 2.995 20.715 1.00 94.88 378 PHE A O 1
ATOM 3043 N N . CYS A 1 379 ? -6.455 0.965 20.840 1.00 94.62 379 CYS A N 1
ATOM 3044 C CA . CYS A 1 379 ? -5.126 1.441 21.236 1.00 94.62 379 CYS A CA 1
ATOM 3045 C C . CYS A 1 379 ? -4.522 2.398 20.208 1.00 94.62 379 CYS A C 1
ATOM 3047 O O . CYS A 1 379 ? -3.933 3.404 20.583 1.00 94.62 379 CYS A O 1
ATOM 3049 N N . TRP A 1 380 ? -4.702 2.129 18.914 1.00 94.44 380 TRP A N 1
ATOM 3050 C CA . TRP A 1 380 ? -4.278 3.041 17.854 1.00 94.44 380 TRP A CA 1
ATOM 3051 C C . TRP A 1 380 ? -4.957 4.414 17.970 1.00 94.44 380 TRP A C 1
ATOM 3053 O O . TRP A 1 380 ? -4.275 5.432 17.877 1.00 94.44 380 TRP A O 1
ATOM 3063 N N . ARG A 1 381 ? -6.267 4.469 18.256 1.00 94.25 381 ARG A N 1
ATOM 3064 C CA . ARG A 1 381 ? -6.994 5.737 18.485 1.00 94.25 381 ARG A CA 1
ATOM 3065 C C . ARG A 1 381 ? -6.505 6.476 19.729 1.00 94.25 381 ARG A C 1
ATOM 3067 O O . ARG A 1 381 ? -6.430 7.703 19.709 1.00 94.25 381 ARG A O 1
ATOM 3074 N N . VAL A 1 382 ? -6.187 5.732 20.790 1.00 94.06 382 VAL A N 1
ATOM 3075 C CA . VAL A 1 382 ? -5.586 6.267 22.019 1.00 94.06 382 VAL A CA 1
ATOM 3076 C C . VAL A 1 382 ? -4.222 6.872 21.704 1.00 94.06 382 VAL A C 1
ATOM 3078 O O . VAL A 1 382 ? -4.036 8.063 21.924 1.00 94.06 382 VAL A O 1
ATOM 3081 N N . ALA A 1 383 ? -3.308 6.110 21.100 1.00 92.75 383 ALA A N 1
ATOM 3082 C CA . ALA A 1 383 ? -1.965 6.574 20.755 1.00 92.75 383 ALA A CA 1
ATOM 3083 C C . ALA A 1 383 ? -2.004 7.801 19.830 1.00 92.75 383 ALA A C 1
ATOM 3085 O O . ALA A 1 383 ? -1.296 8.775 20.068 1.00 92.75 383 ALA A O 1
ATOM 3086 N N . ARG A 1 384 ? -2.894 7.801 18.829 1.00 91.50 384 ARG A N 1
ATOM 3087 C CA . ARG A 1 384 ? -3.106 8.924 17.901 1.00 91.50 384 ARG A CA 1
ATOM 3088 C C . ARG A 1 384 ? -3.890 10.105 18.493 1.00 91.50 384 ARG A C 1
ATOM 3090 O O . ARG A 1 384 ? -4.046 11.110 17.807 1.00 91.50 384 ARG A O 1
ATOM 3097 N N . GLY A 1 385 ? -4.395 10.000 19.723 1.00 92.12 385 GLY A N 1
ATOM 3098 C CA . GLY A 1 385 ? -4.980 11.125 20.457 1.00 92.12 385 GLY A CA 1
ATOM 3099 C C . GLY A 1 385 ? -6.375 11.565 20.000 1.00 92.12 385 GLY A C 1
ATOM 3100 O O . GLY A 1 385 ? -6.737 12.716 20.211 1.00 92.12 385 GLY A O 1
ATOM 3101 N N . PHE A 1 386 ? -7.167 10.687 19.374 1.00 92.62 386 PHE A N 1
ATOM 3102 C CA . PHE A 1 386 ? -8.506 11.040 18.861 1.00 92.62 386 PHE A CA 1
ATOM 3103 C C . PHE A 1 386 ? -9.640 10.163 19.415 1.00 92.62 386 PHE A C 1
ATOM 3105 O O . PHE A 1 386 ? -10.706 10.014 18.810 1.00 92.62 386 PHE A O 1
ATOM 3112 N N . LEU A 1 387 ? -9.430 9.536 20.573 1.00 93.88 387 LEU A N 1
ATOM 3113 C CA . LEU A 1 387 ? -10.528 8.882 21.283 1.00 93.88 387 LEU A CA 1
ATOM 3114 C C . LEU A 1 387 ? -11.571 9.949 21.705 1.00 93.88 387 LEU A C 1
ATOM 3116 O O . LEU A 1 387 ? -11.154 11.012 22.157 1.00 93.88 387 LEU A O 1
ATOM 3120 N N . PRO A 1 388 ? -12.892 9.720 21.550 1.00 93.19 388 PRO A N 1
ATOM 3121 C CA . PRO A 1 388 ? -13.903 10.777 21.637 1.00 93.19 388 PRO A CA 1
ATOM 3122 C C . PRO A 1 388 ? -14.284 11.101 23.090 1.00 93.19 388 PRO A C 1
ATOM 3124 O O . PRO A 1 388 ? -15.412 10.882 23.513 1.00 93.19 388 PRO A O 1
ATOM 3127 N N . VAL A 1 389 ? -13.312 11.592 23.853 1.00 94.62 389 VAL A N 1
ATOM 3128 C CA . VAL A 1 389 ? -13.493 12.215 25.175 1.00 94.62 389 VAL A CA 1
ATOM 3129 C C . VAL A 1 389 ? -13.905 13.681 25.008 1.00 94.62 389 VAL A C 1
ATOM 3131 O O . VAL A 1 389 ? -13.672 14.251 23.934 1.00 94.62 389 VAL A O 1
ATOM 3134 N N . ARG A 1 390 ? -14.473 14.327 26.036 1.00 94.88 390 ARG A N 1
ATOM 3135 C CA . ARG A 1 390 ? -14.962 15.716 25.941 1.00 94.88 390 ARG A CA 1
ATOM 3136 C C . ARG A 1 390 ? -13.905 16.695 25.446 1.00 94.88 390 ARG A C 1
ATOM 3138 O O . ARG A 1 390 ? -14.225 17.493 24.577 1.00 94.88 390 ARG A O 1
ATOM 3145 N N . ALA A 1 391 ? -12.641 16.581 25.862 1.00 95.75 391 ALA A N 1
ATOM 3146 C CA . ALA A 1 391 ? -11.578 17.451 25.339 1.00 95.75 391 ALA A CA 1
ATOM 3147 C C . ALA A 1 391 ? -11.416 17.359 23.809 1.00 95.75 391 ALA A C 1
ATOM 3149 O O . ALA A 1 391 ? -11.252 18.370 23.128 1.00 95.75 391 ALA A O 1
ATOM 3150 N N . VAL A 1 392 ? -11.497 16.146 23.256 1.00 95.38 392 VAL A N 1
ATOM 3151 C CA . VAL A 1 392 ? -11.357 15.897 21.813 1.00 95.38 392 VAL A CA 1
ATOM 3152 C C . VAL A 1 392 ? -12.630 16.303 21.062 1.00 95.38 392 VAL A C 1
ATOM 3154 O O . VAL A 1 392 ? -12.545 16.855 19.965 1.00 95.38 392 VAL A O 1
ATOM 3157 N N . LEU A 1 393 ? -13.807 16.057 21.643 1.00 94.69 393 LEU A N 1
ATOM 3158 C CA . LEU A 1 393 ? -15.094 16.468 21.076 1.00 94.69 393 LEU A CA 1
ATOM 3159 C C . LEU A 1 393 ? -15.236 17.996 21.043 1.00 94.69 393 LEU A C 1
ATOM 3161 O O . LEU A 1 393 ? -15.643 18.540 20.019 1.00 94.69 393 LEU A O 1
ATOM 3165 N N . HIS A 1 394 ? -14.832 18.679 22.114 1.00 96.00 394 HIS A N 1
ATOM 3166 C CA . HIS A 1 394 ? -14.820 20.137 22.215 1.00 96.00 394 HIS A CA 1
ATOM 3167 C C . HIS A 1 394 ? -13.849 20.748 21.199 1.00 96.00 394 HIS A C 1
ATOM 3169 O O . HIS A 1 394 ? -14.211 21.652 20.453 1.00 96.00 394 HIS A O 1
ATOM 3175 N N . TYR A 1 395 ? -12.641 20.184 21.064 1.00 94.62 395 TYR A N 1
ATOM 3176 C CA . TYR A 1 395 ? -11.696 20.593 20.017 1.00 94.62 395 TYR A CA 1
ATOM 3177 C C . TYR A 1 395 ? -12.285 20.456 18.600 1.00 94.62 395 TYR A C 1
ATOM 3179 O O . TYR A 1 395 ? -12.016 21.273 17.721 1.00 94.62 395 TYR A O 1
ATOM 3187 N N . LYS A 1 396 ? -13.128 19.439 18.375 1.00 92.00 396 LYS A N 1
ATOM 3188 C CA . LYS A 1 396 ? -13.875 19.235 17.123 1.00 92.00 396 LYS A CA 1
ATOM 3189 C C . LYS A 1 396 ? -15.168 20.060 17.029 1.00 92.00 396 LYS A C 1
ATOM 3191 O O . LYS A 1 396 ? -15.859 19.924 16.023 1.00 92.00 396 LYS A O 1
ATOM 3196 N N . ARG A 1 397 ? -15.474 20.904 18.023 1.00 94.31 397 ARG A N 1
ATOM 3197 C CA . ARG A 1 397 ? -16.691 21.730 18.122 1.00 94.31 397 ARG A CA 1
ATOM 3198 C C . ARG A 1 397 ? -17.983 20.907 18.065 1.00 94.31 397 ARG A C 1
ATOM 3200 O O . ARG A 1 397 ? -18.941 21.284 17.402 1.00 94.31 397 ARG A O 1
ATOM 3207 N N . LEU A 1 398 ? -17.973 19.738 18.708 1.00 91.62 398 LEU A N 1
ATOM 3208 C CA . LEU A 1 398 ? -19.123 18.826 18.789 1.00 91.62 398 LEU A CA 1
ATOM 3209 C C . LEU A 1 398 ? -19.858 18.898 20.135 1.00 91.62 398 LEU A C 1
ATOM 3211 O O . LEU A 1 398 ? -20.910 18.283 20.278 1.00 91.62 398 LEU A O 1
ATOM 3215 N N . VAL A 1 399 ? -19.276 19.583 21.118 1.00 94.00 399 VAL A N 1
ATOM 3216 C CA . VAL A 1 399 ? -19.820 19.825 22.461 1.00 94.00 399 VAL A CA 1
ATOM 3217 C C . VAL A 1 399 ? -19.351 21.200 22.938 1.00 94.00 399 VAL A C 1
ATOM 3219 O O . VAL A 1 399 ? -18.296 21.662 22.492 1.00 94.00 399 VAL A O 1
ATOM 3222 N N . ASP A 1 400 ? -20.102 21.806 23.856 1.00 94.50 400 ASP A N 1
ATOM 3223 C CA . ASP A 1 400 ? -19.869 23.180 24.329 1.00 94.50 400 ASP A CA 1
ATOM 3224 C C . ASP A 1 400 ? -18.768 23.286 25.390 1.00 94.50 400 ASP A C 1
ATOM 3226 O O . ASP A 1 400 ? -18.115 24.316 25.515 1.00 94.50 400 ASP A O 1
ATOM 3230 N N . ASP A 1 401 ? -18.526 22.205 26.133 1.00 94.31 401 ASP A N 1
ATOM 3231 C CA . ASP A 1 401 ? -17.528 22.150 27.197 1.00 94.31 401 ASP A CA 1
ATOM 3232 C C . ASP A 1 401 ? -16.612 20.924 27.065 1.00 94.31 401 ASP A C 1
ATOM 3234 O O . ASP A 1 401 ? -16.924 19.926 26.403 1.00 94.31 401 ASP A O 1
ATOM 3238 N N . ASN A 1 402 ? -15.465 20.990 27.739 1.00 96.00 402 ASN A N 1
ATOM 3239 C CA . ASN A 1 402 ? -14.494 19.904 27.816 1.00 96.00 402 ASN A CA 1
ATOM 3240 C C . ASN A 1 402 ? -14.451 19.217 29.197 1.00 96.00 402 ASN A C 1
ATOM 3242 O O . ASN A 1 402 ? -13.509 18.462 29.457 1.00 96.00 402 ASN A O 1
ATOM 3246 N N . VAL A 1 403 ? -15.434 19.461 30.070 1.00 96.38 403 VAL A N 1
ATOM 3247 C CA . VAL A 1 403 ? -15.442 18.998 31.465 1.00 96.38 403 VAL A CA 1
ATOM 3248 C C . VAL A 1 403 ? -15.812 17.519 31.548 1.00 96.38 403 VAL A C 1
ATOM 3250 O O . VAL A 1 403 ? -16.628 17.008 30.784 1.00 96.38 403 VAL A O 1
ATOM 3253 N N . CYS A 1 404 ? -15.201 16.791 32.483 1.00 94.44 404 CYS A N 1
ATOM 3254 C CA . CYS A 1 404 ? -15.510 15.379 32.696 1.00 94.44 404 CYS A CA 1
ATOM 3255 C C . CYS A 1 404 ? -16.954 15.166 33.183 1.00 94.44 404 CYS A C 1
ATOM 3257 O O . CYS A 1 404 ? -17.264 15.541 34.311 1.00 94.44 404 CYS A O 1
ATOM 3259 N N . PRO A 1 405 ? -17.814 14.453 32.429 1.00 91.94 405 PRO A N 1
ATOM 3260 C CA . PRO A 1 405 ? -19.225 14.272 32.783 1.00 91.94 405 PRO A CA 1
ATOM 3261 C C . PRO A 1 405 ? -19.446 13.286 33.941 1.00 91.94 405 PRO A C 1
ATOM 3263 O O . PRO A 1 405 ? -20.576 13.073 34.362 1.00 91.94 405 PRO A O 1
ATOM 3266 N N . ILE A 1 406 ? -18.385 12.631 34.425 1.00 91.06 406 ILE A N 1
ATOM 3267 C CA . ILE A 1 406 ? -18.467 11.615 35.483 1.00 91.06 406 ILE A CA 1
ATOM 3268 C C . ILE A 1 406 ? -18.029 12.165 36.838 1.00 91.06 406 ILE A C 1
ATOM 3270 O O . ILE A 1 406 ? -18.670 11.876 37.843 1.00 91.06 406 ILE A O 1
ATOM 3274 N N . CYS A 1 407 ? -16.912 12.894 36.894 1.00 91.06 407 CYS A N 1
ATOM 3275 C CA . CYS A 1 407 ? -16.406 13.442 38.155 1.00 91.06 407 CYS A CA 1
ATOM 3276 C C . CYS A 1 407 ? -16.552 14.957 38.265 1.00 91.06 407 CYS A C 1
ATOM 3278 O O . CYS A 1 407 ? -16.227 15.490 39.320 1.00 91.06 407 CYS A O 1
ATOM 3280 N N . SER A 1 408 ? -16.963 15.636 37.189 1.00 90.31 408 SER A N 1
ATOM 3281 C CA . SER A 1 408 ? -17.088 17.097 37.108 1.00 90.31 408 SER A CA 1
ATOM 3282 C C . SER A 1 408 ? -15.825 17.859 37.524 1.00 90.31 408 SER A C 1
ATOM 3284 O O . SER A 1 408 ? -15.884 19.040 37.842 1.00 90.31 408 SER A O 1
ATOM 3286 N N . ASN A 1 409 ? -14.669 17.185 37.521 1.00 86.00 409 ASN A N 1
ATOM 3287 C CA . ASN A 1 409 ? -13.407 17.730 37.999 1.00 86.00 409 ASN A CA 1
ATOM 3288 C C . ASN A 1 409 ? -12.414 17.860 36.839 1.00 86.00 409 ASN A C 1
ATOM 3290 O O . ASN A 1 409 ? -11.719 16.899 36.491 1.00 86.00 409 ASN A O 1
ATOM 3294 N N . GLY A 1 410 ? -12.377 19.055 36.249 1.00 88.31 410 GLY A N 1
ATOM 3295 C CA . GLY A 1 410 ? -11.439 19.438 35.197 1.00 88.31 410 GLY A CA 1
ATOM 3296 C C . GLY A 1 410 ? -11.733 18.852 33.812 1.00 88.31 410 GLY A C 1
ATOM 3297 O O . GLY A 1 410 ? -12.789 18.273 33.546 1.00 88.31 410 GLY A O 1
ATOM 3298 N N . ILE A 1 411 ? -10.758 19.032 32.916 1.00 93.88 411 ILE A N 1
ATOM 3299 C CA . ILE A 1 411 ? -10.833 18.657 31.499 1.00 93.88 411 ILE A CA 1
ATOM 3300 C C . ILE A 1 411 ? -10.795 17.130 31.336 1.00 93.88 411 ILE A C 1
ATOM 3302 O O . ILE A 1 411 ? -9.860 16.462 31.789 1.00 93.88 411 ILE A O 1
ATOM 3306 N N . GLU A 1 412 ? -11.752 16.564 30.597 1.00 95.06 412 GLU A N 1
ATOM 3307 C CA . GLU A 1 412 ? -11.757 15.145 30.229 1.00 95.06 412 GLU A CA 1
ATOM 3308 C C . GLU A 1 412 ? -10.779 14.863 29.079 1.00 95.06 412 GLU A C 1
ATOM 3310 O O . GLU A 1 412 ? -11.152 14.685 27.916 1.00 95.06 412 GLU A O 1
ATOM 3315 N N . SER A 1 413 ? -9.490 14.806 29.398 1.00 94.44 413 SER A N 1
ATOM 3316 C CA . SER A 1 413 ? -8.490 14.265 28.479 1.00 94.44 413 SER A CA 1
ATOM 3317 C C . SER A 1 413 ? -8.561 12.731 28.404 1.00 94.44 413 SER A C 1
ATOM 3319 O O . SER A 1 413 ? -9.216 12.061 29.213 1.00 94.44 413 SER A O 1
ATOM 3321 N N . ILE A 1 414 ? -7.859 12.142 27.429 1.00 94.25 414 ILE A N 1
ATOM 3322 C CA . ILE A 1 414 ? -7.725 10.680 27.322 1.00 94.25 414 ILE A CA 1
ATOM 3323 C C . ILE A 1 414 ? -7.014 10.128 28.568 1.00 94.25 414 ILE A C 1
ATOM 3325 O O . ILE A 1 414 ? -7.468 9.141 29.144 1.00 94.25 414 ILE A O 1
ATOM 3329 N N . LEU A 1 415 ? -5.954 10.805 29.028 1.00 91.75 415 LEU A N 1
ATOM 3330 C CA . LEU A 1 415 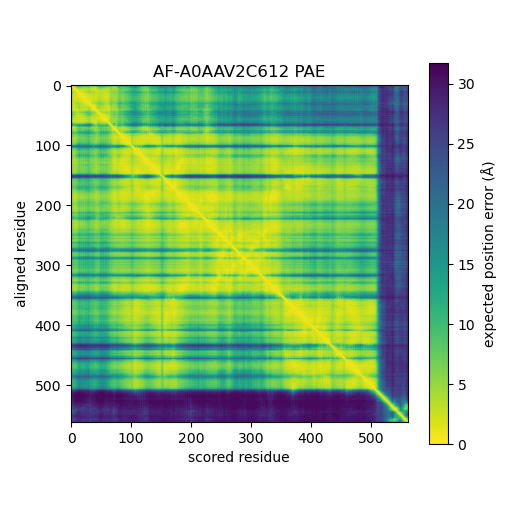? -5.268 10.466 30.277 1.00 91.75 415 LEU A CA 1
ATOM 3331 C C . LEU A 1 415 ? -6.195 10.602 31.484 1.00 91.75 415 LEU A C 1
ATOM 3333 O O . LEU A 1 415 ? -6.263 9.685 32.294 1.00 91.75 415 LEU A O 1
ATOM 3337 N N . HIS A 1 416 ? -6.977 11.684 31.576 1.00 92.25 416 HIS A N 1
ATOM 3338 C CA . HIS A 1 416 ? -7.944 11.840 32.661 1.00 92.25 416 HIS A CA 1
ATOM 3339 C C . HIS A 1 416 ? -8.939 10.674 32.686 1.00 92.25 416 HIS A C 1
ATOM 3341 O O . HIS A 1 416 ? -9.151 10.059 33.730 1.00 92.25 416 HIS A O 1
ATOM 3347 N N . SER A 1 417 ? -9.505 10.328 31.529 1.00 93.06 417 SER A N 1
ATOM 3348 C CA . SER A 1 417 ? -10.505 9.263 31.401 1.00 93.06 417 SER A CA 1
ATOM 3349 C C . SER A 1 417 ? -10.009 7.909 31.903 1.00 93.06 417 SER A C 1
ATOM 3351 O O . SER A 1 417 ? -10.802 7.155 32.470 1.00 93.06 417 SER A O 1
ATOM 3353 N N . PHE A 1 418 ? -8.724 7.607 31.695 1.00 91.56 418 PHE A N 1
ATOM 3354 C CA . PHE A 1 418 ? -8.138 6.311 32.029 1.00 91.56 418 PHE A CA 1
ATOM 3355 C C . PHE A 1 418 ? -7.337 6.281 33.320 1.00 91.56 418 PHE A C 1
ATOM 3357 O O . PHE A 1 418 ? -7.275 5.214 33.910 1.00 91.56 418 PHE A O 1
ATOM 3364 N N . LEU A 1 419 ? -6.733 7.381 33.763 1.00 88.06 419 LEU A N 1
ATOM 3365 C CA . LEU A 1 419 ? -5.777 7.378 34.875 1.00 88.06 419 LEU A CA 1
ATOM 3366 C C . LEU A 1 419 ? -6.183 8.285 36.036 1.00 88.06 419 LEU A C 1
ATOM 3368 O O . LEU A 1 419 ? -5.842 7.967 37.169 1.00 88.06 419 LEU A O 1
ATOM 3372 N N . HIS A 1 420 ? -6.874 9.404 35.780 1.00 88.12 420 HIS A N 1
ATOM 3373 C CA . HIS A 1 420 ? -7.098 10.436 36.809 1.00 88.12 420 HIS A CA 1
ATOM 3374 C C . HIS A 1 420 ? -8.544 10.507 37.309 1.00 88.12 420 HIS A C 1
ATOM 3376 O O . HIS A 1 420 ? -8.797 10.998 38.405 1.00 88.12 420 HIS A O 1
ATOM 3382 N N . CYS A 1 421 ? -9.516 10.031 36.530 1.00 90.94 421 CYS A N 1
ATOM 3383 C CA . CYS A 1 421 ? -10.912 10.046 36.949 1.00 90.94 421 CYS A CA 1
ATOM 3384 C C . CYS A 1 421 ? -11.125 9.100 38.141 1.00 90.94 421 CYS A C 1
ATOM 3386 O O . CYS A 1 421 ? -10.669 7.958 38.102 1.00 90.94 421 CYS A O 1
ATOM 3388 N N . ARG A 1 422 ? -11.882 9.537 39.160 1.00 89.38 422 ARG A N 1
ATOM 3389 C CA . ARG A 1 422 ? -12.079 8.835 40.447 1.00 89.38 422 ARG A CA 1
ATOM 3390 C C . ARG A 1 422 ? -12.305 7.321 40.327 1.00 89.38 422 ARG A C 1
ATOM 3392 O O . ARG A 1 422 ? -11.642 6.543 40.993 1.00 89.38 422 ARG A O 1
ATOM 3399 N N . VAL A 1 423 ? -13.219 6.895 39.457 1.00 87.88 423 VAL A N 1
ATOM 3400 C CA . VAL A 1 423 ? -13.549 5.464 39.288 1.00 87.88 423 VAL A CA 1
ATOM 3401 C C . VAL A 1 423 ? -12.453 4.702 38.541 1.00 87.88 423 VAL A C 1
ATOM 3403 O O . VAL A 1 423 ? -12.252 3.516 38.778 1.00 87.88 423 VAL A O 1
ATOM 3406 N N . ALA A 1 424 ? -11.734 5.364 37.630 1.00 89.38 424 ALA A N 1
ATOM 3407 C CA . ALA A 1 424 ? -10.585 4.747 36.978 1.00 89.38 424 ALA A CA 1
ATOM 3408 C C . ALA A 1 424 ? -9.458 4.527 37.998 1.00 89.38 424 ALA A C 1
ATOM 3410 O O . ALA A 1 424 ? -8.893 3.440 38.041 1.00 89.38 424 ALA A O 1
ATOM 3411 N N . VAL A 1 425 ? -9.191 5.518 38.858 1.00 87.94 425 VAL A N 1
ATOM 3412 C CA . VAL A 1 425 ? -8.232 5.431 39.974 1.00 87.94 425 VAL A CA 1
ATOM 3413 C C . VAL A 1 425 ? -8.553 4.228 40.869 1.00 87.94 425 VAL A C 1
ATOM 3415 O O . VAL A 1 425 ? -7.703 3.352 41.013 1.00 87.94 425 VAL A O 1
ATOM 3418 N N . GLU A 1 426 ? -9.784 4.131 41.375 1.00 89.06 426 GLU A N 1
ATOM 3419 C CA . GLU A 1 426 ? -10.245 2.997 42.194 1.00 89.06 426 GLU A CA 1
ATOM 3420 C C . GLU A 1 426 ? -10.036 1.652 41.474 1.00 89.06 426 GLU A C 1
ATOM 3422 O O . GLU A 1 426 ? -9.490 0.703 42.032 1.00 89.06 426 GLU A O 1
ATOM 3427 N N . LEU A 1 427 ? -10.412 1.567 40.195 1.00 88.12 427 LEU A N 1
ATOM 3428 C CA . LEU A 1 427 ? -10.269 0.337 39.420 1.00 88.12 427 LEU A CA 1
ATOM 3429 C C . LEU A 1 427 ? -8.799 -0.082 39.236 1.00 88.12 427 LEU A C 1
ATOM 3431 O O . LEU A 1 427 ? -8.500 -1.273 39.287 1.00 88.12 427 LEU A O 1
ATOM 3435 N N . TRP A 1 428 ? -7.885 0.867 39.023 1.00 86.62 428 TRP A N 1
ATOM 3436 C CA . TRP A 1 428 ? -6.451 0.579 38.915 1.00 86.62 428 TRP A CA 1
ATOM 3437 C C . TRP A 1 428 ? -5.851 0.052 40.222 1.00 86.62 428 TRP A C 1
ATOM 3439 O O . TRP A 1 428 ? -4.981 -0.816 40.165 1.00 86.62 428 TRP A O 1
ATOM 3449 N N . GLU A 1 429 ? -6.305 0.560 41.371 1.00 86.06 429 GLU A N 1
ATOM 3450 C CA . GLU A 1 429 ? -5.902 0.068 42.698 1.00 86.06 429 GLU A CA 1
ATOM 3451 C C . GLU A 1 429 ? -6.389 -1.360 42.914 1.00 86.06 429 GLU A C 1
ATOM 3453 O O . GLU A 1 429 ? -5.591 -2.245 43.216 1.00 86.06 429 GLU A O 1
ATOM 3458 N N . LEU A 1 430 ? -7.678 -1.599 42.664 1.00 87.62 430 LEU A N 1
ATOM 3459 C CA . LEU A 1 430 ? -8.294 -2.914 42.817 1.00 87.62 430 LEU A CA 1
ATOM 3460 C C . LEU A 1 430 ? -7.707 -3.966 41.867 1.00 87.62 430 LEU A C 1
ATOM 3462 O O . LEU A 1 430 ? -7.605 -5.135 42.224 1.00 87.62 430 LEU A O 1
ATOM 3466 N N . ALA A 1 431 ? -7.327 -3.570 40.650 1.00 85.06 431 ALA A N 1
ATOM 3467 C CA . ALA A 1 431 ? -6.735 -4.477 39.671 1.00 85.06 431 ALA A CA 1
ATOM 3468 C C . ALA A 1 431 ? -5.266 -4.828 39.970 1.00 85.06 431 ALA A C 1
ATOM 3470 O O . ALA A 1 431 ? -4.721 -5.724 39.329 1.00 85.06 431 ALA A O 1
ATOM 3471 N N . GLY A 1 432 ? -4.619 -4.137 40.917 1.00 80.38 432 GLY A N 1
ATOM 3472 C CA . GLY A 1 432 ? -3.302 -4.520 41.427 1.00 80.38 432 GLY A CA 1
ATOM 3473 C C . GLY A 1 432 ? -2.143 -4.353 40.440 1.00 80.38 432 GLY A C 1
ATOM 3474 O O . GLY A 1 432 ? -1.103 -4.977 40.616 1.00 80.38 432 GLY A O 1
ATOM 3475 N N . PHE A 1 433 ? -2.265 -3.506 39.409 1.00 71.88 433 PHE A N 1
ATOM 3476 C CA . PHE A 1 433 ? -1.238 -3.383 38.358 1.00 71.88 433 PHE A CA 1
ATOM 3477 C C . PHE A 1 433 ? 0.105 -2.770 38.803 1.00 71.88 433 PHE A C 1
ATOM 3479 O O . PHE A 1 433 ? 0.983 -2.587 37.965 1.00 71.88 433 PHE A O 1
ATOM 3486 N N . GLY A 1 434 ? 0.302 -2.427 40.083 1.00 58.78 434 GLY A N 1
ATOM 3487 C CA . GLY A 1 434 ? 1.592 -1.960 40.621 1.00 58.78 434 GLY A CA 1
ATOM 3488 C C . GLY A 1 434 ? 2.182 -0.716 39.935 1.00 58.78 434 GLY A C 1
ATOM 3489 O O . GLY A 1 434 ? 3.341 -0.364 40.157 1.00 58.78 434 GLY A O 1
ATOM 3490 N N . LEU A 1 435 ? 1.412 -0.040 39.077 1.00 64.00 435 LEU A N 1
ATOM 3491 C CA . LEU A 1 435 ? 1.866 1.131 38.345 1.00 64.00 435 LEU A CA 1
ATOM 3492 C C . LEU A 1 435 ? 2.010 2.288 39.329 1.00 64.00 435 LEU A C 1
ATOM 3494 O O . LEU A 1 435 ? 1.050 2.671 40.001 1.00 64.00 435 LEU A O 1
ATOM 3498 N N . ARG A 1 436 ? 3.197 2.904 39.368 1.00 65.06 436 ARG A N 1
ATOM 3499 C CA . ARG A 1 436 ? 3.408 4.192 40.044 1.00 65.06 436 ARG A CA 1
ATOM 3500 C C . ARG A 1 436 ? 2.656 5.284 39.275 1.00 65.06 436 ARG A C 1
ATOM 3502 O O . ARG A 1 436 ? 3.265 6.050 38.534 1.00 65.06 436 ARG A O 1
ATOM 3509 N N . ARG A 1 437 ? 1.327 5.340 39.429 1.00 65.81 437 ARG A N 1
ATOM 3510 C CA . ARG A 1 437 ? 0.428 6.264 38.711 1.00 65.81 437 ARG A CA 1
ATOM 3511 C C . ARG A 1 437 ? 0.879 7.714 38.833 1.00 65.81 437 ARG A C 1
ATOM 3513 O O . ARG A 1 437 ? 0.896 8.400 37.826 1.00 65.81 437 ARG A O 1
ATOM 3520 N N . ALA A 1 438 ? 1.372 8.123 40.004 1.00 62.66 438 ALA A N 1
ATOM 3521 C CA . ALA A 1 438 ? 1.931 9.458 40.222 1.00 62.66 438 ALA A CA 1
ATOM 3522 C C . ALA A 1 438 ? 3.024 9.842 39.202 1.00 62.66 438 ALA A C 1
ATOM 3524 O O . ALA A 1 438 ? 3.096 10.994 38.792 1.00 62.66 438 ALA A O 1
ATOM 3525 N N . ARG A 1 439 ? 3.832 8.876 38.738 1.00 70.50 439 ARG A N 1
ATOM 3526 C CA . ARG A 1 439 ? 4.856 9.098 37.705 1.00 70.50 439 ARG A CA 1
ATOM 3527 C C . ARG A 1 439 ? 4.270 9.179 36.295 1.00 70.50 439 ARG A C 1
ATOM 3529 O O . ARG A 1 439 ? 4.856 9.827 35.447 1.00 70.50 439 ARG A O 1
ATOM 3536 N N . LEU A 1 440 ? 3.151 8.505 36.032 1.00 75.50 440 LEU A N 1
ATOM 3537 C CA . LEU A 1 440 ? 2.468 8.532 34.734 1.00 75.50 440 LEU A CA 1
ATOM 3538 C C . LEU A 1 440 ? 1.618 9.793 34.558 1.00 75.50 440 LEU A C 1
ATOM 3540 O O . LEU A 1 440 ? 1.459 10.262 33.435 1.00 75.50 440 LEU A O 1
ATOM 3544 N N . SER A 1 441 ? 1.085 10.330 35.658 1.00 70.62 441 SER A N 1
ATOM 3545 C CA . SER A 1 441 ? 0.206 11.501 35.662 1.00 70.62 441 SER A CA 1
ATOM 3546 C C . SER A 1 441 ? 0.908 12.805 35.277 1.00 70.62 441 SER A C 1
ATOM 3548 O O . SER A 1 441 ? 0.236 13.741 34.854 1.00 70.62 441 SER A O 1
ATOM 3550 N N . SER A 1 442 ? 2.236 12.877 35.417 1.00 78.88 442 SER A N 1
ATOM 3551 C CA . SER A 1 442 ? 3.049 14.042 35.041 1.00 78.88 442 SER A CA 1
ATOM 3552 C C . SER A 1 442 ? 3.585 13.988 33.606 1.00 78.88 442 SER A C 1
ATOM 3554 O O . SER A 1 442 ? 4.184 14.955 33.142 1.00 78.88 442 SER A O 1
ATOM 3556 N N . LEU A 1 443 ? 3.392 12.871 32.899 1.00 84.88 443 LEU A N 1
ATOM 3557 C CA . LEU A 1 443 ? 3.892 12.688 31.540 1.00 84.88 443 LEU A CA 1
ATOM 3558 C C . LEU A 1 443 ? 2.963 13.323 30.504 1.00 84.88 443 LEU A C 1
ATOM 3560 O O . LEU A 1 443 ? 1.747 13.417 30.689 1.00 84.88 443 LEU A O 1
ATOM 3564 N N . SER A 1 444 ? 3.537 13.684 29.353 1.00 89.00 444 SER A N 1
ATOM 3565 C CA . SER A 1 444 ? 2.741 14.004 28.170 1.00 89.00 444 SER A CA 1
ATOM 3566 C C . SER A 1 444 ? 1.885 12.794 27.763 1.00 89.00 444 SER A C 1
ATOM 3568 O O . SER A 1 444 ? 2.191 11.650 28.105 1.00 89.00 444 SER A O 1
ATOM 3570 N N . HIS A 1 445 ? 0.816 13.013 26.986 1.00 88.81 445 HIS A N 1
ATOM 3571 C CA . HIS A 1 445 ? 0.004 11.910 26.446 1.00 88.81 445 HIS A CA 1
ATOM 3572 C C . HIS A 1 445 ? 0.872 10.866 25.737 1.00 88.81 445 HIS A C 1
ATOM 3574 O O . HIS A 1 445 ? 0.692 9.670 25.945 1.00 88.81 445 HIS A O 1
ATOM 3580 N N . ALA A 1 446 ? 1.830 11.320 24.933 1.00 88.38 446 ALA A N 1
ATOM 3581 C CA . ALA A 1 446 ? 2.708 10.444 24.181 1.00 88.38 446 ALA A CA 1
ATOM 3582 C C . ALA A 1 446 ? 3.616 9.607 25.081 1.00 88.38 446 ALA A C 1
ATOM 3584 O O . ALA A 1 446 ? 3.631 8.381 24.967 1.00 88.38 446 ALA A O 1
ATOM 3585 N N . ASP A 1 447 ? 4.318 10.269 26.000 1.00 88.06 447 ASP A N 1
ATOM 3586 C CA . ASP A 1 447 ? 5.259 9.614 26.906 1.00 88.06 447 ASP A CA 1
ATOM 3587 C C . ASP A 1 447 ? 4.527 8.654 27.838 1.00 88.06 447 ASP A C 1
ATOM 3589 O O . ASP A 1 447 ? 4.978 7.535 28.043 1.00 88.06 447 ASP A O 1
ATOM 3593 N N . CYS A 1 448 ? 3.334 9.020 28.312 1.00 88.06 448 CYS A N 1
ATOM 3594 C CA . CYS A 1 448 ? 2.518 8.153 29.152 1.00 88.06 448 CYS A CA 1
ATOM 3595 C C . CYS A 1 448 ? 2.182 6.824 28.456 1.00 88.06 448 CYS A C 1
ATOM 3597 O O . CYS A 1 448 ? 2.409 5.753 29.023 1.00 88.06 448 CYS A O 1
ATOM 3599 N N . TRP A 1 449 ? 1.691 6.858 27.210 1.00 86.81 449 TRP A N 1
ATOM 3600 C CA . TRP A 1 449 ? 1.346 5.633 26.474 1.00 86.81 449 TRP A CA 1
ATOM 3601 C C . TRP A 1 449 ? 2.569 4.872 25.975 1.00 86.81 449 TRP A C 1
ATOM 3603 O O . TRP A 1 449 ? 2.535 3.641 25.922 1.00 86.81 449 TRP A O 1
ATOM 3613 N N . LYS A 1 450 ? 3.652 5.574 25.637 1.00 87.44 450 LYS A N 1
ATOM 3614 C CA . LYS A 1 450 ? 4.934 4.951 25.305 1.00 87.44 450 LYS A CA 1
ATOM 3615 C C . LYS A 1 450 ? 5.485 4.198 26.513 1.00 87.44 450 LYS A C 1
ATOM 3617 O O . LYS A 1 450 ? 5.825 3.025 26.390 1.00 87.44 450 LYS A O 1
ATOM 3622 N N . THR A 1 451 ? 5.458 4.809 27.691 1.00 85.50 451 THR A N 1
ATOM 3623 C CA . THR A 1 451 ? 5.849 4.156 28.935 1.00 85.50 451 THR A CA 1
ATOM 3624 C C . THR A 1 451 ? 4.927 2.977 29.250 1.00 85.50 451 THR A C 1
ATOM 3626 O O . THR A 1 451 ? 5.413 1.856 29.357 1.00 85.50 451 THR A O 1
ATOM 3629 N N . LEU A 1 452 ? 3.605 3.168 29.284 1.00 81.81 452 LEU A N 1
ATOM 3630 C CA . LEU A 1 452 ? 2.640 2.113 29.632 1.00 81.81 452 LEU A CA 1
ATOM 3631 C C . LEU A 1 452 ? 2.663 0.900 28.700 1.00 81.81 452 LEU A C 1
ATOM 3633 O O . LEU A 1 452 ? 2.530 -0.232 29.164 1.00 81.81 452 LEU A O 1
ATOM 3637 N N . PHE A 1 453 ? 2.764 1.123 27.390 1.00 80.31 453 PHE A N 1
ATOM 3638 C CA . PHE A 1 453 ? 2.676 0.037 26.419 1.00 80.31 453 PHE A CA 1
ATOM 3639 C C . PHE A 1 453 ? 4.033 -0.523 26.023 1.00 80.31 453 PHE A C 1
ATOM 3641 O O . PHE A 1 453 ? 4.079 -1.680 25.630 1.00 80.31 453 PHE A O 1
ATOM 3648 N N . PHE A 1 454 ? 5.116 0.251 26.087 1.00 77.75 454 PHE A N 1
ATOM 3649 C CA . PHE A 1 454 ? 6.372 -0.131 25.442 1.00 77.75 454 PHE A CA 1
ATOM 3650 C C . PHE A 1 454 ? 7.600 -0.091 26.358 1.00 77.75 454 PHE A C 1
ATOM 3652 O O . PHE A 1 454 ? 8.431 -0.989 26.262 1.00 77.75 454 PHE A O 1
ATOM 3659 N N . GLU A 1 455 ? 7.744 0.913 27.229 1.00 77.00 455 GLU A N 1
ATOM 3660 C CA . GLU A 1 455 ? 8.973 1.080 28.033 1.00 77.00 455 GLU A CA 1
ATOM 3661 C C . GLU A 1 455 ? 8.872 0.482 29.440 1.00 77.00 455 GLU A C 1
ATOM 3663 O O . GLU A 1 455 ? 9.891 0.152 30.050 1.00 77.00 455 GLU A O 1
ATOM 3668 N N . CYS A 1 456 ? 7.663 0.306 29.977 1.00 69.75 456 CYS A N 1
ATOM 3669 C CA . CYS A 1 456 ? 7.479 -0.473 31.190 1.00 69.75 456 CYS A CA 1
ATOM 3670 C C . CYS A 1 456 ? 7.943 -1.913 30.924 1.00 69.75 456 CYS A C 1
ATOM 3672 O O . CYS A 1 456 ? 7.559 -2.516 29.925 1.00 69.75 456 CYS A O 1
ATOM 3674 N N . ARG A 1 457 ? 8.724 -2.496 31.847 1.00 69.31 457 ARG A N 1
ATOM 3675 C CA . ARG A 1 457 ? 9.179 -3.906 31.815 1.00 69.31 457 ARG A CA 1
ATOM 3676 C C . ARG A 1 457 ? 8.032 -4.920 32.022 1.00 69.31 457 ARG A C 1
ATOM 3678 O O . ARG A 1 457 ? 8.231 -5.972 32.618 1.00 69.31 457 ARG A O 1
ATOM 3685 N N . LEU A 1 458 ? 6.824 -4.580 31.584 1.00 77.06 458 LEU A N 1
ATOM 3686 C CA . LEU A 1 458 ? 5.655 -5.442 31.615 1.00 77.06 458 LEU A CA 1
ATOM 3687 C C . LEU A 1 458 ? 5.790 -6.532 30.553 1.00 77.06 458 LEU A C 1
ATOM 3689 O O . LEU A 1 458 ? 6.292 -6.295 29.450 1.00 77.06 458 LEU A O 1
ATOM 3693 N N . SER A 1 459 ? 5.292 -7.728 30.861 1.00 84.50 459 SER A N 1
ATOM 3694 C CA . SER A 1 459 ? 5.152 -8.757 29.837 1.00 84.50 459 SER A CA 1
ATOM 3695 C C . SER A 1 459 ? 4.107 -8.324 28.797 1.00 84.50 459 SER A C 1
ATOM 3697 O O . SER A 1 459 ? 3.217 -7.514 29.072 1.00 84.50 459 SER A O 1
ATOM 3699 N N . LYS A 1 460 ? 4.146 -8.902 27.588 1.00 84.75 460 LYS A N 1
ATOM 3700 C CA . LYS A 1 460 ? 3.091 -8.669 26.578 1.00 84.75 460 LYS A CA 1
ATOM 3701 C C . LYS A 1 460 ? 1.691 -9.007 27.106 1.00 84.75 460 LYS A C 1
ATOM 3703 O O . LYS A 1 460 ? 0.717 -8.392 26.674 1.00 84.75 460 LYS A O 1
ATOM 3708 N N . THR A 1 461 ? 1.598 -9.973 28.017 1.00 86.62 461 THR A N 1
ATOM 3709 C CA . THR A 1 461 ? 0.353 -10.380 28.673 1.00 86.62 461 THR A CA 1
ATOM 3710 C C . THR A 1 461 ? -0.143 -9.304 29.632 1.00 86.62 461 THR A C 1
ATOM 3712 O O . THR A 1 461 ? -1.328 -8.980 29.621 1.00 86.62 461 THR A O 1
ATOM 3715 N N . ASP A 1 462 ? 0.748 -8.683 30.401 1.00 86.50 462 ASP A N 1
ATOM 3716 C CA . ASP A 1 462 ? 0.373 -7.605 31.322 1.00 86.50 462 ASP A CA 1
ATOM 3717 C C . ASP A 1 462 ? -0.057 -6.353 30.565 1.00 86.50 462 ASP A C 1
ATOM 3719 O O . ASP A 1 462 ? -1.083 -5.758 30.892 1.00 86.50 462 ASP A O 1
ATOM 3723 N N . VAL A 1 463 ? 0.646 -6.007 29.480 1.00 88.94 463 VAL A N 1
ATOM 3724 C CA . VAL A 1 463 ? 0.216 -4.918 28.591 1.00 88.94 463 VAL A CA 1
ATOM 3725 C C . VAL A 1 463 ? -1.150 -5.230 27.971 1.00 88.94 463 VAL A C 1
ATOM 3727 O O . VAL A 1 463 ? -2.004 -4.349 27.879 1.00 88.94 463 VAL A O 1
ATOM 3730 N N . ALA A 1 464 ? -1.411 -6.482 27.587 1.00 91.06 464 ALA A N 1
ATOM 3731 C CA . ALA A 1 464 ? -2.733 -6.887 27.118 1.00 91.06 464 ALA A CA 1
ATOM 3732 C C . ALA A 1 464 ? -3.809 -6.703 28.202 1.00 91.06 464 ALA A C 1
ATOM 3734 O O . ALA A 1 464 ? -4.870 -6.150 27.908 1.00 91.06 464 ALA A O 1
ATOM 3735 N N . ASN A 1 465 ? -3.531 -7.088 29.451 1.00 90.25 465 ASN A N 1
ATOM 3736 C CA . ASN A 1 465 ? -4.451 -6.888 30.572 1.00 90.25 465 ASN A CA 1
ATOM 3737 C C . ASN A 1 465 ? -4.714 -5.388 30.822 1.00 90.25 465 ASN A C 1
ATOM 3739 O O . ASN A 1 465 ? -5.866 -4.992 30.989 1.00 90.25 465 ASN A O 1
ATOM 3743 N N . VAL A 1 466 ? -3.688 -4.534 30.738 1.00 90.38 466 VAL A N 1
ATOM 3744 C CA . VAL A 1 466 ? -3.836 -3.068 30.782 1.00 90.38 466 VAL A CA 1
ATOM 3745 C C . VAL A 1 466 ? -4.762 -2.567 29.667 1.00 90.38 466 VAL A C 1
ATOM 3747 O O . VAL A 1 466 ? -5.658 -1.759 29.909 1.00 90.38 466 VAL A O 1
ATOM 3750 N N . VAL A 1 467 ? -4.607 -3.070 28.440 1.00 93.12 467 VAL A N 1
ATOM 3751 C CA . VAL A 1 467 ? -5.487 -2.712 27.315 1.00 93.12 467 VAL A CA 1
ATOM 3752 C C . VAL A 1 467 ? -6.936 -3.134 27.572 1.00 93.12 467 VAL A C 1
ATOM 3754 O O . VAL A 1 467 ? -7.856 -2.362 27.284 1.00 93.12 467 VAL A O 1
ATOM 3757 N N . PHE A 1 468 ? -7.162 -4.323 28.135 1.00 94.12 468 PHE A N 1
ATOM 3758 C CA . PHE A 1 468 ? -8.496 -4.771 28.543 1.00 94.12 468 PHE A CA 1
ATOM 3759 C C . PHE A 1 468 ? -9.098 -3.878 29.630 1.00 94.12 468 PHE A C 1
ATOM 3761 O O . PHE A 1 468 ? -10.282 -3.540 29.540 1.00 94.12 468 PHE A O 1
ATOM 3768 N N . LEU A 1 469 ? -8.294 -3.444 30.601 1.00 92.44 469 LEU A N 1
ATOM 3769 C CA . LEU A 1 469 ? -8.722 -2.523 31.651 1.00 92.44 469 LEU A CA 1
ATOM 3770 C C . LEU A 1 469 ? -9.147 -1.172 31.064 1.00 92.44 469 LEU A C 1
ATOM 3772 O O . LEU A 1 469 ? -10.276 -0.731 31.282 1.00 92.44 469 LEU A O 1
ATOM 3776 N N . CYS A 1 470 ? -8.300 -0.554 30.233 1.00 93.38 470 CYS A N 1
ATOM 3777 C CA . CYS A 1 470 ? -8.620 0.700 29.545 1.00 93.38 470 CYS A CA 1
ATOM 3778 C C . CYS A 1 470 ? -9.881 0.564 28.682 1.00 93.38 470 CYS A C 1
ATOM 3780 O O . CYS A 1 470 ? -10.747 1.438 28.684 1.00 93.38 470 CYS A O 1
ATOM 3782 N N . TRP A 1 471 ? -10.040 -0.551 27.970 1.00 94.81 471 TRP A N 1
ATOM 3783 C CA . TRP A 1 471 ? -11.252 -0.814 27.199 1.00 94.81 471 TRP A CA 1
ATOM 3784 C C . TRP A 1 471 ? -12.503 -0.947 28.079 1.00 94.81 471 TRP A C 1
ATOM 3786 O O . TRP A 1 471 ? -13.578 -0.467 27.702 1.00 94.81 471 TRP A O 1
ATOM 3796 N N . ARG A 1 472 ? -12.383 -1.581 29.252 1.00 93.81 472 ARG A N 1
ATOM 3797 C CA . ARG A 1 472 ? -13.478 -1.707 30.222 1.00 93.81 472 ARG A CA 1
ATOM 3798 C C . ARG A 1 472 ? -13.888 -0.351 30.772 1.00 93.81 472 ARG A C 1
ATOM 3800 O O . ARG A 1 472 ? -15.085 -0.057 30.778 1.00 93.81 472 ARG A O 1
ATOM 3807 N N . VAL A 1 473 ? -12.914 0.472 31.156 1.00 93.44 473 VAL A N 1
ATOM 3808 C CA . VAL A 1 473 ? -13.130 1.867 31.555 1.00 93.44 473 VAL A CA 1
ATOM 3809 C C . VAL A 1 473 ? -13.871 2.597 30.442 1.00 93.44 473 VAL A C 1
ATOM 3811 O O . VAL A 1 473 ? -14.971 3.086 30.668 1.00 93.44 473 VAL A O 1
ATOM 3814 N N . TRP A 1 474 ? -13.349 2.575 29.214 1.00 94.25 474 TRP A N 1
ATOM 3815 C CA . TRP A 1 474 ? -13.948 3.271 28.074 1.00 94.25 474 TRP A CA 1
ATOM 3816 C C . TRP A 1 474 ? -15.419 2.898 27.834 1.00 94.25 474 TRP A C 1
ATOM 3818 O O . TRP A 1 474 ? -16.279 3.777 27.770 1.00 94.25 474 TRP A O 1
ATOM 3828 N N . LYS A 1 475 ? -15.733 1.598 27.738 1.00 91.62 475 LYS A N 1
ATOM 3829 C CA . LYS A 1 475 ? -17.116 1.141 27.512 1.00 91.62 475 LYS A CA 1
ATOM 3830 C C . LYS A 1 475 ? -18.049 1.515 28.658 1.00 91.62 475 LYS A C 1
ATOM 3832 O O . LYS A 1 475 ? -19.171 1.946 28.415 1.00 91.62 475 LYS A O 1
ATOM 3837 N N . SER A 1 476 ? -17.588 1.340 29.891 1.00 91.38 476 SER A N 1
ATOM 3838 C CA . SER A 1 476 ? -18.424 1.583 31.066 1.00 91.38 476 SER A CA 1
ATOM 3839 C C . SER A 1 476 ? -18.670 3.080 31.260 1.00 91.38 476 SER A C 1
ATOM 3841 O O . SER A 1 476 ? -19.787 3.459 31.590 1.00 91.38 476 SER A O 1
ATOM 3843 N N . ARG A 1 477 ? -17.684 3.938 30.949 1.00 91.88 477 ARG A N 1
ATOM 3844 C CA . ARG A 1 477 ? -17.866 5.399 30.887 1.00 91.88 477 ARG A CA 1
ATOM 3845 C C . ARG A 1 477 ? -18.931 5.780 29.867 1.00 91.88 477 ARG A C 1
ATOM 3847 O O . ARG A 1 477 ? -19.846 6.522 30.197 1.00 91.88 477 ARG A O 1
ATOM 3854 N N . PHE A 1 478 ? -18.842 5.242 28.649 1.00 89.94 478 PHE A N 1
ATOM 3855 C CA . PHE A 1 478 ? -19.836 5.494 27.604 1.00 89.94 478 PHE A CA 1
ATOM 3856 C C . PHE A 1 478 ? -21.258 5.139 28.073 1.00 89.94 478 PHE A C 1
ATOM 3858 O O . PHE A 1 478 ? -22.186 5.926 27.900 1.00 89.94 478 PHE A O 1
ATOM 3865 N N . TRP A 1 479 ? -21.434 3.982 28.711 1.00 90.19 479 TRP A N 1
ATOM 3866 C CA . TRP A 1 479 ? -22.726 3.574 29.265 1.00 90.19 479 TRP A CA 1
ATOM 3867 C C . TRP A 1 479 ? -23.187 4.428 30.447 1.00 90.19 479 TRP A C 1
ATOM 3869 O O . TRP A 1 479 ? -24.375 4.720 30.545 1.00 90.19 479 TRP A O 1
ATOM 3879 N N . ALA A 1 480 ? -22.279 4.873 31.310 1.00 90.81 480 ALA A N 1
ATOM 3880 C CA . ALA A 1 480 ? -22.615 5.778 32.403 1.00 90.81 480 ALA A CA 1
ATOM 3881 C C . ALA A 1 480 ? -23.156 7.114 31.876 1.00 90.81 480 ALA A C 1
ATOM 3883 O O . ALA A 1 480 ? -24.204 7.575 32.312 1.00 90.81 480 ALA A O 1
ATOM 3884 N N . ILE A 1 481 ? -22.472 7.689 30.884 1.00 88.75 481 ILE A N 1
ATOM 3885 C CA . ILE A 1 481 ? -22.786 9.011 30.330 1.00 88.75 481 ILE A CA 1
ATOM 3886 C C . ILE A 1 481 ? -24.073 8.984 29.497 1.00 88.75 481 ILE A C 1
ATOM 3888 O O . ILE A 1 481 ? -24.883 9.897 29.591 1.00 88.75 481 ILE A O 1
ATOM 3892 N N . HIS A 1 482 ? -24.268 7.955 28.666 1.00 87.25 482 HIS A N 1
ATOM 3893 C CA . HIS A 1 482 ? -25.351 7.944 27.671 1.00 87.25 482 HIS A CA 1
ATOM 3894 C C . HIS A 1 482 ? -26.518 7.012 28.003 1.00 87.25 482 HIS A C 1
ATOM 3896 O O . HIS A 1 482 ? -27.546 7.057 27.325 1.00 87.25 482 HIS A O 1
ATOM 3902 N N . LYS A 1 483 ? -26.350 6.107 28.971 1.00 88.56 483 LYS A N 1
ATOM 3903 C CA . LYS A 1 483 ? -27.366 5.122 29.372 1.00 88.56 483 LYS A CA 1
ATOM 3904 C C . LYS A 1 483 ? -27.632 5.125 30.877 1.00 88.56 483 LYS A C 1
ATOM 3906 O O . LYS A 1 483 ? -28.420 4.302 31.325 1.00 88.56 483 LYS A O 1
ATOM 3911 N N . PHE A 1 484 ? -26.986 6.015 31.636 1.00 87.00 484 PHE A N 1
ATOM 3912 C CA . PHE A 1 484 ? -27.135 6.142 33.090 1.00 87.00 484 PHE A CA 1
ATOM 3913 C C . PHE A 1 484 ? -26.905 4.820 33.849 1.00 87.00 484 PHE A C 1
ATOM 3915 O O . PHE A 1 484 ? -27.475 4.578 34.910 1.00 87.00 484 PHE A O 1
ATOM 3922 N N . ILE A 1 485 ? -26.052 3.945 33.302 1.00 87.81 485 ILE A N 1
ATOM 3923 C CA . ILE A 1 485 ? -25.693 2.662 33.921 1.00 87.81 485 ILE A CA 1
ATOM 3924 C C . ILE A 1 485 ? -24.663 2.897 35.034 1.00 87.81 485 ILE A C 1
ATOM 3926 O O . ILE A 1 485 ? -23.755 3.717 34.892 1.00 87.81 485 ILE A O 1
ATOM 3930 N N . GLN A 1 486 ? -24.771 2.143 36.133 1.00 82.19 486 GLN A N 1
ATOM 3931 C CA . GLN A 1 486 ? -23.863 2.261 37.276 1.00 82.19 486 GLN A CA 1
ATOM 3932 C C . GLN A 1 486 ? -22.384 2.085 36.889 1.00 82.19 486 GLN A C 1
ATOM 3934 O O . GLN A 1 486 ? -21.994 1.121 36.230 1.00 82.19 486 GLN A O 1
ATOM 3939 N N . TYR A 1 487 ? -21.548 3.001 37.384 1.00 86.00 487 TYR A N 1
ATOM 3940 C CA . TYR A 1 487 ? -20.119 3.086 37.089 1.00 86.00 487 TYR A CA 1
ATOM 3941 C C . TYR A 1 487 ? -19.308 3.080 38.394 1.00 86.00 487 TYR A C 1
ATOM 3943 O O . TYR A 1 487 ? -19.018 4.132 38.961 1.00 86.00 487 TYR A O 1
ATOM 3951 N N . ARG A 1 488 ? -19.001 1.877 38.906 1.00 86.31 488 ARG A N 1
ATOM 3952 C CA . ARG A 1 488 ? -18.294 1.644 40.185 1.00 86.31 488 ARG A CA 1
ATOM 3953 C C . ARG A 1 488 ? -17.130 0.662 40.023 1.00 86.31 488 ARG A C 1
ATOM 3955 O O . ARG A 1 488 ? -17.298 -0.352 39.339 1.00 86.31 488 ARG A O 1
ATOM 3962 N N . GLY A 1 489 ? -15.997 0.914 40.683 1.00 85.00 489 GLY A N 1
ATOM 3963 C CA . GLY A 1 489 ? -14.770 0.116 40.563 1.00 85.00 489 GLY A CA 1
ATOM 3964 C C . GLY A 1 489 ? -14.969 -1.399 40.723 1.00 85.00 489 GLY A C 1
ATOM 3965 O O . GLY A 1 489 ? -14.642 -2.133 39.789 1.00 85.00 489 GLY A O 1
ATOM 3966 N N . PRO A 1 490 ? -15.589 -1.898 41.813 1.00 88.75 490 PRO A N 1
ATOM 3967 C CA . PRO A 1 490 ? -15.737 -3.340 42.054 1.00 88.75 490 PRO A CA 1
ATOM 3968 C C . PRO A 1 490 ? -16.541 -4.085 40.977 1.00 88.75 490 PRO A C 1
ATOM 3970 O O . PRO A 1 490 ? -16.230 -5.219 40.609 1.00 88.75 490 PRO A O 1
ATOM 3973 N N . THR A 1 491 ? -17.581 -3.450 40.427 1.00 88.19 491 THR A N 1
ATOM 3974 C CA . THR A 1 491 ? -18.372 -4.027 39.328 1.00 88.19 491 THR A CA 1
ATOM 3975 C C . THR A 1 491 ? -17.556 -4.079 38.040 1.00 88.19 491 THR A C 1
ATOM 3977 O O . THR A 1 491 ? -17.578 -5.084 37.328 1.00 88.19 491 THR A O 1
ATOM 3980 N N . LEU A 1 492 ? -16.800 -3.017 37.751 1.00 90.38 492 LEU A N 1
ATOM 3981 C CA . LEU A 1 492 ? -15.920 -2.956 36.586 1.00 90.38 492 LEU A CA 1
ATOM 3982 C C . LEU A 1 492 ? -14.778 -3.974 36.674 1.00 90.38 492 LEU A C 1
ATOM 3984 O O . LEU A 1 492 ? -14.441 -4.557 35.646 1.00 90.38 492 LEU A O 1
ATOM 3988 N N . LEU A 1 493 ? -14.231 -4.220 37.870 1.00 91.44 493 LEU A N 1
ATOM 3989 C CA . LEU A 1 493 ? -13.178 -5.210 38.105 1.00 91.44 493 LEU A CA 1
ATOM 3990 C C . LEU A 1 493 ? -13.644 -6.617 37.720 1.00 91.44 493 LEU A C 1
ATOM 3992 O O . LEU A 1 493 ? -12.997 -7.260 36.896 1.00 91.44 493 LEU A O 1
ATOM 3996 N N . ARG A 1 494 ? -14.808 -7.048 38.225 1.00 90.75 494 ARG A N 1
ATOM 3997 C CA . ARG A 1 494 ? -15.396 -8.357 37.885 1.00 90.75 494 ARG A CA 1
ATOM 3998 C C . ARG A 1 494 ? -15.624 -8.505 36.381 1.00 90.75 494 ARG A C 1
ATOM 4000 O O . ARG A 1 494 ? -15.279 -9.519 35.785 1.00 90.75 494 ARG A O 1
ATOM 4007 N N . GLN A 1 495 ? -16.155 -7.466 35.735 1.00 91.19 495 GLN A N 1
ATOM 4008 C CA . GLN A 1 495 ? -16.365 -7.470 34.284 1.00 91.19 495 GLN A CA 1
ATOM 4009 C C . GLN A 1 495 ? -15.063 -7.464 33.469 1.00 91.19 495 GLN A C 1
ATOM 4011 O O . GLN A 1 495 ? -15.039 -7.951 32.336 1.00 91.19 495 GLN A O 1
ATOM 4016 N N . PHE A 1 496 ? -14.012 -6.832 33.989 1.00 92.44 496 PHE A N 1
ATOM 4017 C CA . PHE A 1 496 ? -12.678 -6.850 33.401 1.00 92.44 496 PHE A CA 1
ATOM 4018 C C . PHE A 1 496 ? -12.071 -8.255 33.493 1.00 92.44 496 PHE A C 1
ATOM 4020 O O . PHE A 1 496 ? -11.661 -8.780 32.460 1.00 92.44 496 PHE A O 1
ATOM 4027 N N . GLN A 1 497 ? -12.087 -8.874 34.677 1.00 92.19 497 GLN A N 1
ATOM 4028 C CA . GLN A 1 497 ? -11.573 -10.228 34.913 1.00 92.19 497 GLN A CA 1
ATOM 4029 C C . GLN A 1 497 ? -12.271 -11.248 34.010 1.00 92.19 497 GLN A C 1
ATOM 4031 O O . GLN A 1 497 ? -11.600 -11.906 33.216 1.00 92.19 497 GLN A O 1
ATOM 4036 N N . ALA A 1 498 ? -13.608 -11.249 33.998 1.00 92.12 498 ALA A N 1
ATOM 4037 C CA . ALA A 1 498 ? -14.395 -12.126 33.133 1.00 92.12 498 ALA A CA 1
ATOM 4038 C C . ALA A 1 498 ? -14.050 -11.951 31.642 1.00 92.12 498 ALA A C 1
ATOM 4040 O O . ALA A 1 498 ? -13.948 -12.922 30.903 1.00 92.12 498 ALA A O 1
ATOM 4041 N N . GLN A 1 499 ? -13.815 -10.714 31.183 1.00 92.31 499 GLN A N 1
ATOM 4042 C CA . GLN A 1 499 ? -13.442 -10.459 29.787 1.00 92.31 499 GLN A CA 1
ATOM 4043 C C . GLN A 1 499 ? -12.042 -10.985 29.441 1.00 92.31 499 GLN A C 1
ATOM 4045 O O . GLN A 1 499 ? -11.806 -11.427 28.314 1.00 92.31 499 GLN A O 1
ATOM 4050 N N . VAL A 1 500 ? -11.096 -10.870 30.371 1.00 91.31 500 VAL A N 1
ATOM 4051 C CA . VAL A 1 500 ? -9.737 -11.386 30.188 1.00 91.31 500 VAL A CA 1
ATOM 4052 C C . VAL A 1 500 ? -9.758 -12.912 30.163 1.00 91.31 500 VAL A C 1
ATOM 4054 O O . VAL A 1 500 ? -9.126 -13.505 29.292 1.00 91.31 500 VAL A O 1
ATOM 4057 N N . GLU A 1 501 ? -10.504 -13.536 31.072 1.00 91.56 501 GLU A N 1
ATOM 4058 C CA . GLU A 1 501 ? -10.696 -14.987 31.135 1.00 91.56 501 GLU A CA 1
ATOM 4059 C C . GLU A 1 501 ? -11.361 -15.526 29.871 1.00 91.56 501 GLU A C 1
ATOM 4061 O O . GLU A 1 501 ? -10.819 -16.438 29.253 1.00 91.56 501 GLU A O 1
ATOM 4066 N N . GLU A 1 502 ? -12.456 -14.907 29.422 1.00 92.25 502 GLU A N 1
ATOM 4067 C CA . GLU A 1 502 ? -13.145 -15.257 28.174 1.00 92.25 502 GLU A CA 1
ATOM 4068 C C . GLU A 1 502 ? -12.182 -15.216 26.978 1.00 92.25 502 GLU A C 1
ATOM 4070 O O . GLU A 1 502 ? -12.124 -16.148 26.175 1.00 92.25 502 GLU A O 1
ATOM 4075 N N . TRP A 1 503 ? -11.374 -14.155 26.868 1.00 91.75 503 TRP A N 1
ATOM 4076 C CA . TRP A 1 503 ? -10.400 -14.038 25.785 1.00 91.75 503 TRP A CA 1
ATOM 4077 C C . TRP A 1 503 ? -9.299 -15.093 25.867 1.00 91.75 503 TRP A C 1
ATOM 4079 O O . TRP A 1 503 ? -8.935 -15.666 24.840 1.00 91.75 503 TRP A O 1
ATOM 4089 N N . ARG A 1 504 ? -8.765 -15.354 27.064 1.00 89.38 504 ARG A N 1
ATOM 4090 C CA . ARG A 1 504 ? -7.753 -16.396 27.271 1.00 89.38 504 ARG A CA 1
ATOM 4091 C C . ARG A 1 504 ? -8.323 -17.763 26.916 1.00 89.38 504 ARG A C 1
ATOM 4093 O O . ARG A 1 504 ? -7.709 -18.457 26.122 1.00 89.38 504 ARG A O 1
ATOM 4100 N N . ALA A 1 505 ? -9.521 -18.101 27.389 1.00 89.62 505 ALA A N 1
ATOM 4101 C CA . ALA A 1 505 ? -10.198 -19.350 27.051 1.00 89.62 505 ALA A CA 1
ATOM 4102 C C . ALA A 1 505 ? -10.398 -19.507 25.534 1.00 89.62 505 ALA A C 1
ATOM 4104 O O . ALA A 1 505 ? -10.108 -20.564 24.983 1.00 89.62 505 ALA A O 1
ATOM 4105 N N . ALA A 1 506 ? -10.809 -18.441 24.842 1.00 88.00 506 ALA A N 1
ATOM 4106 C CA . ALA A 1 506 ? -11.015 -18.453 23.393 1.00 88.00 506 ALA A CA 1
ATOM 4107 C C . ALA A 1 506 ? -9.716 -18.499 22.563 1.00 88.00 506 ALA A C 1
ATOM 4109 O O . ALA A 1 506 ? -9.771 -18.759 21.361 1.00 88.00 506 ALA A O 1
ATOM 4110 N N . THR A 1 507 ? -8.560 -18.195 23.163 1.00 85.69 507 THR A N 1
ATOM 4111 C CA . THR A 1 507 ? -7.258 -18.148 22.471 1.00 85.69 507 THR A CA 1
ATOM 4112 C C . THR A 1 507 ? -6.249 -19.175 22.964 1.00 85.69 507 THR A C 1
ATOM 4114 O O . THR A 1 507 ? -5.187 -19.316 22.352 1.00 85.69 507 THR A O 1
ATOM 4117 N N . SER A 1 508 ? -6.577 -19.922 24.018 1.00 79.75 508 SER A N 1
ATOM 4118 C CA . SER A 1 508 ? -5.845 -21.117 24.413 1.00 79.75 508 SER A CA 1
ATOM 4119 C C . SER A 1 508 ? -5.810 -22.092 23.233 1.00 79.75 508 SER A C 1
ATOM 4121 O O . SER A 1 508 ? -6.848 -22.323 22.607 1.00 79.75 508 SER A O 1
ATOM 4123 N N . PRO A 1 509 ? -4.641 -22.668 22.898 1.00 69.81 509 PRO A N 1
ATOM 4124 C CA . PRO A 1 509 ? -4.582 -23.741 21.920 1.00 69.81 509 PRO A CA 1
ATOM 4125 C C . PRO A 1 509 ? -5.547 -24.834 22.373 1.00 69.81 509 PRO A C 1
ATOM 4127 O O . PRO A 1 509 ? -5.450 -25.289 23.512 1.00 69.81 509 PRO A O 1
ATOM 4130 N N . LEU A 1 510 ? -6.478 -25.242 21.509 1.00 53.97 510 LEU A N 1
ATOM 4131 C CA . LEU A 1 510 ? -7.243 -26.455 21.759 1.00 53.97 510 LEU A CA 1
ATOM 4132 C C . LEU A 1 510 ? -6.220 -27.583 21.909 1.00 53.97 510 LEU A C 1
ATOM 4134 O O . LEU A 1 510 ? -5.551 -27.950 20.940 1.00 53.97 510 LEU A O 1
ATOM 4138 N N . THR A 1 511 ? -6.069 -28.112 23.120 1.00 45.00 511 THR A N 1
ATOM 4139 C CA . THR A 1 511 ? -5.472 -29.423 23.329 1.00 45.00 511 THR A CA 1
ATOM 4140 C C . THR A 1 511 ? -6.382 -30.404 22.608 1.00 45.00 511 THR A C 1
ATOM 4142 O O . THR A 1 511 ? -7.382 -30.868 23.146 1.00 45.00 511 THR A O 1
ATOM 4145 N N . LEU A 1 512 ? -6.067 -30.688 21.344 1.00 41.53 512 LEU A N 1
ATOM 4146 C CA . LEU A 1 512 ? -6.500 -31.920 20.707 1.00 41.53 512 LEU A CA 1
ATOM 4147 C C . LEU A 1 512 ? -6.000 -33.033 21.626 1.00 41.53 512 LEU A C 1
ATOM 4149 O O . LEU A 1 512 ? -4.808 -33.340 21.631 1.00 41.53 512 LEU A O 1
ATOM 4153 N N . HIS A 1 513 ? -6.892 -33.576 22.455 1.00 38.84 513 HIS A N 1
ATOM 4154 C CA . HIS A 1 513 ? -6.647 -34.829 23.141 1.00 38.84 513 HIS A CA 1
ATOM 4155 C C . HIS A 1 513 ? -6.292 -35.837 22.051 1.00 38.84 513 HIS A C 1
ATOM 4157 O O . HIS A 1 513 ? -7.148 -36.272 21.282 1.00 38.84 513 HIS A O 1
ATOM 4163 N N . GLN A 1 514 ? -5.004 -36.160 21.945 1.00 38.88 514 GLN A N 1
ATOM 4164 C CA . GLN A 1 514 ? -4.583 -37.364 21.260 1.00 38.88 514 GLN A CA 1
ATOM 4165 C C . GLN A 1 514 ? -5.220 -38.503 22.052 1.00 38.88 514 GLN A C 1
ATOM 4167 O O . GLN A 1 514 ? -4.786 -38.810 23.162 1.00 38.88 514 GLN A O 1
ATOM 4172 N N . GLY A 1 515 ? -6.309 -39.058 21.518 1.00 34.75 515 GLY A N 1
ATOM 4173 C CA . GLY A 1 515 ? -6.868 -40.305 22.017 1.00 34.75 515 GLY A CA 1
ATOM 4174 C C . GLY A 1 515 ? -5.777 -41.383 22.056 1.00 34.75 515 GLY A C 1
ATOM 4175 O O . GLY A 1 515 ? -4.783 -41.275 21.324 1.00 34.75 515 GLY A O 1
ATOM 4176 N N . PRO A 1 516 ? -5.920 -42.397 22.925 1.00 35.47 516 PRO A N 1
ATOM 4177 C CA . PRO A 1 516 ? -4.882 -43.390 23.143 1.00 35.47 516 PRO A CA 1
ATOM 4178 C C . PRO A 1 516 ? -4.488 -44.020 21.809 1.00 35.47 516 PRO A C 1
ATOM 4180 O O . PRO A 1 516 ? -5.340 -44.475 21.047 1.00 35.47 516 PRO A O 1
AT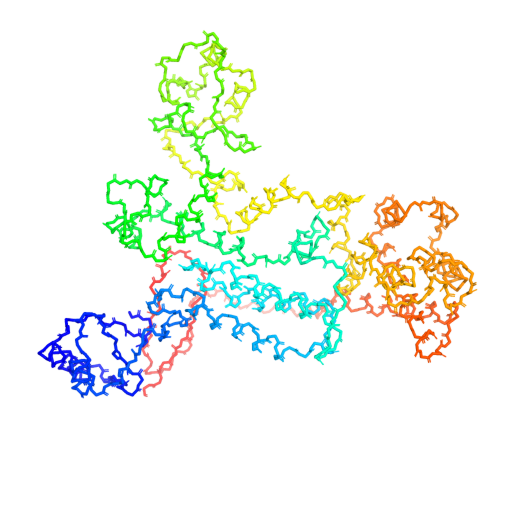OM 4183 N N . ARG A 1 517 ? -3.182 -43.998 21.518 1.00 37.78 517 ARG A N 1
ATOM 4184 C CA . ARG A 1 517 ? -2.590 -44.654 20.351 1.00 37.78 517 ARG A CA 1
ATOM 4185 C C . ARG A 1 517 ? -2.965 -46.134 20.389 1.00 37.78 517 ARG A C 1
ATOM 4187 O O . ARG A 1 517 ? -2.353 -46.909 21.119 1.00 37.78 517 ARG A O 1
ATOM 4194 N N . GLY A 1 518 ? -3.973 -46.504 19.604 1.00 33.28 518 GLY A N 1
ATOM 4195 C CA . GLY A 1 518 ? -4.262 -47.890 19.274 1.00 33.28 518 GLY A CA 1
ATOM 4196 C C . GLY A 1 518 ? -3.032 -48.506 18.618 1.00 33.28 518 GLY A C 1
ATOM 4197 O O . GLY A 1 518 ? -2.462 -47.935 17.687 1.00 33.28 518 GLY A O 1
ATOM 4198 N N . GLN A 1 519 ? -2.599 -49.634 19.173 1.00 32.38 519 GLN A N 1
ATOM 4199 C CA . GLN A 1 519 ? -1.474 -50.428 18.703 1.00 32.38 519 GLN A CA 1
ATOM 4200 C C . GLN A 1 519 ? -1.615 -50.760 17.215 1.00 32.38 519 GLN A C 1
ATOM 4202 O O . GLN A 1 519 ? -2.710 -50.971 16.693 1.00 32.38 519 GLN A O 1
ATOM 4207 N N . GLY A 1 520 ? -0.470 -50.760 16.536 1.00 32.25 520 GLY A N 1
ATOM 4208 C CA . GLY A 1 520 ? -0.376 -50.871 15.094 1.00 32.25 520 GLY A CA 1
ATOM 4209 C C . GLY A 1 520 ? -0.963 -52.164 14.538 1.00 32.25 520 GLY A C 1
ATOM 4210 O O . GLY A 1 520 ? -0.621 -53.263 14.964 1.00 32.25 520 GLY A O 1
ATOM 4211 N N . ARG A 1 521 ? -1.746 -52.013 13.471 1.00 27.91 521 ARG A N 1
ATOM 4212 C CA . ARG A 1 521 ? -1.738 -52.964 12.363 1.00 27.91 521 ARG A CA 1
ATOM 4213 C C . ARG A 1 521 ? -0.871 -52.358 11.267 1.00 27.91 521 ARG A C 1
ATOM 4215 O O . ARG A 1 521 ? -1.250 -51.367 10.648 1.00 27.91 521 ARG A O 1
ATOM 4222 N N . GLN A 1 522 ? 0.319 -52.925 11.080 1.00 30.25 522 GLN A N 1
ATOM 4223 C CA . GLN A 1 522 ? 1.122 -52.698 9.884 1.00 30.25 522 GLN A CA 1
ATOM 4224 C C . GLN A 1 522 ? 0.311 -53.179 8.677 1.00 30.25 522 GLN A C 1
ATOM 4226 O O . GLN A 1 522 ? 0.005 -54.363 8.565 1.00 30.25 522 GLN A O 1
ATOM 4231 N N . VAL A 1 523 ? -0.049 -52.252 7.793 1.00 28.19 523 VAL A N 1
ATOM 4232 C CA . VAL A 1 523 ? -0.500 -52.561 6.433 1.00 28.19 523 VAL A CA 1
ATOM 4233 C C . VAL A 1 523 ? 0.667 -52.201 5.508 1.00 28.19 523 VAL A C 1
ATOM 4235 O O . VAL A 1 523 ? 1.264 -51.137 5.706 1.00 28.19 523 VAL A O 1
ATOM 4238 N N . PRO A 1 524 ? 1.062 -53.066 4.556 1.00 26.97 524 PRO A N 1
ATOM 4239 C CA . PRO A 1 524 ? 2.302 -52.888 3.816 1.00 26.97 524 PRO A CA 1
ATOM 4240 C C . PRO A 1 524 ? 2.252 -51.644 2.932 1.00 26.97 524 PRO A C 1
ATOM 4242 O O . PRO A 1 524 ? 1.235 -51.329 2.313 1.00 26.97 524 PRO A O 1
ATOM 4245 N N . ALA A 1 525 ? 3.394 -50.967 2.841 1.00 34.75 525 ALA A N 1
ATOM 4246 C CA . ALA A 1 525 ? 3.619 -49.890 1.899 1.00 34.75 525 ALA A CA 1
ATOM 4247 C C . ALA A 1 525 ? 3.510 -50.414 0.457 1.00 34.75 525 ALA A C 1
ATOM 4249 O O . ALA A 1 525 ? 4.416 -51.082 -0.036 1.00 34.75 525 ALA A O 1
ATOM 4250 N N . SER A 1 526 ? 2.429 -50.055 -0.234 1.00 28.56 526 SER A N 1
ATOM 4251 C CA . SER A 1 526 ? 2.394 -50.021 -1.694 1.00 28.56 526 SER A CA 1
ATOM 4252 C C . SER A 1 526 ? 2.308 -48.564 -2.147 1.00 28.56 526 SER A C 1
ATOM 4254 O O . SER A 1 526 ? 1.392 -47.810 -1.820 1.00 28.56 526 SER A O 1
ATOM 4256 N N . ARG A 1 527 ? 3.353 -48.138 -2.858 1.00 38.62 527 ARG A N 1
ATOM 4257 C CA . ARG A 1 527 ? 3.348 -46.940 -3.692 1.00 38.62 527 ARG A CA 1
ATOM 4258 C C . ARG A 1 527 ? 2.566 -47.280 -4.960 1.00 38.62 527 ARG A C 1
ATOM 4260 O O . ARG A 1 527 ? 3.085 -48.018 -5.788 1.00 38.62 527 ARG A O 1
ATOM 4267 N N . SER A 1 528 ? 1.386 -46.698 -5.143 1.00 30.83 528 SER A N 1
ATOM 4268 C CA . SER A 1 528 ? 0.743 -46.583 -6.458 1.00 30.83 528 SER A CA 1
ATOM 4269 C C . SER A 1 528 ? -0.356 -45.517 -6.438 1.00 30.83 528 SER A C 1
ATOM 4271 O O . SER A 1 528 ? -1.195 -45.523 -5.546 1.00 30.83 528 SER A O 1
ATOM 4273 N N . GLY A 1 529 ? -0.297 -44.604 -7.414 1.00 29.48 529 GLY A N 1
ATOM 4274 C CA . GLY A 1 529 ? -1.407 -43.851 -8.018 1.00 29.48 529 GLY A CA 1
ATOM 4275 C C . GLY A 1 529 ? -2.465 -43.211 -7.114 1.00 29.48 529 GLY A C 1
ATOM 4276 O O . GLY A 1 529 ? -3.363 -43.878 -6.617 1.00 29.48 529 GLY A O 1
ATOM 4277 N N . ARG A 1 530 ? -2.475 -41.873 -7.037 1.00 33.97 530 ARG A N 1
ATOM 4278 C CA . ARG A 1 530 ? -3.739 -41.141 -6.845 1.00 33.97 530 ARG A CA 1
ATOM 4279 C C . ARG A 1 530 ? -4.476 -41.096 -8.184 1.00 33.97 530 ARG A C 1
ATOM 4281 O O . ARG A 1 530 ? -4.519 -40.043 -8.812 1.00 33.97 530 ARG A O 1
ATOM 4288 N N . ASP A 1 531 ? -5.034 -42.226 -8.588 1.00 34.47 531 ASP A N 1
ATOM 4289 C CA . ASP A 1 531 ? -6.081 -42.265 -9.601 1.00 34.47 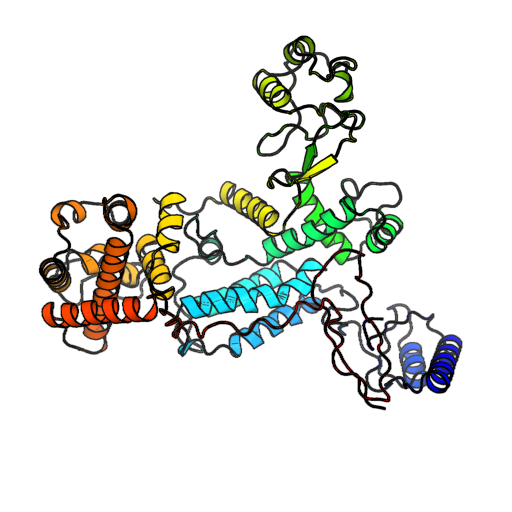531 ASP A CA 1
ATOM 4290 C C . ASP A 1 531 ? -7.410 -42.339 -8.851 1.00 34.47 531 ASP A C 1
ATOM 4292 O O . ASP A 1 531 ? -7.709 -43.299 -8.142 1.00 34.47 531 ASP A O 1
ATOM 4296 N N . GLY A 1 532 ? -8.168 -41.244 -8.913 1.00 39.16 532 GLY A N 1
ATOM 4297 C CA . GLY A 1 532 ? -9.555 -41.242 -8.472 1.00 39.16 532 GLY A CA 1
ATOM 4298 C C . GLY A 1 532 ? -10.354 -42.210 -9.340 1.00 39.16 532 GLY A C 1
ATOM 4299 O O . GLY A 1 532 ? -10.128 -42.281 -10.544 1.00 39.16 532 GLY A O 1
ATOM 4300 N N . LEU A 1 533 ? -11.266 -42.951 -8.709 1.00 40.34 533 LEU A N 1
ATOM 4301 C CA . LEU A 1 533 ? -12.218 -43.858 -9.351 1.00 40.34 533 LEU A CA 1
ATOM 4302 C C . LEU A 1 533 ? -12.833 -43.202 -10.603 1.00 40.34 533 LEU A C 1
ATOM 4304 O O . LEU A 1 533 ? -13.575 -42.226 -10.498 1.00 40.34 533 LEU A O 1
ATOM 4308 N N . CYS A 1 534 ? -12.473 -43.727 -11.774 1.00 40.22 534 CYS A N 1
ATOM 4309 C CA . CYS A 1 534 ? -12.999 -43.337 -13.078 1.00 40.22 534 CYS A CA 1
ATOM 4310 C C . CYS A 1 534 ? -14.378 -43.993 -13.275 1.00 40.22 534 CYS A C 1
ATOM 4312 O O . CYS A 1 534 ? -14.483 -45.201 -13.069 1.00 40.22 534 CYS A O 1
ATOM 4314 N N . PRO A 1 535 ? -15.436 -43.264 -13.666 1.00 43.56 535 PRO A N 1
ATOM 4315 C CA . PRO A 1 535 ? -16.644 -43.886 -14.200 1.00 43.56 535 PRO A CA 1
ATOM 4316 C C . PRO A 1 535 ? -16.332 -44.517 -15.566 1.00 43.56 535 PRO A C 1
ATOM 4318 O O . PRO A 1 535 ? -15.679 -43.874 -16.387 1.00 43.56 535 PRO A O 1
ATOM 4321 N N . ASP A 1 536 ? -16.844 -45.722 -15.839 1.00 43.88 536 ASP A N 1
ATOM 4322 C CA . ASP A 1 536 ? -16.515 -46.592 -16.994 1.00 43.88 536 ASP A CA 1
ATOM 4323 C C . ASP A 1 536 ? -16.709 -45.989 -18.411 1.00 43.88 536 ASP A C 1
ATOM 4325 O O . ASP A 1 536 ? -16.498 -46.673 -19.413 1.00 43.88 536 ASP A O 1
ATOM 4329 N N . ARG A 1 537 ? -17.097 -44.711 -18.540 1.00 40.12 537 ARG A N 1
ATOM 4330 C CA . ARG A 1 537 ? -17.250 -43.987 -19.820 1.00 40.12 537 ARG A CA 1
ATOM 4331 C C . ARG A 1 537 ? -16.738 -42.534 -19.809 1.00 40.12 537 ARG A C 1
ATOM 4333 O O . ARG A 1 537 ? -17.132 -41.744 -20.660 1.00 40.12 537 ARG A O 1
ATOM 4340 N N . GLY A 1 538 ? -15.873 -42.151 -18.867 1.00 39.31 538 GLY A N 1
ATOM 4341 C CA . GLY A 1 538 ? -15.297 -40.798 -18.812 1.00 39.31 538 GLY A CA 1
ATOM 4342 C C . GLY A 1 538 ? -13.971 -40.657 -19.574 1.00 39.31 538 GLY A C 1
ATOM 4343 O O . GLY A 1 538 ? -13.057 -41.455 -19.380 1.00 39.31 538 GLY A O 1
ATOM 4344 N N . VAL A 1 539 ? -13.816 -39.606 -20.389 1.00 38.00 539 VAL A N 1
ATOM 4345 C CA . VAL A 1 539 ? -12.518 -39.211 -20.978 1.00 38.00 539 VAL A CA 1
ATOM 4346 C C . VAL A 1 539 ? -11.854 -38.157 -20.089 1.00 38.00 539 VAL A C 1
ATOM 4348 O O . VAL A 1 539 ? -12.427 -37.102 -19.820 1.00 38.00 539 VAL A O 1
ATOM 4351 N N . LEU A 1 540 ? -10.622 -38.421 -19.645 1.00 39.22 540 LEU A N 1
ATOM 4352 C CA . LEU A 1 540 ? -9.814 -37.468 -18.881 1.00 39.22 540 LEU A CA 1
ATOM 4353 C C . LEU A 1 540 ? -9.218 -36.406 -19.818 1.00 39.22 540 LEU A C 1
ATOM 4355 O O . LEU A 1 540 ? -8.279 -36.689 -20.561 1.00 39.22 540 LEU A O 1
ATOM 4359 N N . VAL A 1 541 ? -9.700 -35.165 -19.736 1.00 38.97 541 VAL A N 1
ATOM 4360 C CA . VAL A 1 541 ? -9.123 -34.025 -20.468 1.00 38.97 541 VAL A CA 1
ATOM 4361 C C . VAL A 1 541 ? -8.428 -33.080 -19.488 1.00 38.97 541 VAL A C 1
ATOM 4363 O O . VAL A 1 541 ? -9.022 -32.612 -18.519 1.00 38.97 541 VAL A O 1
ATOM 4366 N N . ARG A 1 542 ? -7.141 -32.801 -19.730 1.00 36.16 542 ARG A N 1
ATOM 4367 C CA . ARG A 1 542 ? -6.332 -31.860 -18.938 1.00 36.16 542 ARG A CA 1
ATOM 4368 C C . ARG A 1 542 ? -6.445 -30.463 -19.550 1.00 36.16 542 ARG A C 1
ATOM 4370 O O . ARG A 1 542 ? -6.071 -30.290 -20.705 1.00 36.16 542 ARG A O 1
ATOM 4377 N N . PHE A 1 543 ? -6.918 -29.477 -18.788 1.00 34.72 543 PHE A N 1
ATOM 4378 C CA . PHE A 1 543 ? -7.070 -28.100 -19.268 1.00 34.72 543 PHE A CA 1
ATOM 4379 C C . PHE A 1 543 ? -6.381 -27.093 -18.334 1.00 34.72 543 PHE A C 1
ATOM 4381 O O . PHE A 1 543 ? -6.911 -26.779 -17.275 1.00 34.72 543 PHE A O 1
ATOM 4388 N N . ASP A 1 544 ? -5.207 -26.591 -18.734 1.00 35.62 544 ASP A N 1
ATOM 4389 C CA . ASP A 1 544 ? -4.837 -25.166 -18.705 1.00 35.62 544 ASP A CA 1
ATOM 4390 C C . ASP A 1 544 ? -3.573 -24.910 -19.560 1.00 35.62 544 ASP A C 1
ATOM 4392 O O . ASP A 1 544 ? -2.747 -25.794 -19.783 1.00 35.62 544 ASP A O 1
ATOM 4396 N N . GLY A 1 545 ? -3.441 -23.684 -20.078 1.00 42.16 545 GLY A N 1
ATOM 4397 C CA . GLY A 1 545 ? -2.267 -23.193 -20.814 1.00 42.16 545 GLY A CA 1
ATOM 4398 C C . GLY A 1 545 ? -1.190 -22.579 -19.912 1.00 42.16 545 GLY A C 1
ATOM 4399 O O . GLY A 1 545 ? -0.460 -21.691 -20.353 1.00 42.16 545 GLY A O 1
ATOM 4400 N N . ALA A 1 546 ? -1.117 -22.982 -18.640 1.00 40.41 546 ALA A N 1
ATOM 4401 C CA . ALA A 1 546 ? -0.138 -22.481 -17.672 1.00 40.41 546 ALA A CA 1
ATOM 4402 C C . ALA A 1 546 ? 0.740 -23.597 -17.082 1.00 40.41 546 ALA A C 1
ATOM 4404 O O . ALA A 1 546 ? 1.456 -23.375 -16.100 1.00 40.41 546 ALA A O 1
ATOM 4405 N N . TRP A 1 547 ? 0.742 -24.779 -17.698 1.00 39.22 547 TRP A N 1
ATOM 4406 C CA . TRP A 1 547 ? 1.576 -25.883 -17.255 1.00 39.22 547 TRP A CA 1
ATOM 4407 C C . TRP A 1 547 ? 3.065 -25.635 -17.548 1.00 39.22 547 TRP A C 1
ATOM 4409 O O . TRP A 1 547 ? 3.496 -25.522 -18.697 1.00 39.22 547 TRP A O 1
ATOM 4419 N N . ARG A 1 548 ? 3.875 -25.593 -16.482 1.00 41.06 548 ARG A N 1
ATOM 4420 C CA . ARG A 1 548 ? 5.323 -25.844 -16.527 1.00 41.06 548 ARG A CA 1
ATOM 4421 C C . ARG A 1 548 ? 5.602 -27.179 -15.846 1.00 41.06 548 ARG A C 1
ATOM 4423 O O . ARG A 1 548 ? 5.137 -27.422 -14.733 1.00 41.06 548 ARG A O 1
ATOM 4430 N N . GLN A 1 549 ? 6.416 -28.016 -16.480 1.00 34.47 549 GLN A N 1
ATOM 4431 C CA . GLN A 1 549 ? 6.882 -29.269 -15.893 1.00 34.47 549 GLN A CA 1
ATOM 4432 C C . GLN A 1 549 ? 7.642 -28.978 -14.581 1.00 34.47 549 GLN A C 1
ATOM 4434 O O . GLN A 1 549 ? 8.661 -28.291 -14.593 1.00 34.47 549 GLN A O 1
ATOM 4439 N N . GLY A 1 550 ? 7.118 -29.453 -13.442 1.00 49.31 550 GLY A N 1
ATOM 4440 C CA . GLY A 1 550 ? 7.776 -29.372 -12.126 1.00 49.31 550 GLY A CA 1
ATOM 4441 C C . GLY A 1 550 ? 7.053 -28.577 -11.028 1.00 49.31 550 GLY A C 1
ATOM 4442 O O . GLY A 1 550 ? 7.467 -28.650 -9.872 1.00 49.31 550 GLY A O 1
ATOM 4443 N N . SER A 1 551 ? 5.965 -27.853 -11.313 1.00 43.69 551 SER A N 1
ATOM 4444 C CA . SER A 1 551 ? 5.187 -27.174 -10.262 1.00 43.69 551 SER A CA 1
ATOM 4445 C C . SER A 1 551 ? 4.057 -28.065 -9.739 1.00 43.69 551 SER A C 1
ATOM 4447 O O . SER A 1 551 ? 2.999 -28.149 -10.353 1.00 43.69 551 SER A O 1
ATOM 4449 N N . GLY A 1 552 ? 4.257 -28.711 -8.587 1.00 40.66 552 GLY A N 1
ATOM 4450 C CA . GLY A 1 552 ? 3.238 -29.494 -7.866 1.00 40.66 552 GLY A CA 1
ATOM 4451 C C . GLY A 1 552 ? 2.117 -28.656 -7.222 1.00 40.66 552 GLY A C 1
ATOM 4452 O O . GLY A 1 552 ? 1.788 -28.870 -6.058 1.00 40.66 552 GLY A O 1
ATOM 4453 N N . GLY A 1 553 ? 1.564 -27.675 -7.942 1.00 35.56 553 GLY A N 1
ATOM 4454 C CA . GLY A 1 553 ? 0.435 -26.838 -7.515 1.00 35.56 553 GLY A CA 1
ATOM 4455 C C . GLY A 1 553 ? -0.889 -27.340 -8.099 1.00 35.56 553 GLY A C 1
ATOM 4456 O O . GLY A 1 553 ? -0.940 -27.706 -9.265 1.00 35.56 553 GLY A O 1
ATOM 4457 N N . GLY A 1 554 ? -1.934 -27.396 -7.266 1.00 34.94 554 GLY A N 1
ATOM 4458 C CA . GLY A 1 554 ? -3.185 -28.125 -7.504 1.00 34.94 554 GLY A CA 1
ATOM 4459 C C . GLY A 1 554 ? -3.987 -27.724 -8.748 1.00 34.94 554 GLY A C 1
ATOM 4460 O O . GLY A 1 554 ? -4.192 -26.545 -9.020 1.00 34.94 554 GLY A O 1
ATOM 4461 N N . ILE A 1 555 ? -4.481 -28.751 -9.442 1.00 36.47 555 ILE A N 1
ATOM 4462 C CA . ILE A 1 555 ? -5.361 -28.691 -10.614 1.00 36.47 555 ILE A CA 1
ATOM 4463 C C . ILE A 1 555 ? -6.813 -28.842 -10.133 1.00 36.47 555 ILE A C 1
ATOM 4465 O O . ILE A 1 555 ? -7.095 -29.680 -9.273 1.00 36.47 555 ILE A O 1
ATOM 4469 N N . GLY A 1 556 ? -7.736 -28.047 -10.678 1.00 32.47 556 GLY A N 1
ATOM 4470 C CA . GLY A 1 556 ? -9.172 -28.291 -10.529 1.00 32.47 556 GLY A CA 1
ATOM 4471 C C . GLY A 1 556 ? -9.597 -29.459 -11.420 1.00 32.47 556 GLY A C 1
ATOM 4472 O O . GLY A 1 556 ? -9.372 -29.418 -12.625 1.00 32.47 556 GLY A O 1
ATOM 4473 N N . LEU A 1 557 ? -10.177 -30.506 -10.834 1.00 34.69 557 LEU A N 1
ATOM 4474 C CA . LEU A 1 557 ? -10.716 -31.655 -11.566 1.00 34.69 557 LEU A CA 1
ATOM 4475 C C . LEU A 1 557 ? -12.189 -31.398 -11.916 1.00 34.69 557 LEU A C 1
ATOM 4477 O O . LEU A 1 557 ? -12.955 -30.961 -11.058 1.00 34.69 557 LEU A O 1
ATOM 4481 N N . CYS A 1 558 ? -12.585 -31.695 -13.151 1.00 31.98 558 CYS A N 1
ATOM 4482 C CA . CYS A 1 558 ? -13.977 -31.724 -13.599 1.00 31.98 558 CYS A CA 1
ATOM 4483 C C . CYS A 1 558 ? -14.193 -32.985 -14.447 1.00 31.98 558 CYS A C 1
ATOM 4485 O O . CYS A 1 558 ? -13.307 -33.367 -15.210 1.00 31.98 558 CYS A O 1
ATOM 4487 N N . TRP A 1 559 ? -15.360 -33.614 -14.305 1.00 36.81 559 TRP A N 1
ATOM 4488 C CA . TRP A 1 559 ? -15.805 -34.755 -15.103 1.00 36.81 559 TRP A CA 1
ATOM 4489 C C . TRP A 1 559 ? -16.976 -34.306 -15.980 1.00 36.81 559 TRP A C 1
ATOM 4491 O O . TRP A 1 559 ? -17.886 -33.649 -15.475 1.00 36.81 559 TRP A O 1
ATOM 4501 N N . PHE A 1 560 ? -16.985 -34.683 -17.258 1.00 35.00 560 PHE A N 1
ATOM 4502 C CA . PHE A 1 560 ? -18.197 -34.627 -18.078 1.00 35.00 560 PHE A CA 1
ATOM 4503 C C . PHE A 1 560 ? -18.835 -36.017 -18.094 1.00 35.00 560 PHE A C 1
ATOM 4505 O O . PHE A 1 560 ? -18.156 -37.005 -18.370 1.00 35.00 560 PHE A O 1
ATOM 4512 N N . LEU A 1 561 ? -20.125 -36.087 -17.766 1.00 29.16 561 LEU A N 1
ATOM 4513 C CA . LEU A 1 561 ? -20.950 -37.266 -18.016 1.00 29.16 561 LEU A CA 1
ATOM 4514 C C . LEU A 1 561 ? -21.548 -37.094 -19.416 1.00 29.16 561 LEU A C 1
ATOM 4516 O O . LEU A 1 561 ? -22.222 -36.093 -19.653 1.00 29.16 561 LEU A O 1
ATOM 4520 N N . SER A 1 562 ? -21.246 -38.020 -20.328 1.00 32.59 562 SER A N 1
ATOM 4521 C CA . SER A 1 562 ? -21.955 -38.162 -21.605 1.00 32.59 562 SER A CA 1
ATOM 4522 C C . SER A 1 562 ? -23.310 -38.817 -21.398 1.00 32.59 562 SER A C 1
ATOM 4524 O O . SER A 1 562 ? -23.307 -39.861 -20.699 1.00 32.59 562 SER A O 1
#

Nearest PDB structures (foldseek):
  7cxf-assembly1_A  TM=1.888E-01  e=2.208E+00  Homo sapiens
  8dkv-assembly1_A  TM=2.160E-01  e=3.200E+00  Homo sapiens
  5y2t-assembly1_B-2  TM=1.848E-01  e=4.035E+00  Homo sapiens
  4oj4-assembly1_A-2  TM=1.848E-01  e=4.035E+00  Homo sapiens

Mean predicted aligned error: 11.38 Å

pLDDT: mean 84.43, std 17.15, range [26.97, 98.38]

Solvent-accessible surface area (backbone atoms only — not comparable to full-atom values): 33319 Å² total; per-residue (Å²): 106,57,90,88,53,67,82,84,90,75,68,98,45,68,71,52,52,52,51,51,52,52,53,52,50,54,47,21,73,74,70,74,49,79,85,58,38,90,80,39,68,44,74,79,63,94,86,59,53,72,71,56,52,54,51,51,20,60,73,68,60,26,49,73,48,67,73,78,48,61,55,99,84,36,66,75,47,84,52,93,54,52,63,67,62,52,39,62,57,51,51,53,51,51,52,54,56,68,69,49,64,50,61,81,49,52,72,46,55,48,54,49,46,43,58,69,46,56,59,47,71,49,44,70,59,27,46,58,32,63,71,47,63,70,56,28,52,50,44,49,47,53,52,46,50,60,68,36,28,69,39,78,92,48,89,36,72,76,84,65,57,65,72,56,42,30,31,45,48,47,72,74,21,70,49,47,78,54,50,53,59,45,28,41,17,32,13,22,50,49,36,49,46,41,70,76,37,52,85,39,73,66,27,45,52,48,30,67,75,66,25,71,92,51,50,83,89,76,46,67,71,68,97,84,55,51,66,41,56,52,25,30,51,56,2,36,58,57,42,65,60,41,39,24,40,45,67,34,50,20,78,87,42,38,47,70,82,39,30,51,40,90,47,92,72,45,31,43,61,50,66,34,95,84,40,80,84,89,74,60,36,41,32,76,50,40,37,90,87,77,56,37,74,42,58,70,64,40,64,64,35,28,34,70,71,36,39,55,44,54,72,67,55,77,59,53,95,57,93,38,75,61,40,84,26,25,65,84,29,95,87,28,58,82,47,48,68,52,47,34,48,51,58,49,53,53,48,37,69,81,53,62,68,79,90,64,95,62,55,50,64,55,31,49,51,55,76,63,47,84,55,59,64,57,53,42,54,49,50,49,34,52,76,71,67,61,51,88,35,36,39,48,31,29,76,68,68,75,45,96,56,31,55,24,93,85,74,71,69,55,66,17,38,72,62,32,62,56,58,65,33,69,51,34,38,48,32,50,61,74,67,60,70,81,67,66,54,78,69,46,72,76,44,53,76,60,55,31,52,45,34,66,68,63,67,45,93,61,52,69,65,51,39,33,50,51,50,48,45,51,50,45,49,52,54,46,50,53,36,29,76,78,65,71,41,91,75,50,31,75,63,50,47,53,55,35,52,53,52,52,50,52,51,48,64,75,64,50,77,80,78,73,74,77,66,82,82,73,78,83,78,89,70,82,92,74,93,74,78,97,69,73,89,74,61,100,81,58,81,93,76,89,88,72,98,76,83,58,97,84,67,95,67,88,77,89,86,82,85,70,86,128

Organism: NCBI:txid586398